Protein 3KL4 (pdb70)

InterPro domains:
  IPR000897 Signal recognition particle, SRP54 subunit, GTPase domain [PF00448] (96-293)
  IPR000897 Signal recognition particle, SRP54 subunit, GTPase domain [SM00962] (96-293)
  IPR003593 AAA+ ATPase domain [SM00382] (95-298)
  IPR004125 Signal recognition particle, SRP54 subunit, M-domain [PF02978] (314-436)
  IPR013822 Signal recognition particle SRP54, helical bundle [PF02881] (3-78)
  IPR013822 Signal recognition particle SRP54, helical bundle [SM00963] (1-82)
  IPR022941 Signal recognition particle, SRP54 subunit [MF_00306] (1-442)
  IPR022941 Signal recognition particle, SRP54 subunit [PTHR11564] (3-429)
  IPR027417 P-loop containing nucleoside triphosphate hydrolase [G3DSA:3.40.50.300] (86-282)
  IPR027417 P-loop containing nucleoside triphosphate hydrolase [SSF52540] (93-295)
  IPR036225 SRP/SRP receptor, N-terminal [SSF47364] (3-88)
  IPR036891 Signal recognition particle, SRP54 subunit, M-domain superfamily [G3DSA:1.10.260.30] (304-432)
  IPR036891 Signal recognition particle, SRP54 subunit, M-domain superfamily [SSF47446] (295-431)
  IPR042101 Signal recognition particle SRP54, N-terminal domain superfamily [G3DSA:1.20.120.140] (3-303)

Radius of gyration: 28.9 Å; Cα contacts (8 Å, |Δi|>4): 644; chains: 2; bounding box: 62×71×68 Å

Sequence (432 aa):
GLENIRDAVRKFLTGSTPYEKAVDEFIKDLQKSLISSDVNVKLVFSLTAKIKERLNKEKPPSVLERKEWFISIVYDELSKLFGGDKEPNVNPTKLPFIIMLVGVQGSGKTTTAGKLAYFYKKRGYKVGLVAADVYRPAAYDQLLQLGNQIGVQVYGEPNNQNPIEIAKKGVDIFVKNKMDIIIVDTAGRHGYGEETKLLEEMKEMYDVLKPDDVILVIDASIGQKAYDLASRFHQASPIGSVIITKMDGTAKGGGALSAVVATGATIKFIGTGEKIDELETFNAKRFVSRILGMGDIESILEKVKGLLTLRDVYAQIIALRKMGPLSKVLQHIPGLGIMLPTPSEDQLKIGEEKIRRWLAALNSMTYKELENPNIIDKSRMRRIAEGSGLEVEEVRELLEWYNNMNRLLKMVGIILVLLIWGTVLLLKSIPH

B-factor: mean 151.59, std 33.13, range [68.72, 200.0]

Organism: Saccharolobus solfataricus (strain ATCC 35092 / DSM 1617 / JCM 11322 / P2) (NCBI:txid273057)

Structure (mmCIF, N/CA/C/O backbone):
data_3KL4
#
_entry.id   3KL4
#
_cell.length_a   91.883
_cell.length_b   91.883
_cell.length_c   133.263
_cell.angle_alpha   90.00
_cell.angle_beta   90.00
_cell.angle_gamma   90.00
#
_symmetry.space_group_name_H-M   'P 41 21 2'
#
loop_
_entity.id
_entity.type
_entity.pdbx_description
1 polymer 'Signal recognition 54 kDa protein'
2 polymer 'Signal peptide of yeast dipeptidyl aminopeptidase B'
#
loop_
_atom_site.group_PDB
_atom_site.id
_atom_site.type_symbol
_atom_site.label_atom_id
_atom_site.label_alt_id
_atom_site.label_comp_id
_atom_site.label_asym_id
_atom_site.label_entity_id
_atom_site.label_seq_id
_atom_site.pdbx_PDB_ins_code
_atom_site.Cartn_x
_atom_site.Cartn_y
_atom_site.Cartn_z
_atom_site.occupancy
_atom_site.B_iso_or_equiv
_atom_site.auth_seq_id
_atom_site.auth_comp_id
_atom_site.auth_asym_id
_atom_site.auth_atom_id
_atom_site.pdbx_PDB_model_num
ATOM 1 N N . GLY A 1 2 ? 89.091 43.260 21.966 1.00 121.98 1 GLY A N 1
ATOM 2 C CA . GLY A 1 2 ? 88.039 42.210 22.176 1.00 123.66 1 GLY A CA 1
ATOM 3 C C . GLY A 1 2 ? 87.185 42.419 23.418 1.00 124.16 1 GLY A C 1
ATOM 4 O O . GLY A 1 2 ? 86.034 42.860 23.320 1.00 125.33 1 GLY A O 1
ATOM 5 N N . LEU A 1 3 ? 87.748 42.098 24.584 1.00 123.33 2 LEU A N 1
ATOM 6 C CA . LEU A 1 3 ? 87.058 42.245 25.862 1.00 120.59 2 LEU A CA 1
ATOM 7 C C . LEU A 1 3 ? 87.517 43.518 26.557 1.00 121.89 2 LEU A C 1
ATOM 8 O O . LEU A 1 3 ? 86.810 44.070 27.373 1.00 121.49 2 LEU A O 1
ATOM 13 N N . GLU A 1 4 ? 88.693 44.000 26.207 1.00 124.11 3 GLU A N 1
ATOM 14 C CA . GLU A 1 4 ? 89.214 45.194 26.823 1.00 130.03 3 GLU A CA 1
ATOM 15 C C . GLU A 1 4 ? 88.499 46.493 26.427 1.00 133.79 3 GLU A C 1
ATOM 16 O O . GLU A 1 4 ? 88.576 47.508 27.141 1.00 135.28 3 GLU A O 1
ATOM 22 N N . ASN A 1 5 ? 87.798 46.455 25.293 1.00 135.87 4 ASN A N 1
ATOM 23 C CA . ASN A 1 5 ? 87.043 47.597 24.762 1.00 136.63 4 ASN A CA 1
ATOM 24 C C . ASN A 1 5 ? 85.911 47.992 25.716 1.00 137.82 4 ASN A C 1
ATOM 25 O O . ASN A 1 5 ? 85.246 48.995 25.531 1.00 137.14 4 ASN A O 1
ATOM 30 N N . ILE A 1 6 ? 85.709 47.186 26.745 1.00 140.36 5 ILE A N 1
ATOM 31 C CA . ILE A 1 6 ? 84.663 47.428 27.712 1.00 142.63 5 ILE A CA 1
ATOM 32 C C . ILE A 1 6 ? 84.810 48.675 28.550 1.00 144.73 5 ILE A C 1
ATOM 33 O O . ILE A 1 6 ? 83.910 49.497 28.526 1.00 145.07 5 ILE A O 1
ATOM 38 N N . ARG A 1 7 ? 85.898 48.833 29.307 1.00 146.62 6 ARG A N 1
ATOM 39 C CA . ARG A 1 7 ? 85.985 50.037 30.136 1.00 149.80 6 ARG A CA 1
ATOM 40 C C . ARG A 1 7 ? 85.495 51.275 29.388 1.00 151.30 6 ARG A C 1
ATOM 41 O O . ARG A 1 7 ? 84.784 52.083 29.969 1.00 152.43 6 ARG A O 1
ATOM 49 N N . ASP A 1 8 ? 85.834 51.429 28.109 1.00 151.96 7 ASP A N 1
ATOM 50 C CA . ASP A 1 8 ? 85.368 52.601 27.369 1.00 152.31 7 ASP A CA 1
ATOM 51 C C . ASP A 1 8 ? 83.857 52.632 27.306 1.00 152.37 7 ASP A C 1
ATOM 52 O O . ASP A 1 8 ? 83.244 53.658 27.596 1.00 152.23 7 ASP A O 1
ATOM 57 N N . ALA A 1 9 ? 83.264 51.502 26.932 1.00 152.85 8 ALA A N 1
ATOM 58 C CA . ALA A 1 9 ? 81.814 51.371 26.851 1.00 153.08 8 ALA A CA 1
ATOM 59 C C . ALA A 1 9 ? 81.251 51.741 28.212 1.00 153.40 8 ALA A C 1
ATOM 60 O O . ALA A 1 9 ? 80.064 52.007 28.348 1.00 153.29 8 ALA A O 1
ATOM 62 N N . VAL A 1 10 ? 82.112 51.744 29.224 1.00 154.38 9 VAL A N 1
ATOM 63 C CA . VAL A 1 10 ? 81.688 52.094 30.568 1.00 155.62 9 VAL A CA 1
ATOM 64 C C . VAL A 1 10 ? 81.986 53.564 30.785 1.00 157.00 9 VAL A C 1
ATOM 65 O O . VAL A 1 10 ? 81.184 54.291 31.367 1.00 158.18 9 VAL A O 1
ATOM 69 N N . ARG A 1 11 ? 83.137 54.009 30.300 1.00 157.69 10 ARG A N 1
ATOM 70 C CA . ARG A 1 11 ? 83.514 55.396 30.462 1.00 159.00 10 ARG A CA 1
ATOM 71 C C . ARG A 1 11 ? 82.528 56.264 29.698 1.00 159.33 10 ARG A C 1
ATOM 72 O O . ARG A 1 11 ? 82.436 57.457 29.952 1.00 160.08 10 ARG A O 1
ATOM 80 N N . LYS A 1 12 ? 81.787 55.682 28.761 1.00 159.50 11 LYS A N 1
ATOM 81 C CA . LYS A 1 12 ? 80.790 56.465 28.028 1.00 159.66 11 LYS A CA 1
ATOM 82 C C . LYS A 1 12 ? 79.501 56.433 28.837 1.00 157.92 11 LYS A C 1
ATOM 83 O O . LYS A 1 12 ? 78.968 57.461 29.242 1.00 156.94 11 LYS A O 1
ATOM 89 N N . PHE A 1 13 ? 79.004 55.237 29.084 1.00 157.24 12 PHE A N 1
ATOM 90 C CA . PHE A 1 13 ? 77.790 55.102 29.846 1.00 156.84 12 PHE A CA 1
ATOM 91 C C . PHE A 1 13 ? 77.931 55.878 31.144 1.00 157.90 12 PHE A C 1
ATOM 92 O O . PHE A 1 13 ? 76.948 56.195 31.797 1.00 158.32 12 PHE A O 1
ATOM 100 N N . LEU A 1 14 ? 79.152 56.197 31.530 1.00 159.38 13 LEU A N 1
ATOM 101 C CA . LEU A 1 14 ? 79.315 56.910 32.776 1.00 162.13 13 LEU A CA 1
ATOM 102 C C . LEU A 1 14 ? 79.652 58.379 32.629 1.00 164.63 13 LEU A C 1
ATOM 103 O O . LEU A 1 14 ? 80.251 58.991 33.519 1.00 164.37 13 LEU A O 1
ATOM 108 N N . THR A 1 15 ? 79.263 58.960 31.505 1.00 167.56 14 THR A N 1
ATOM 109 C CA . THR A 1 15 ? 79.535 60.377 31.271 1.00 170.27 14 THR A CA 1
ATOM 110 C C . THR A 1 15 ? 78.277 61.092 30.756 1.00 171.79 14 THR A C 1
ATOM 111 O O . THR A 1 15 ? 78.341 61.947 29.863 1.00 171.58 14 THR A O 1
ATOM 115 N N . GLY A 1 16 ? 77.137 60.728 31.342 1.00 173.19 15 GLY A N 1
ATOM 116 C CA . GLY A 1 16 ? 75.871 61.333 30.970 1.00 174.81 15 GLY A CA 1
ATOM 117 C C . GLY A 1 16 ? 75.817 61.619 29.489 1.00 176.20 15 GLY A C 1
ATOM 118 O O . GLY A 1 16 ? 75.590 62.756 29.058 1.00 176.86 15 GLY A O 1
ATOM 119 N N . SER A 1 17 ? 76.041 60.570 28.709 1.00 176.95 16 SER A N 1
ATOM 120 C CA . SER A 1 17 ? 76.035 60.663 27.252 1.00 178.05 16 SER A CA 1
ATOM 121 C C . SER A 1 17 ? 74.664 60.987 26.681 1.00 177.49 16 SER A C 1
ATOM 122 O O . SER A 1 17 ? 74.513 61.900 25.872 1.00 177.89 16 SER A O 1
ATOM 125 N N . THR A 1 18 ? 73.665 60.228 27.109 1.00 176.77 17 THR A N 1
ATOM 126 C CA . THR A 1 18 ? 72.313 60.410 26.611 1.00 176.09 17 THR A CA 1
ATOM 127 C C . THR A 1 18 ? 71.290 59.950 27.663 1.00 174.67 17 THR A C 1
ATOM 128 O O . THR A 1 18 ? 71.637 59.722 28.819 1.00 174.89 17 THR A O 1
ATOM 132 N N . PRO A 1 19 ? 70.014 59.830 27.280 1.00 173.54 18 PRO A N 1
ATOM 133 C CA . PRO A 1 19 ? 68.975 59.392 28.217 1.00 172.56 18 PRO A CA 1
ATOM 134 C C . PRO A 1 19 ? 69.288 58.040 28.856 1.00 171.35 18 PRO A C 1
ATOM 135 O O . PRO A 1 19 ? 69.928 57.187 28.243 1.00 171.78 18 PRO A O 1
ATOM 139 N N . TYR A 1 20 ? 68.810 57.846 30.079 1.00 169.79 19 TYR A N 1
ATOM 140 C CA . TYR A 1 20 ? 69.040 56.614 30.829 1.00 167.45 19 TYR A CA 1
ATOM 141 C C . TYR A 1 20 ? 68.782 55.295 30.098 1.00 166.14 19 TYR A C 1
ATOM 142 O O . TYR A 1 20 ? 69.694 54.491 29.950 1.00 166.18 19 TYR A O 1
ATOM 151 N N . GLU A 1 21 ? 67.551 55.063 29.648 1.00 164.60 20 GLU A N 1
ATOM 152 C CA . GLU A 1 21 ? 67.233 53.806 28.965 1.00 162.01 20 GLU A CA 1
ATOM 153 C C . GLU A 1 21 ? 67.831 53.676 27.556 1.00 159.20 20 GLU A C 1
ATOM 154 O O . GLU A 1 21 ? 68.199 52.591 27.143 1.00 158.03 20 GLU A O 1
ATOM 160 N N . LYS A 1 22 ? 67.941 54.774 26.823 1.00 157.26 21 LYS A N 1
ATOM 161 C CA . LYS A 1 22 ? 68.495 54.721 25.477 1.00 155.37 21 LYS A CA 1
ATOM 162 C C . LYS A 1 22 ? 70.007 54.490 25.564 1.00 152.55 21 LYS A C 1
ATOM 163 O O . LYS A 1 22 ? 70.691 54.313 24.555 1.00 151.37 21 LYS A O 1
ATOM 169 N N . ALA A 1 23 ? 70.523 54.501 26.786 1.00 150.05 22 ALA A N 1
ATOM 170 C CA . ALA A 1 23 ? 71.946 54.296 27.021 1.00 147.65 22 ALA A CA 1
ATOM 171 C C . ALA A 1 23 ? 72.179 52.880 27.496 1.00 145.50 22 ALA A C 1
ATOM 172 O O . ALA A 1 23 ? 73.109 52.211 27.048 1.00 146.08 22 ALA A O 1
ATOM 174 N N . VAL A 1 24 ? 71.339 52.439 28.427 1.00 143.08 23 VAL A N 1
ATOM 175 C CA . VAL A 1 24 ? 71.434 51.087 28.951 1.00 139.99 23 VAL A CA 1
ATOM 176 C C . VAL A 1 24 ? 71.602 50.135 27.781 1.00 140.00 23 VAL A C 1
ATOM 177 O O . VAL A 1 24 ? 72.502 49.307 27.783 1.00 140.63 23 VAL A O 1
ATOM 181 N N . ASP A 1 25 ? 70.766 50.269 26.762 1.00 139.67 24 ASP A N 1
ATOM 182 C CA . ASP A 1 25 ? 70.879 49.380 25.627 1.00 139.71 24 ASP A CA 1
ATOM 183 C C . ASP A 1 25 ? 72.158 49.413 24.832 1.00 140.10 24 ASP A C 1
ATOM 184 O O . ASP A 1 25 ? 72.670 48.354 24.479 1.00 141.25 24 ASP A O 1
ATOM 189 N N . GLU A 1 26 ? 72.685 50.593 24.522 1.00 140.18 25 GLU A N 1
ATOM 190 C CA . GLU A 1 26 ? 73.927 50.620 23.750 1.00 141.26 25 GLU A CA 1
ATOM 191 C C . GLU A 1 26 ? 74.979 49.819 24.536 1.00 139.75 25 GLU A C 1
ATOM 192 O O . GLU A 1 26 ? 75.839 49.135 23.961 1.00 139.22 25 GLU A O 1
ATOM 198 N N . PHE A 1 27 ? 74.904 49.887 25.857 1.00 137.18 26 PHE A N 1
ATOM 199 C CA . PHE A 1 27 ? 75.843 49.134 26.662 1.00 133.61 26 PHE A CA 1
ATOM 200 C C . PHE A 1 27 ? 75.631 47.655 26.390 1.00 132.18 26 PHE A C 1
ATOM 201 O O . PHE A 1 27 ? 76.539 46.974 25.944 1.00 132.58 26 PHE A O 1
ATOM 209 N N . ILE A 1 28 ? 74.425 47.172 26.663 1.00 129.82 27 ILE A N 1
ATOM 210 C CA . ILE A 1 28 ? 74.098 45.776 26.450 1.00 129.03 27 ILE A CA 1
ATOM 211 C C . ILE A 1 28 ? 74.478 45.312 25.059 1.00 129.74 27 ILE A C 1
ATOM 212 O O . ILE A 1 28 ? 74.792 44.142 24.841 1.00 129.02 27 ILE A O 1
ATOM 217 N N . LYS A 1 29 ? 74.418 46.225 24.104 1.00 131.38 28 LYS A N 1
ATOM 218 C CA . LYS A 1 29 ? 74.774 45.892 22.739 1.00 133.92 28 LYS A CA 1
ATOM 219 C C . LYS A 1 29 ? 76.267 45.601 22.744 1.00 134.76 28 LYS A C 1
ATOM 220 O O . LYS A 1 29 ? 76.712 44.492 22.383 1.00 135.67 28 LYS A O 1
ATOM 226 N N . ASP A 1 30 ? 77.022 46.616 23.181 1.00 133.67 29 ASP A N 1
ATOM 227 C CA . ASP A 1 30 ? 78.494 46.603 23.276 1.00 131.24 29 ASP A CA 1
ATOM 228 C C . ASP A 1 30 ? 79.122 45.551 24.204 1.00 127.24 29 ASP A C 1
ATOM 229 O O . ASP A 1 30 ? 80.239 45.100 23.971 1.00 126.35 29 ASP A O 1
ATOM 234 N N . LEU A 1 31 ? 78.404 45.193 25.259 1.00 123.60 30 LEU A N 1
ATOM 235 C CA . LEU A 1 31 ? 78.876 44.198 26.196 1.00 119.37 30 LEU A CA 1
ATOM 236 C C . LEU A 1 31 ? 78.825 42.892 25.473 1.00 118.38 30 LEU A C 1
ATOM 237 O O . LEU A 1 31 ? 79.820 42.191 25.338 1.00 118.05 30 LEU A O 1
ATOM 242 N N . GLN A 1 32 ? 77.639 42.564 25.000 1.00 117.86 31 GLN A N 1
ATOM 243 C CA . GLN A 1 32 ? 77.472 41.332 24.276 1.00 117.26 31 GLN A CA 1
ATOM 244 C C . GLN A 1 32 ? 78.500 41.297 23.162 1.00 116.55 31 GLN A C 1
ATOM 245 O O . GLN A 1 32 ? 79.105 40.267 22.923 1.00 115.02 31 GLN A O 1
ATOM 251 N N . LYS A 1 33 ? 78.696 42.421 22.472 1.00 116.78 32 LYS A N 1
ATOM 252 C CA . LYS A 1 33 ? 79.667 42.465 21.367 1.00 117.70 32 LYS A CA 1
ATOM 253 C C . LYS A 1 33 ? 81.063 42.068 21.851 1.00 116.50 32 LYS A C 1
ATOM 254 O O . LYS A 1 33 ? 81.728 41.233 21.256 1.00 116.46 32 LYS A O 1
ATOM 260 N N . SER A 1 34 ? 81.479 42.699 22.940 1.00 114.95 33 SER A N 1
ATOM 261 C CA . SER A 1 34 ? 82.761 42.472 23.544 1.00 111.98 33 SER A CA 1
ATOM 262 C C . SER A 1 34 ? 82.864 41.068 24.080 1.00 109.58 33 SER A C 1
ATOM 263 O O . SER A 1 34 ? 83.826 40.379 23.806 1.00 110.19 33 SER A O 1
ATOM 266 N N . LEU A 1 35 ? 81.894 40.620 24.853 1.00 107.89 34 LEU A N 1
ATOM 267 C CA . LEU A 1 35 ? 81.991 39.263 25.392 1.00 107.10 34 LEU A CA 1
ATOM 268 C C . LEU A 1 35 ? 82.168 38.218 24.312 1.00 105.38 34 LEU A C 1
ATOM 269 O O . LEU A 1 35 ? 83.103 37.411 24.343 1.00 103.42 34 LEU A O 1
ATOM 274 N N . ILE A 1 36 ? 81.240 38.236 23.363 1.00 104.86 35 ILE A N 1
ATOM 275 C CA . ILE A 1 36 ? 81.250 37.290 22.268 1.00 101.34 35 ILE A CA 1
ATOM 276 C C . ILE A 1 36 ? 82.498 37.473 21.510 1.00 100.15 35 ILE A C 1
ATOM 277 O O . ILE A 1 36 ? 83.061 36.505 21.067 1.00 101.02 35 ILE A O 1
ATOM 282 N N . SER A 1 37 ? 82.911 38.725 21.337 1.00 99.49 36 SER A N 1
ATOM 283 C CA . SER A 1 37 ? 84.123 39.028 20.581 1.00 98.99 36 SER A CA 1
ATOM 284 C C . SER A 1 37 ? 85.318 38.559 21.369 1.00 98.68 36 SER A C 1
ATOM 285 O O . SER A 1 37 ? 86.421 38.560 20.861 1.00 100.08 36 SER A O 1
ATOM 288 N N . SER A 1 38 ? 85.076 38.110 22.599 1.00 98.99 37 SER A N 1
ATOM 289 C CA . SER A 1 38 ? 86.143 37.662 23.496 1.00 98.61 37 SER A CA 1
ATOM 290 C C . SER A 1 38 ? 86.158 36.148 23.571 1.00 98.00 37 SER A C 1
ATOM 291 O O . SER A 1 38 ? 86.946 35.554 24.294 1.00 98.95 37 SER A O 1
ATOM 294 N N . ASP A 1 39 ? 85.256 35.549 22.809 1.00 97.45 38 ASP A N 1
ATOM 295 C CA . ASP A 1 39 ? 85.081 34.107 22.724 1.00 96.29 38 ASP A CA 1
ATOM 296 C C . ASP A 1 39 ? 84.341 33.480 23.912 1.00 95.06 38 ASP A C 1
ATOM 297 O O . ASP A 1 39 ? 84.472 32.288 24.172 1.00 93.43 38 ASP A O 1
ATOM 302 N N . VAL A 1 40 ? 83.542 34.270 24.609 1.00 95.09 39 VAL A N 1
ATOM 303 C CA . VAL A 1 40 ? 82.764 33.736 25.703 1.00 96.54 39 VAL A CA 1
ATOM 304 C C . VAL A 1 40 ? 81.627 33.024 25.069 1.00 96.76 39 VAL A C 1
ATOM 305 O O . VAL A 1 40 ? 81.144 33.499 24.065 1.00 98.45 39 VAL A O 1
ATOM 309 N N . ASN A 1 41 ? 81.140 31.931 25.632 1.00 98.06 40 ASN A N 1
ATOM 310 C CA . ASN A 1 41 ? 80.037 31.252 24.933 1.00 101.35 40 ASN A CA 1
ATOM 311 C C . ASN A 1 41 ? 78.800 32.147 24.754 1.00 102.58 40 ASN A C 1
ATOM 312 O O . ASN A 1 41 ? 78.397 32.879 25.667 1.00 105.71 40 ASN A O 1
ATOM 317 N N . VAL A 1 42 ? 78.174 32.082 23.582 1.00 101.72 41 VAL A N 1
ATOM 318 C CA . VAL A 1 42 ? 77.018 32.932 23.323 1.00 99.24 41 VAL A CA 1
ATOM 319 C C . VAL A 1 42 ? 75.796 32.667 24.150 1.00 97.51 41 VAL A C 1
ATOM 320 O O . VAL A 1 42 ? 75.152 33.613 24.587 1.00 98.35 41 VAL A O 1
ATOM 324 N N . LYS A 1 43 ? 75.464 31.407 24.378 1.00 96.90 42 LYS A N 1
ATOM 325 C CA . LYS A 1 43 ? 74.284 31.107 25.181 1.00 99.70 42 LYS A CA 1
ATOM 326 C C . LYS A 1 43 ? 74.487 31.781 26.547 1.00 99.56 42 LYS A C 1
ATOM 327 O O . LYS A 1 43 ? 73.531 32.225 27.178 1.00 99.78 42 LYS A O 1
ATOM 333 N N . LEU A 1 44 ? 75.733 31.862 27.002 1.00 98.04 43 LEU A N 1
ATOM 334 C CA . LEU A 1 44 ? 76.016 32.492 28.288 1.00 96.94 43 LEU A CA 1
ATOM 335 C C . LEU A 1 44 ? 75.768 33.984 28.289 1.00 98.72 43 LEU A C 1
ATOM 336 O O . LEU A 1 44 ? 75.186 34.509 29.247 1.00 101.21 43 LEU A O 1
ATOM 341 N N . VAL A 1 45 ? 76.239 34.661 27.234 1.00 97.21 44 VAL A N 1
ATOM 342 C CA . VAL A 1 45 ? 76.061 36.107 27.105 1.00 96.60 44 VAL A CA 1
ATOM 343 C C . VAL A 1 45 ? 74.596 36.532 27.164 1.00 99.62 44 VAL A C 1
ATOM 344 O O . VAL A 1 45 ? 74.184 37.363 27.989 1.00 99.21 44 VAL A O 1
ATOM 348 N N . PHE A 1 46 ? 73.773 35.961 26.307 1.00 101.37 45 PHE A N 1
ATOM 349 C CA . PHE A 1 46 ? 72.405 36.392 26.370 1.00 103.46 45 PHE A CA 1
ATOM 350 C C . PHE A 1 46 ? 71.832 35.994 27.635 1.00 105.92 45 PHE A C 1
ATOM 351 O O . PHE A 1 46 ? 70.881 36.619 28.097 1.00 109.50 45 PHE A O 1
ATOM 359 N N . SER A 1 47 ? 72.387 34.939 28.214 1.00 105.10 46 SER A N 1
ATOM 360 C CA . SER A 1 47 ? 71.870 34.485 29.489 1.00 102.54 46 SER A CA 1
ATOM 361 C C . SER A 1 47 ? 72.094 35.615 30.454 1.00 99.77 46 SER A C 1
ATOM 362 O O . SER A 1 47 ? 71.159 36.114 31.037 1.00 98.93 46 SER A O 1
ATOM 365 N N . LEU A 1 48 ? 73.356 36.015 30.574 1.00 97.15 47 LEU A N 1
ATOM 366 C CA . LEU A 1 48 ? 73.784 37.042 31.495 1.00 95.28 47 LEU A CA 1
ATOM 367 C C . LEU A 1 48 ? 72.986 38.268 31.355 1.00 95.00 47 LEU A C 1
ATOM 368 O O . LEU A 1 48 ? 72.391 38.721 32.305 1.00 95.21 47 LEU A O 1
ATOM 373 N N . THR A 1 49 ? 72.974 38.835 30.165 1.00 96.45 48 THR A N 1
ATOM 374 C CA . THR A 1 49 ? 72.219 40.069 29.981 1.00 98.07 48 THR A CA 1
ATOM 375 C C . THR A 1 49 ? 70.797 39.844 30.466 1.00 99.01 48 THR A C 1
ATOM 376 O O . THR A 1 49 ? 70.155 40.758 30.916 1.00 96.02 48 THR A O 1
ATOM 380 N N . ALA A 1 50 ? 70.334 38.604 30.367 1.00 103.68 49 ALA A N 1
ATOM 381 C CA . ALA A 1 50 ? 68.994 38.219 30.790 1.00 108.80 49 ALA A CA 1
ATOM 382 C C . ALA A 1 50 ? 68.800 38.495 32.271 1.00 112.24 49 ALA A C 1
ATOM 383 O O . ALA A 1 50 ? 67.921 39.270 32.661 1.00 113.06 49 ALA A O 1
ATOM 385 N N . LYS A 1 51 ? 69.615 37.833 33.092 1.00 115.14 50 LYS A N 1
ATOM 386 C CA . LYS A 1 51 ? 69.574 37.982 34.548 1.00 117.15 50 LYS A CA 1
ATOM 387 C C . LYS A 1 51 ? 69.931 39.413 34.886 1.00 118.77 50 LYS A C 1
ATOM 388 O O . LYS A 1 51 ? 69.828 39.814 36.035 1.00 119.30 50 LYS A O 1
ATOM 394 N N . ILE A 1 52 ? 70.370 40.179 33.888 1.00 121.09 51 ILE A N 1
ATOM 395 C CA . ILE A 1 52 ? 70.718 41.575 34.130 1.00 123.27 51 ILE A CA 1
ATOM 396 C C . ILE A 1 52 ? 69.481 42.436 33.897 1.00 127.64 51 ILE A C 1
ATOM 397 O O . ILE A 1 52 ? 69.290 43.421 34.591 1.00 129.13 51 ILE A O 1
ATOM 402 N N . LYS A 1 53 ? 68.616 42.069 32.956 1.00 131.44 52 LYS A N 1
ATOM 403 C CA . LYS A 1 53 ? 67.426 42.882 32.732 1.00 135.70 52 LYS A CA 1
ATOM 404 C C . LYS A 1 53 ? 66.360 42.531 33.785 1.00 138.58 52 LYS A C 1
ATOM 405 O O . LYS A 1 53 ? 65.467 43.335 34.088 1.00 139.27 52 LYS A O 1
ATOM 411 N N . GLU A 1 54 ? 66.475 41.340 34.366 1.00 140.64 53 GLU A N 1
ATOM 412 C CA . GLU A 1 54 ? 65.553 40.912 35.408 1.00 143.82 53 GLU A CA 1
ATOM 413 C C . GLU A 1 54 ? 65.792 41.735 36.660 1.00 144.77 53 GLU A C 1
ATOM 414 O O . GLU A 1 54 ? 64.856 42.122 37.350 1.00 145.78 53 GLU A O 1
ATOM 420 N N . ARG A 1 55 ? 67.060 41.981 36.959 1.00 146.05 54 ARG A N 1
ATOM 421 C CA . ARG A 1 55 ? 67.418 42.761 38.125 1.00 147.29 54 ARG A CA 1
ATOM 422 C C . ARG A 1 55 ? 67.078 44.224 37.888 1.00 150.10 54 ARG A C 1
ATOM 423 O O . ARG A 1 55 ? 66.478 44.853 38.744 1.00 151.29 54 ARG A O 1
ATOM 431 N N . LEU A 1 56 ? 67.447 44.778 36.738 1.00 153.30 55 LEU A N 1
ATOM 432 C CA . LEU A 1 56 ? 67.120 46.175 36.482 1.00 157.25 55 LEU A CA 1
ATOM 433 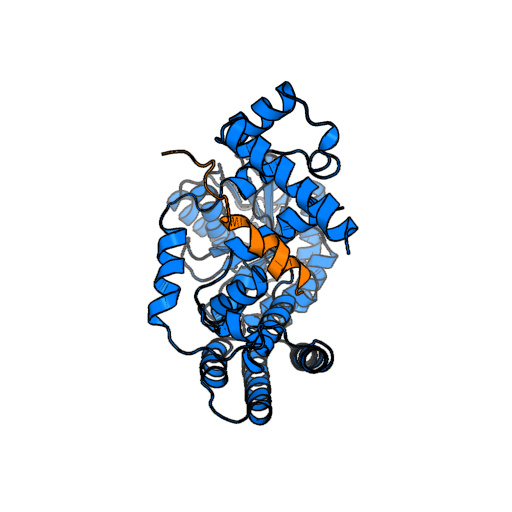C C . LEU A 1 56 ? 65.619 46.341 36.733 1.00 159.22 55 LEU A C 1
ATOM 434 O O . LEU A 1 56 ? 65.139 47.452 36.967 1.00 159.30 55 LEU A O 1
ATOM 439 N N . ASN A 1 57 ? 64.884 45.228 36.691 1.00 161.16 56 ASN A N 1
ATOM 440 C CA . ASN A 1 57 ? 63.442 45.259 36.919 1.00 163.25 56 ASN A CA 1
ATOM 441 C C . ASN A 1 57 ? 63.009 45.228 38.381 1.00 164.62 56 ASN A C 1
ATOM 442 O O . ASN A 1 57 ? 62.492 46.220 38.895 1.00 165.85 56 ASN A O 1
ATOM 447 N N . LYS A 1 58 ? 63.222 44.106 39.059 1.00 165.73 57 LYS A N 1
ATOM 448 C CA . LYS A 1 58 ? 62.794 43.992 40.452 1.00 167.55 57 LYS A CA 1
ATOM 449 C C . LYS A 1 58 ? 63.679 44.747 41.449 1.00 168.51 57 LYS A C 1
ATOM 450 O O . LYS A 1 58 ? 63.193 45.508 42.292 1.00 170.02 57 LYS A O 1
ATOM 456 N N . GLU A 1 59 ? 64.979 44.533 41.362 1.00 169.03 58 GLU A N 1
ATOM 457 C CA . GLU A 1 59 ? 65.896 45.188 42.269 1.00 169.55 58 GLU A CA 1
ATOM 458 C C . GLU A 1 59 ? 65.643 46.691 42.229 1.00 170.01 58 GLU A C 1
ATOM 459 O O . GLU A 1 59 ? 65.547 47.294 41.164 1.00 169.17 58 GLU A O 1
ATOM 465 N N . LYS A 1 60 ? 65.502 47.281 43.408 1.00 171.98 59 LYS A N 1
ATOM 466 C CA . LYS A 1 60 ? 65.249 48.709 43.531 1.00 174.18 59 LYS A CA 1
ATOM 467 C C . LYS A 1 60 ? 66.524 49.483 43.891 1.00 174.87 59 LYS A C 1
ATOM 468 O O . LYS A 1 60 ? 67.240 49.149 44.852 1.00 174.76 59 LYS A O 1
ATOM 474 N N . PRO A 1 61 ? 66.812 50.540 43.123 1.00 175.38 60 PRO A N 1
ATOM 475 C CA . PRO A 1 61 ? 67.988 51.383 43.322 1.00 176.79 60 PRO A CA 1
ATOM 476 C C . PRO A 1 61 ? 68.138 51.993 44.712 1.00 178.13 60 PRO A C 1
ATOM 477 O O . PRO A 1 61 ? 67.201 52.574 45.264 1.00 178.17 60 PRO A O 1
ATOM 481 N N . PRO A 1 62 ? 69.314 51.815 45.315 1.00 179.20 61 PRO A N 1
ATOM 482 C CA . PRO A 1 62 ? 69.624 52.357 46.640 1.00 180.36 61 PRO A CA 1
ATOM 483 C C . PRO A 1 62 ? 70.011 53.860 46.595 1.00 180.95 61 PRO A C 1
ATOM 484 O O . PRO A 1 62 ? 70.374 54.402 45.537 1.00 180.69 61 PRO A O 1
ATOM 488 N N . SER A 1 63 ? 69.925 54.521 47.751 1.00 181.06 62 SER A N 1
ATOM 489 C CA . SER A 1 63 ? 70.273 55.935 47.875 1.00 180.86 62 SER A CA 1
ATOM 490 C C . SER A 1 63 ? 71.700 56.112 47.378 1.00 181.29 62 SER A C 1
ATOM 491 O O . SER A 1 63 ? 72.452 55.144 47.295 1.00 181.69 62 SER A O 1
ATOM 494 N N . VAL A 1 64 ? 72.072 57.350 47.067 1.00 181.47 63 VAL A N 1
ATOM 495 C CA . VAL A 1 64 ? 73.407 57.685 46.546 1.00 181.40 63 VAL A CA 1
ATOM 496 C C . VAL A 1 64 ? 73.797 56.835 45.332 1.00 180.69 63 VAL A C 1
ATOM 497 O O . VAL A 1 64 ? 74.978 56.737 44.967 1.00 179.95 63 VAL A O 1
ATOM 501 N N . LEU A 1 65 ? 72.786 56.226 44.714 1.00 179.80 64 LEU A N 1
ATOM 502 C CA . LEU A 1 65 ? 72.992 55.400 43.534 1.00 178.31 64 LEU A CA 1
ATOM 503 C C . LEU A 1 65 ? 72.216 55.928 42.321 1.00 177.13 64 LEU A C 1
ATOM 504 O O . LEU A 1 65 ? 71.005 55.719 42.202 1.00 176.54 64 LEU A O 1
ATOM 509 N N . GLU A 1 66 ? 72.930 56.622 41.434 1.00 175.95 65 GLU A N 1
ATOM 510 C CA . GLU A 1 66 ? 72.341 57.180 40.226 1.00 175.20 65 GLU A CA 1
ATOM 511 C C . GLU A 1 66 ? 71.796 56.005 39.424 1.00 174.27 65 GLU A C 1
ATOM 512 O O . GLU A 1 66 ? 72.356 54.908 39.440 1.00 173.07 65 GLU A O 1
ATOM 518 N N . ARG A 1 67 ? 70.678 56.241 38.755 1.00 174.23 66 ARG A N 1
ATOM 519 C CA . ARG A 1 67 ? 70.031 55.229 37.949 1.00 173.86 66 ARG A CA 1
ATOM 520 C C . ARG A 1 67 ? 71.046 54.341 37.260 1.00 171.90 66 ARG A C 1
ATOM 521 O O . ARG A 1 67 ? 70.866 53.132 37.212 1.00 172.20 66 ARG A O 1
ATOM 529 N N . LYS A 1 68 ? 72.116 54.939 36.744 1.00 169.75 67 LYS A N 1
ATOM 530 C CA . LYS A 1 68 ? 73.130 54.182 36.017 1.00 167.36 67 LYS A CA 1
ATOM 531 C C . LYS A 1 68 ? 74.214 53.500 36.834 1.00 164.56 67 LYS A C 1
ATOM 532 O O . LYS A 1 68 ? 74.603 52.379 36.526 1.00 164.35 67 LYS A O 1
ATOM 538 N N . GLU A 1 69 ? 74.731 54.180 37.848 1.00 161.62 68 GLU A N 1
ATOM 539 C CA . GLU A 1 69 ? 75.777 53.578 38.660 1.00 158.18 68 GLU A CA 1
ATOM 540 C C . GLU A 1 69 ? 75.226 52.316 39.301 1.00 154.56 68 GLU A C 1
ATOM 541 O O . GLU A 1 69 ? 75.880 51.275 39.320 1.00 154.90 68 GLU A O 1
ATOM 547 N N . TRP A 1 70 ? 74.020 52.407 39.835 1.00 149.92 69 TRP A N 1
ATOM 548 C CA . TRP A 1 70 ? 73.418 51.240 40.431 1.00 145.20 69 TRP A CA 1
ATOM 549 C C . TRP A 1 70 ? 73.432 50.144 39.377 1.00 141.62 69 TRP A C 1
ATOM 550 O O . TRP A 1 70 ? 73.631 48.960 39.682 1.00 141.10 69 TRP A O 1
ATOM 561 N N . PHE A 1 71 ? 73.236 50.569 38.129 1.00 137.94 70 PHE A N 1
ATOM 562 C CA . PHE A 1 71 ? 73.198 49.678 36.976 1.00 132.79 70 PHE A CA 1
ATOM 563 C C . PHE A 1 71 ? 74.467 48.863 36.914 1.00 130.89 70 PHE A C 1
ATOM 564 O O . PHE A 1 71 ? 74.426 47.632 36.980 1.00 131.70 70 PHE A O 1
ATOM 572 N N . ILE A 1 72 ? 75.601 49.546 36.796 1.00 126.74 71 ILE A N 1
ATOM 573 C CA . ILE A 1 72 ? 76.891 48.869 36.714 1.00 122.48 71 ILE A CA 1
ATOM 574 C C . ILE A 1 72 ? 77.070 47.921 37.883 1.00 123.10 71 ILE A C 1
ATOM 575 O O . ILE A 1 72 ? 77.583 46.814 37.731 1.00 121.56 71 ILE A O 1
ATOM 580 N N . SER A 1 73 ? 76.643 48.359 39.060 1.00 124.05 72 SER A N 1
ATOM 581 C CA . SER A 1 73 ? 76.752 47.520 40.247 1.00 125.39 72 SER A CA 1
ATOM 582 C C . SER A 1 73 ? 76.214 46.100 39.931 1.00 124.15 72 SER A C 1
ATOM 583 O O . SER A 1 73 ? 76.697 45.090 40.464 1.00 123.74 72 SER A O 1
ATOM 586 N N . ILE A 1 74 ? 75.219 46.048 39.048 1.00 123.08 73 ILE A N 1
ATOM 587 C CA . ILE A 1 74 ? 74.612 44.793 38.638 1.00 121.50 73 ILE A CA 1
ATOM 588 C C . ILE A 1 74 ? 75.448 44.118 37.585 1.00 120.23 73 ILE A C 1
ATOM 589 O O . ILE A 1 74 ? 75.618 42.897 37.618 1.00 120.48 73 ILE A O 1
ATOM 594 N N . VAL A 1 75 ? 75.942 44.919 36.641 1.00 118.40 74 VAL A N 1
ATOM 595 C CA . VAL A 1 75 ? 76.808 44.420 35.564 1.00 117.08 74 VAL A CA 1
ATOM 596 C C . VAL A 1 75 ? 77.949 43.733 36.302 1.00 117.44 74 VAL A C 1
ATOM 597 O O . VAL A 1 75 ? 78.046 42.508 36.333 1.00 116.66 74 VAL A O 1
ATOM 601 N N . TYR A 1 76 ? 78.797 44.551 36.921 1.00 117.19 75 TYR A N 1
ATOM 602 C CA . TYR A 1 76 ? 79.935 44.046 37.656 1.00 115.77 75 TYR A CA 1
ATOM 603 C C . TYR A 1 76 ? 79.560 42.799 38.416 1.00 115.51 75 TYR A C 1
ATOM 604 O O . TYR A 1 76 ? 80.155 41.751 38.221 1.00 116.35 75 TYR A O 1
ATOM 613 N N . ASP A 1 77 ? 78.578 42.909 39.288 1.00 114.58 76 ASP A N 1
ATOM 614 C CA . ASP A 1 77 ? 78.172 41.763 40.052 1.00 114.43 76 ASP A CA 1
ATOM 615 C C . ASP A 1 77 ? 78.104 40.560 39.137 1.00 111.97 76 ASP A C 1
ATOM 616 O O . ASP A 1 77 ? 78.810 39.573 39.334 1.00 111.78 76 ASP A O 1
ATOM 621 N N . GLU A 1 78 ? 77.260 40.675 38.113 1.00 109.74 77 GLU A N 1
ATOM 622 C CA . GLU A 1 78 ? 77.002 39.613 37.115 1.00 105.88 77 GLU A CA 1
ATOM 623 C C . GLU A 1 78 ? 78.183 39.071 36.281 1.00 103.16 77 GLU A C 1
ATOM 624 O O . GLU A 1 78 ? 78.370 37.870 36.215 1.00 102.57 77 GLU A O 1
ATOM 630 N N . LEU A 1 79 ? 78.938 39.951 35.634 1.00 101.65 78 LEU A N 1
ATOM 631 C CA . LEU A 1 79 ? 80.131 39.562 34.901 1.00 100.91 78 LEU A CA 1
ATOM 632 C C . LEU A 1 79 ? 80.982 38.886 35.919 1.00 101.02 78 LEU A C 1
ATOM 633 O O . LEU A 1 79 ? 81.816 38.051 35.613 1.00 104.17 78 LEU A O 1
ATOM 638 N N . SER A 1 80 ? 80.781 39.290 37.155 1.00 99.77 79 SER A N 1
ATOM 639 C CA . SER A 1 80 ? 81.553 38.771 38.238 1.00 96.83 79 SER A CA 1
ATOM 640 C C . SER A 1 80 ? 81.201 37.380 38.600 1.00 95.65 79 SER A C 1
ATOM 641 O O . SER A 1 80 ? 82.085 36.621 38.959 1.00 95.84 79 SER A O 1
ATOM 644 N N . LYS A 1 81 ? 79.923 37.028 38.533 1.00 97.15 80 LYS A N 1
ATOM 645 C CA . LYS A 1 81 ? 79.505 35.655 38.893 1.00 100.51 80 LYS A CA 1
ATOM 646 C C . LYS A 1 81 ? 80.081 34.747 37.822 1.00 99.55 80 LYS A C 1
ATOM 647 O O . LYS A 1 81 ? 80.543 33.637 38.084 1.00 98.65 80 LYS A O 1
ATOM 653 N N . LEU A 1 82 ? 80.054 35.276 36.608 1.00 98.88 81 LEU A N 1
ATOM 654 C CA . LEU A 1 82 ? 80.514 34.572 35.435 1.00 98.49 81 LEU A CA 1
ATOM 655 C C . LEU A 1 82 ? 81.935 34.090 35.517 1.00 99.65 81 LEU A C 1
ATOM 656 O O . LEU A 1 82 ? 82.204 32.914 35.353 1.00 99.25 81 LEU A O 1
ATOM 661 N N . PHE A 1 83 ? 82.848 35.005 35.769 1.00 102.44 82 PHE A N 1
ATOM 662 C CA . PHE A 1 83 ? 84.237 34.639 35.835 1.00 106.43 82 PHE A CA 1
ATOM 663 C C . PHE A 1 83 ? 84.667 34.038 37.156 1.00 112.16 82 PHE A C 1
ATOM 664 O O . PHE A 1 83 ? 85.672 33.343 37.231 1.00 112.75 82 PHE A O 1
ATOM 672 N N . GLY A 1 84 ? 83.929 34.315 38.216 1.00 118.16 83 GLY A N 1
ATOM 673 C CA . GLY A 1 84 ? 84.293 33.769 39.508 1.00 125.47 83 GLY A CA 1
ATOM 674 C C . GLY A 1 84 ? 83.032 33.476 40.272 1.00 131.72 83 GLY A C 1
ATOM 675 O O . GLY A 1 84 ? 82.332 32.507 39.952 1.00 132.70 83 GLY A O 1
ATOM 676 N N . GLY A 1 85 ? 82.727 34.310 41.269 1.00 136.44 84 GLY A N 1
ATOM 677 C CA . GLY A 1 85 ? 81.502 34.113 42.035 1.00 143.03 84 GLY A CA 1
ATOM 678 C C . GLY A 1 85 ? 81.728 34.110 43.513 1.00 147.27 84 GLY A C 1
ATOM 679 O O . GLY A 1 85 ? 80.788 33.969 44.282 1.00 148.35 84 GLY A O 1
ATOM 680 N N . ASP A 1 86 ? 82.986 34.258 43.904 1.00 151.59 85 ASP A N 1
ATOM 681 C CA . ASP A 1 86 ? 83.349 34.264 45.315 1.00 157.39 85 ASP A CA 1
ATOM 682 C C . ASP A 1 86 ? 84.677 34.976 45.458 1.00 159.06 85 ASP A C 1
ATOM 683 O O . ASP A 1 86 ? 85.106 35.692 44.551 1.00 159.76 85 ASP A O 1
ATOM 688 N N . LYS A 1 87 ? 85.327 34.776 46.597 1.00 160.79 86 LYS A N 1
ATOM 689 C CA . LYS A 1 87 ? 86.620 35.399 46.857 1.00 161.79 86 LYS A CA 1
ATOM 690 C C . LYS A 1 87 ? 87.809 34.514 46.410 1.00 161.49 86 LYS A C 1
ATOM 691 O O . LYS A 1 87 ? 87.656 33.298 46.201 1.00 161.03 86 LYS A O 1
ATOM 697 N N . GLU A 1 88 ? 88.976 35.154 46.245 1.00 160.50 87 GLU A N 1
ATOM 698 C CA . GLU A 1 88 ? 90.211 34.497 45.806 1.00 158.05 87 GLU A CA 1
ATOM 699 C C . GLU A 1 88 ? 90.431 33.161 46.527 1.00 155.22 87 GLU A C 1
ATOM 700 O O . GLU A 1 88 ? 90.445 33.106 47.764 1.00 155.67 87 GLU A O 1
ATOM 706 N N . PRO A 1 89 ? 90.582 32.060 45.758 1.00 151.59 88 PRO A N 1
ATOM 707 C CA . PRO A 1 89 ? 90.800 30.728 46.337 1.00 147.10 88 PRO A CA 1
ATOM 708 C C . PRO A 1 89 ? 91.998 30.727 47.309 1.00 143.35 88 PRO A C 1
ATOM 709 O O . PRO A 1 89 ? 92.766 31.709 47.381 1.00 142.88 88 PRO A O 1
ATOM 713 N N . ASN A 1 90 ? 92.161 29.643 48.067 1.00 138.12 89 ASN A N 1
ATOM 714 C CA . ASN A 1 90 ? 93.235 29.616 49.039 1.00 132.24 89 ASN A CA 1
ATOM 715 C C . ASN A 1 90 ? 94.448 28.934 48.495 1.00 128.95 89 ASN A C 1
ATOM 716 O O . ASN A 1 90 ? 94.740 27.797 48.825 1.00 129.17 89 ASN A O 1
ATOM 721 N N . VAL A 1 91 ? 95.143 29.669 47.641 1.00 125.19 90 VAL A N 1
ATOM 722 C CA . VAL A 1 91 ? 96.372 29.221 47.020 1.00 120.00 90 VAL A CA 1
ATOM 723 C C . VAL A 1 91 ? 97.350 28.860 48.149 1.00 118.12 90 VAL A C 1
ATOM 724 O O . VAL A 1 91 ? 98.423 28.322 47.907 1.00 116.90 90 VAL A O 1
ATOM 728 N N . ASN A 1 92 ? 96.965 29.147 49.387 1.00 115.98 91 ASN A N 1
ATOM 729 C CA . ASN A 1 92 ? 97.812 28.838 50.514 1.00 114.50 91 ASN A CA 1
ATOM 730 C C . ASN A 1 92 ? 97.696 27.407 50.946 1.00 116.69 91 ASN A C 1
ATOM 731 O O . ASN A 1 92 ? 96.597 26.912 51.217 1.00 116.61 91 ASN A O 1
ATOM 736 N N . PRO A 1 93 ? 98.843 26.720 51.045 1.00 118.13 92 PRO A N 1
ATOM 737 C CA . PRO A 1 93 ? 98.888 25.319 51.450 1.00 120.66 92 PRO A CA 1
ATOM 738 C C . PRO A 1 93 ? 98.208 25.114 52.783 1.00 123.88 92 PRO A C 1
ATOM 739 O O . PRO A 1 93 ? 98.018 26.056 53.547 1.00 123.89 92 PRO A O 1
ATOM 743 N N . THR A 1 94 ? 97.847 23.875 53.070 1.00 127.66 93 THR A N 1
ATOM 744 C CA . THR A 1 94 ? 97.220 23.580 54.343 1.00 131.37 93 THR A CA 1
ATOM 745 C C . THR A 1 94 ? 98.195 22.766 55.206 1.00 134.06 93 THR A C 1
ATOM 746 O O . THR A 1 94 ? 98.923 23.296 56.050 1.00 134.88 93 THR A O 1
ATOM 750 N N . LYS A 1 95 ? 98.199 21.470 54.974 1.00 135.48 94 LYS A N 1
ATOM 751 C CA . LYS A 1 95 ? 99.063 20.596 55.700 1.00 137.77 94 LYS A CA 1
ATOM 752 C C . LYS A 1 95 ? 100.460 20.643 55.039 1.00 139.71 94 LYS A C 1
ATOM 753 O O . LYS A 1 95 ? 100.590 20.987 53.859 1.00 140.28 94 LYS A O 1
ATOM 759 N N . LEU A 1 96 ? 101.504 20.339 55.817 1.00 141.25 95 LEU A N 1
ATOM 760 C CA . LEU A 1 96 ? 102.888 20.276 55.328 1.00 139.96 95 LEU A CA 1
ATOM 761 C C . LEU A 1 96 ? 103.312 18.828 55.405 1.00 139.54 95 LEU A C 1
ATOM 762 O O . LEU A 1 96 ? 103.102 18.178 56.415 1.00 140.95 95 LEU A O 1
ATOM 767 N N . PRO A 1 97 ? 103.929 18.308 54.349 1.00 139.13 96 PRO A N 1
ATOM 768 C CA . PRO A 1 97 ? 104.142 19.171 53.203 1.00 138.29 96 PRO A CA 1
ATOM 769 C C . PRO A 1 97 ? 102.889 19.125 52.321 1.00 136.64 96 PRO A C 1
ATOM 770 O O . PRO A 1 97 ? 102.087 18.181 52.393 1.00 136.73 96 PRO A O 1
ATOM 774 N N . PHE A 1 98 ? 102.732 20.177 51.523 1.00 133.69 97 PHE A N 1
ATOM 775 C CA . PHE A 1 98 ? 101.637 20.338 50.588 1.00 129.76 97 PHE A CA 1
ATOM 776 C C . PHE A 1 98 ? 102.228 19.813 49.289 1.00 127.98 97 PHE A C 1
ATOM 777 O O . PHE A 1 98 ? 103.374 20.153 48.949 1.00 125.10 97 PHE A O 1
ATOM 785 N N . ILE A 1 99 ? 101.466 18.968 48.585 1.00 127.05 98 ILE A N 1
ATOM 786 C CA . ILE A 1 99 ? 101.922 18.387 47.307 1.00 125.78 98 ILE A CA 1
ATOM 787 C C . ILE A 1 99 ? 100.970 18.747 46.160 1.00 124.14 98 ILE A C 1
ATOM 788 O O . ILE A 1 99 ? 99.758 18.594 46.287 1.00 124.12 98 ILE A O 1
ATOM 793 N N . ILE A 1 100 ? 101.548 19.215 45.052 1.00 122.44 99 ILE A N 1
ATOM 794 C CA . ILE A 1 100 ? 100.827 19.680 43.853 1.00 121.03 99 ILE A CA 1
ATOM 795 C C . ILE A 1 100 ? 101.205 18.957 42.538 1.00 121.69 99 ILE A C 1
ATOM 796 O O . ILE A 1 100 ? 102.378 18.874 42.170 1.00 121.45 99 ILE A O 1
ATOM 801 N N . MET A 1 101 ? 100.203 18.467 41.816 1.00 120.76 100 MET A N 1
ATOM 802 C CA . MET A 1 101 ? 100.453 17.784 40.554 1.00 119.35 100 MET A CA 1
ATOM 803 C C . MET A 1 101 ? 100.094 18.628 39.337 1.00 117.64 100 MET A C 1
ATOM 804 O O . MET A 1 101 ? 99.043 19.254 39.293 1.00 118.02 100 MET A O 1
ATOM 809 N N . LEU A 1 102 ? 100.930 18.586 38.318 1.00 115.28 101 LEU A N 1
ATOM 810 C CA . LEU A 1 102 ? 100.661 19.358 37.131 1.00 113.82 101 LEU A CA 1
ATOM 811 C C . LEU A 1 102 ? 100.278 18.563 35.897 1.00 115.18 101 LEU A C 1
ATOM 812 O O . LEU A 1 102 ? 101.139 18.039 35.189 1.00 116.85 101 LEU A O 1
ATOM 817 N N . VAL A 1 103 ? 98.987 18.492 35.611 1.00 116.50 102 VAL A N 1
ATOM 818 C CA . VAL A 1 103 ? 98.566 17.755 34.441 1.00 118.69 102 VAL A CA 1
ATOM 819 C C . VAL A 1 103 ? 98.276 18.686 33.256 1.00 122.58 102 VAL A C 1
ATOM 820 O O . VAL A 1 103 ? 97.138 19.068 33.002 1.00 121.98 102 VAL A O 1
ATOM 824 N N . GLY A 1 104 ? 99.323 19.053 32.530 1.00 126.67 103 GLY A N 1
ATOM 825 C CA . GLY A 1 104 ? 99.144 19.925 31.389 1.00 131.85 103 GLY A CA 1
ATOM 826 C C . GLY A 1 104 ? 99.158 19.198 30.055 1.00 135.93 103 GLY A C 1
ATOM 827 O O . GLY A 1 104 ? 100.063 18.419 29.752 1.00 136.63 103 GLY A O 1
ATOM 828 N N . VAL A 1 105 ? 98.136 19.441 29.248 1.00 138.99 104 VAL A N 1
ATOM 829 C CA . VAL A 1 105 ? 98.049 18.830 27.929 1.00 142.10 104 VAL A CA 1
ATOM 830 C C . VAL A 1 105 ? 99.166 19.440 27.088 1.00 143.44 104 VAL A C 1
ATOM 831 O O . VAL A 1 105 ? 99.412 20.638 27.187 1.00 142.83 104 VAL A O 1
ATOM 835 N N . GLN A 1 106 ? 99.830 18.629 26.268 1.00 145.09 105 GLN A N 1
ATOM 836 C CA . GLN A 1 106 ? 100.914 19.118 25.422 1.00 148.37 105 GLN A CA 1
ATOM 837 C C . GLN A 1 106 ? 100.578 20.497 24.823 1.00 150.58 105 GLN A C 1
ATOM 838 O O . GLN A 1 106 ? 99.419 20.766 24.471 1.00 151.27 105 GLN A O 1
ATOM 844 N N . GLY A 1 107 ? 101.597 21.362 24.725 1.00 151.73 106 GLY A N 1
ATOM 845 C CA . GLY A 1 107 ? 101.436 22.709 24.183 1.00 152.26 106 GLY A CA 1
ATOM 846 C C . GLY A 1 107 ? 100.830 23.694 25.173 1.00 153.53 106 GLY A C 1
ATOM 847 O O . GLY A 1 107 ? 100.829 24.909 24.950 1.00 153.68 106 GLY A O 1
ATOM 848 N N . SER A 1 108 ? 100.338 23.160 26.287 1.00 154.00 107 SER A N 1
ATOM 849 C CA . SER A 1 108 ? 99.693 23.943 27.328 1.00 154.88 107 SER A CA 1
ATOM 850 C C . SER A 1 108 ? 100.665 24.637 28.290 1.00 154.17 107 SER A C 1
ATOM 851 O O . SER A 1 108 ? 100.250 25.266 29.264 1.00 156.15 107 SER A O 1
ATOM 854 N N . GLY A 1 109 ? 101.958 24.530 28.023 1.00 152.38 108 GLY A N 1
ATOM 855 C CA . GLY A 1 109 ? 102.924 25.150 28.905 1.00 149.00 108 GLY A CA 1
ATOM 856 C C . GLY A 1 109 ? 102.912 24.436 30.227 1.00 146.98 108 GLY A C 1
ATOM 857 O O . GLY A 1 109 ? 103.251 25.026 31.234 1.00 147.09 108 GLY A O 1
ATOM 858 N N . LYS A 1 110 ? 102.500 23.172 30.224 1.00 145.86 109 LYS A N 1
ATOM 859 C CA . LYS A 1 110 ? 102.458 22.364 31.438 1.00 145.31 109 LYS A CA 1
ATOM 860 C C . LYS A 1 110 ? 103.730 22.580 32.280 1.00 145.24 109 LYS A C 1
ATOM 861 O O . LYS A 1 110 ? 103.661 22.713 33.511 1.00 144.44 109 LYS A O 1
ATOM 867 N N . THR A 1 111 ? 104.880 22.641 31.592 1.00 145.70 110 THR A N 1
ATOM 868 C CA . THR A 1 111 ? 106.232 22.807 32.196 1.00 143.78 110 THR A CA 1
ATOM 869 C C . THR A 1 111 ? 106.631 24.261 32.544 1.00 139.90 110 THR A C 1
ATOM 870 O O . THR A 1 111 ? 107.055 24.545 33.669 1.00 139.10 110 THR A O 1
ATOM 874 N N . THR A 1 112 ? 106.513 25.178 31.593 1.00 135.80 111 THR A N 1
ATOM 875 C CA . THR A 1 112 ? 106.881 26.544 31.897 1.00 132.86 111 THR A CA 1
ATOM 876 C C . THR A 1 112 ? 106.130 27.003 33.141 1.00 130.63 111 THR A C 1
ATOM 877 O O . THR A 1 112 ? 106.673 27.707 33.988 1.00 131.31 111 THR A O 1
ATOM 881 N N . THR A 1 113 ? 104.882 26.570 33.250 1.00 127.77 112 THR A N 1
ATOM 882 C CA . THR A 1 113 ? 104.037 26.900 34.379 1.00 123.66 112 THR A CA 1
ATOM 883 C C . THR A 1 113 ? 104.630 26.307 35.646 1.00 121.76 112 THR A C 1
ATOM 884 O O . THR A 1 113 ? 104.792 27.007 36.630 1.00 120.99 112 THR A O 1
ATOM 888 N N . ALA A 1 114 ? 104.969 25.023 35.635 1.00 120.99 113 ALA A N 1
ATOM 889 C CA . ALA A 1 114 ? 105.535 24.396 36.841 1.00 119.45 113 ALA A CA 1
ATOM 890 C C . ALA A 1 114 ? 106.693 25.209 37.350 1.00 117.53 113 ALA A C 1
ATOM 891 O O . ALA A 1 114 ? 106.892 25.316 38.545 1.00 116.99 113 ALA A O 1
ATOM 893 N N . GLY A 1 115 ? 107.496 25.737 36.437 1.00 116.44 114 GLY A N 1
ATOM 894 C CA . GLY A 1 115 ? 108.587 26.564 36.892 1.00 114.82 114 GLY A CA 1
ATOM 895 C C . GLY A 1 115 ? 107.948 27.808 37.499 1.00 112.79 114 GLY A C 1
ATOM 896 O O . GLY A 1 115 ? 108.035 28.032 38.706 1.00 111.34 114 GLY A O 1
ATOM 897 N N . LYS A 1 116 ? 107.296 28.596 36.640 1.00 110.96 115 LYS A N 1
ATOM 898 C CA . LYS A 1 116 ? 106.616 29.825 37.028 1.00 108.36 115 LYS A CA 1
ATOM 899 C C . LYS A 1 116 ? 105.851 29.737 38.334 1.00 107.19 115 LYS A C 1
ATOM 900 O O 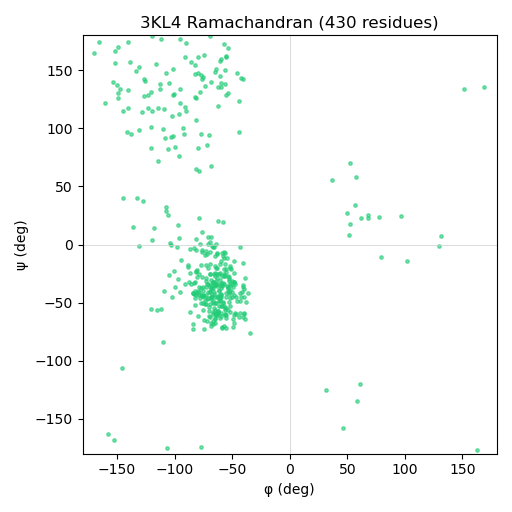. LYS A 1 116 ? 105.795 30.710 39.103 1.00 110.17 115 LYS A O 1
ATOM 906 N N . LEU A 1 117 ? 105.288 28.563 38.593 1.00 102.26 116 LEU A N 1
ATOM 907 C CA . LEU A 1 117 ? 104.518 28.320 39.788 1.00 96.82 116 LEU A CA 1
ATOM 908 C C . LEU A 1 117 ? 105.388 28.095 41.002 1.00 98.37 116 LEU A C 1
ATOM 909 O O . LEU A 1 117 ? 105.156 28.675 42.048 1.00 98.24 116 LEU A O 1
ATOM 914 N N . ALA A 1 118 ? 106.413 27.263 40.863 1.00 100.86 117 ALA A N 1
ATOM 915 C CA . ALA A 1 118 ? 107.307 26.930 41.989 1.00 101.80 117 ALA A CA 1
ATOM 916 C C . ALA A 1 118 ? 108.181 28.118 42.402 1.00 101.66 117 ALA A C 1
ATOM 917 O O . ALA A 1 118 ? 108.778 28.141 43.497 1.00 99.13 117 ALA A O 1
ATOM 919 N N . TYR A 1 119 ? 108.248 29.092 41.496 1.00 102.54 118 TYR A N 1
ATOM 920 C CA . TYR A 1 119 ? 108.972 30.324 41.754 1.00 103.72 118 TYR A CA 1
ATOM 921 C C . TYR A 1 119 ? 107.941 31.128 42.552 1.00 103.44 118 TYR A C 1
ATOM 922 O O . TYR A 1 119 ? 108.244 31.711 43.593 1.00 103.55 118 TYR A O 1
ATOM 931 N N . PHE A 1 120 ? 106.707 31.140 42.076 1.00 101.71 119 PHE A N 1
ATOM 932 C CA . PHE A 1 120 ? 105.679 31.841 42.801 1.00 101.83 119 PHE A CA 1
ATOM 933 C C . PHE A 1 120 ? 105.865 31.592 44.272 1.00 102.64 119 PHE A C 1
ATOM 934 O O . PHE A 1 120 ? 106.094 32.519 45.030 1.00 102.79 119 PHE A O 1
ATOM 942 N N . TYR A 1 121 ? 105.759 30.326 44.663 1.00 104.77 120 TYR A N 1
ATOM 943 C CA . TYR A 1 121 ? 105.897 29.893 46.064 1.00 106.84 120 TYR A CA 1
ATOM 944 C C . TYR A 1 121 ? 107.224 30.065 46.760 1.00 109.30 120 TYR A C 1
ATOM 945 O O . TYR A 1 121 ? 107.257 30.226 47.979 1.00 109.06 120 TYR A O 1
ATOM 954 N N . LYS A 1 122 ? 108.311 29.948 46.002 1.00 111.76 121 LYS A N 1
ATOM 955 C CA . LYS A 1 122 ? 109.629 30.140 46.562 1.00 114.13 121 LYS A CA 1
ATOM 956 C C . LYS A 1 122 ? 109.689 31.587 46.956 1.00 112.37 121 LYS A C 1
ATOM 957 O O . LYS A 1 122 ? 109.964 31.922 48.104 1.00 109.75 121 LYS A O 1
ATOM 963 N N . LYS A 1 123 ? 109.405 32.442 45.980 1.00 112.57 122 LYS A N 1
ATOM 964 C CA . LYS A 1 123 ? 109.423 33.890 46.177 1.00 113.49 122 LYS A CA 1
ATOM 965 C C . LYS A 1 123 ? 108.534 34.354 47.313 1.00 111.38 122 LYS A C 1
ATOM 966 O O . LYS A 1 123 ? 108.741 35.433 47.835 1.00 109.54 122 LYS A O 1
ATOM 972 N N . ARG A 1 124 ? 107.555 33.532 47.681 1.00 112.20 123 ARG A N 1
ATOM 973 C CA . ARG A 1 124 ? 106.615 33.861 48.749 1.00 114.27 123 ARG A CA 1
ATOM 974 C C . ARG A 1 124 ? 107.061 33.238 50.044 1.00 115.07 123 ARG A C 1
ATOM 975 O O . ARG A 1 124 ? 106.353 33.280 51.041 1.00 114.13 123 ARG A O 1
ATOM 983 N N . GLY A 1 125 ? 108.239 32.633 50.020 1.00 117.31 124 GLY A N 1
ATOM 984 C CA . GLY A 1 125 ? 108.761 32.052 51.244 1.00 120.17 124 GLY A CA 1
ATOM 985 C C . GLY A 1 125 ? 108.603 30.577 51.590 1.00 120.69 124 GLY A C 1
ATOM 986 O O . GLY A 1 125 ? 108.633 30.237 52.762 1.00 122.39 124 GLY A O 1
ATOM 987 N N . TYR A 1 126 ? 108.436 29.687 50.628 1.00 119.82 125 TYR A N 1
ATOM 988 C CA . TYR A 1 126 ? 108.324 28.306 51.022 1.00 119.36 125 TYR A CA 1
ATOM 989 C C . TYR A 1 126 ? 109.553 27.561 50.538 1.00 122.20 125 TYR A C 1
ATOM 990 O O . TYR A 1 126 ? 110.430 28.161 49.918 1.00 122.96 125 TYR A O 1
ATOM 999 N N . LYS A 1 127 ? 109.643 26.272 50.867 1.00 124.59 126 LYS A N 1
ATOM 1000 C CA . LYS A 1 127 ? 110.756 25.443 50.429 1.00 127.46 126 LYS A CA 1
ATOM 1001 C C . LYS A 1 127 ? 110.119 24.547 49.411 1.00 129.50 126 LYS A C 1
ATOM 1002 O O . LYS A 1 127 ? 109.574 23.499 49.759 1.00 129.93 126 LYS A O 1
ATOM 1008 N N . VAL A 1 128 ? 110.168 25.007 48.156 1.00 132.35 127 VAL A N 1
ATOM 1009 C CA . VAL A 1 128 ? 109.598 24.335 46.975 1.00 133.89 127 VAL A CA 1
ATOM 1010 C C . VAL A 1 128 ? 110.523 23.261 46.422 1.00 134.31 127 VAL A C 1
ATOM 1011 O O . VAL A 1 128 ? 111.744 23.394 46.459 1.00 133.82 127 VAL A O 1
ATOM 1015 N N . GLY A 1 129 ? 109.904 22.219 45.885 1.00 135.90 128 GLY A N 1
ATOM 1016 C CA . GLY A 1 129 ? 110.626 21.124 45.281 1.00 137.84 128 GLY A CA 1
ATOM 1017 C C . GLY A 1 129 ? 109.943 20.618 44.014 1.00 139.41 128 GLY A C 1
ATOM 1018 O O . GLY A 1 129 ? 108.803 20.137 44.064 1.00 138.75 128 GLY A O 1
ATOM 1019 N N . LEU A 1 130 ? 110.646 20.735 42.882 1.00 140.77 129 LEU A N 1
ATOM 1020 C CA . LEU A 1 130 ? 110.148 20.297 41.580 1.00 142.33 129 LEU A CA 1
ATOM 1021 C C . LEU A 1 130 ? 110.509 18.855 41.234 1.00 145.35 129 LEU A C 1
ATOM 1022 O O . LEU A 1 130 ? 111.695 18.516 41.130 1.00 146.35 129 LEU A O 1
ATOM 1027 N N . VAL A 1 131 ? 109.486 18.013 41.051 1.00 147.44 130 VAL A N 1
ATOM 1028 C CA . VAL A 1 131 ? 109.678 16.600 40.698 1.00 148.93 130 VAL A CA 1
ATOM 1029 C C . VAL A 1 131 ? 109.406 16.403 39.221 1.00 150.28 130 VAL A C 1
ATOM 1030 O O . VAL A 1 131 ? 108.262 16.484 38.784 1.00 149.66 130 VAL A O 1
ATOM 1034 N N . ALA A 1 132 ? 110.459 16.129 38.466 1.00 152.58 131 ALA A N 1
ATOM 1035 C CA . ALA A 1 132 ? 110.323 15.931 37.038 1.00 156.48 131 ALA A CA 1
ATOM 1036 C C . ALA A 1 132 ? 109.809 14.544 36.653 1.00 159.29 131 ALA A C 1
ATOM 1037 O O . ALA A 1 132 ? 110.586 13.635 36.327 1.00 160.29 131 ALA A O 1
ATOM 1039 N N . ALA A 1 133 ? 108.490 14.387 36.700 1.00 161.14 132 ALA A N 1
ATOM 1040 C CA . ALA A 1 133 ? 107.879 13.138 36.318 1.00 163.21 132 ALA A CA 1
ATOM 1041 C C . ALA A 1 133 ? 107.465 13.361 34.878 1.00 166.12 132 ALA A C 1
ATOM 1042 O O . ALA A 1 133 ? 106.621 12.633 34.351 1.00 167.23 132 ALA A O 1
ATOM 1044 N N . ASP A 1 134 ? 108.028 14.398 34.248 1.00 169.12 133 ASP A N 1
ATOM 1045 C CA . ASP A 1 134 ? 107.710 14.675 32.840 1.00 172.78 133 ASP A CA 1
ATOM 1046 C C . ASP A 1 134 ? 108.376 13.595 31.999 1.00 174.41 133 ASP A C 1
ATOM 1047 O O . ASP A 1 134 ? 109.488 13.748 31.489 1.00 174.68 133 ASP A O 1
ATOM 1052 N N . VAL A 1 135 ? 107.656 12.494 31.861 1.00 175.50 134 VAL A N 1
ATOM 1053 C CA . VAL A 1 135 ? 108.150 11.355 31.144 1.00 176.79 134 VAL A CA 1
ATOM 1054 C C . VAL A 1 135 ? 107.981 11.399 29.655 1.00 178.26 134 VAL A C 1
ATOM 1055 O O . VAL A 1 135 ? 108.890 11.032 28.926 1.00 178.16 134 VAL A O 1
ATOM 1059 N N . TYR A 1 136 ? 106.817 11.843 29.198 1.00 180.29 135 TYR A N 1
ATOM 1060 C CA . TYR A 1 136 ? 106.543 11.879 27.769 1.00 182.76 135 TYR A CA 1
ATOM 1061 C C . TYR A 1 136 ? 107.364 12.882 26.978 1.00 183.86 135 TYR A C 1
ATOM 1062 O O . TYR A 1 136 ? 107.233 12.959 25.760 1.00 183.66 135 TYR A O 1
ATOM 1071 N N . ARG A 1 137 ? 108.221 13.634 27.665 1.00 185.80 136 ARG A N 1
ATOM 1072 C CA . ARG A 1 137 ? 109.074 14.629 27.006 1.00 187.95 136 ARG A CA 1
ATOM 1073 C C . ARG A 1 137 ? 110.462 14.761 27.659 1.00 188.76 136 ARG A C 1
ATOM 1074 O O . ARG A 1 137 ? 110.582 15.149 28.825 1.00 188.77 136 ARG A O 1
ATOM 1082 N N . PRO A 1 138 ? 111.527 14.403 26.917 1.00 189.27 137 PRO A N 1
ATOM 1083 C CA . PRO A 1 138 ? 112.891 14.504 27.441 1.00 189.88 137 PRO A CA 1
ATOM 1084 C C . PRO A 1 138 ? 113.389 15.958 27.368 1.00 191.17 137 PRO A C 1
ATOM 1085 O O . PRO A 1 138 ? 114.104 16.429 28.262 1.00 191.45 137 PRO A O 1
ATOM 1089 N N . ALA A 1 139 ? 113.001 16.666 26.305 1.00 192.10 138 ALA A N 1
ATOM 1090 C CA . ALA A 1 139 ? 113.394 18.065 26.106 1.00 192.60 138 ALA A CA 1
ATOM 1091 C C . ALA A 1 139 ? 112.859 18.894 27.251 1.00 193.42 138 ALA A C 1
ATOM 1092 O O . ALA A 1 139 ? 113.395 19.954 27.577 1.00 193.38 138 ALA A O 1
ATOM 1094 N N . ALA A 1 140 ? 111.782 18.406 27.851 1.00 194.97 139 ALA A N 1
ATOM 1095 C CA . ALA A 1 140 ? 111.183 19.082 28.986 1.00 196.94 139 ALA A CA 1
ATOM 1096 C C . ALA A 1 140 ? 112.198 18.986 30.118 1.00 198.44 139 ALA A C 1
ATOM 1097 O O . ALA A 1 140 ? 112.361 19.936 30.885 1.00 199.60 139 ALA A O 1
ATOM 1099 N N . TYR A 1 141 ? 112.889 17.841 30.206 1.00 199.13 140 TYR A N 1
ATOM 1100 C CA . TYR A 1 141 ? 113.915 17.611 31.244 1.00 199.36 140 TYR A CA 1
ATOM 1101 C C . TYR A 1 141 ? 114.975 18.700 31.174 1.00 198.60 140 TYR A C 1
ATOM 1102 O O . TYR A 1 141 ? 115.205 19.430 32.145 1.00 198.71 140 TYR A O 1
ATOM 1111 N N . ASP A 1 142 ? 115.628 18.797 30.021 1.00 197.74 141 ASP A N 1
ATOM 1112 C CA . ASP A 1 142 ? 116.649 19.815 29.841 1.00 196.83 141 ASP A CA 1
ATOM 1113 C C . ASP A 1 142 ? 116.127 21.173 30.283 1.00 195.44 141 ASP A C 1
ATOM 1114 O O . ASP A 1 142 ? 116.536 21.698 31.328 1.00 195.66 141 ASP A O 1
ATOM 1119 N N . GLN A 1 143 ? 115.208 21.717 29.481 1.00 193.63 142 GLN A N 1
ATOM 1120 C CA . GLN A 1 143 ? 114.627 23.039 29.721 1.00 191.37 142 GLN A CA 1
ATOM 1121 C C . GLN A 1 143 ? 114.169 23.237 31.165 1.00 189.98 142 GLN A C 1
ATOM 1122 O O . GLN A 1 143 ? 114.263 24.346 31.718 1.00 191.05 142 GLN A O 1
ATOM 1128 N N . LEU A 1 144 ? 113.698 22.160 31.780 1.00 187.05 143 LEU A N 1
ATOM 1129 C CA . LEU A 1 144 ? 113.231 22.213 33.156 1.00 184.20 143 LEU A CA 1
ATOM 1130 C C . LEU A 1 144 ? 114.364 22.540 34.131 1.00 183.47 143 LEU A C 1
ATOM 1131 O O . LEU A 1 144 ? 114.394 23.621 34.718 1.00 183.45 143 LEU A O 1
ATOM 1136 N N . LEU A 1 145 ? 115.314 21.622 34.281 1.00 182.92 144 LEU A N 1
ATOM 1137 C CA . LEU A 1 145 ? 116.418 21.833 35.213 1.00 181.39 144 LEU A CA 1
ATOM 1138 C C . LEU A 1 145 ? 117.186 23.101 34.895 1.00 180.16 144 LEU A C 1
ATOM 1139 O O . LEU A 1 145 ? 117.876 23.633 35.762 1.00 180.12 144 LEU A O 1
ATOM 1144 N N . GLN A 1 146 ? 117.076 23.582 33.655 1.00 179.28 145 GLN A N 1
ATOM 1145 C CA . GLN A 1 146 ? 117.749 24.827 33.272 1.00 178.47 145 GLN A CA 1
ATOM 1146 C C . GLN A 1 146 ? 117.125 25.966 34.080 1.00 178.05 145 GLN A C 1
ATOM 1147 O O . GLN A 1 146 ? 117.790 26.611 34.909 1.00 178.65 145 GLN A O 1
ATOM 1153 N N . LEU A 1 147 ? 115.838 26.207 33.845 1.00 176.63 146 LEU A N 1
ATOM 1154 C CA . LEU A 1 147 ? 115.150 27.271 34.559 1.00 174.63 146 LEU A CA 1
ATOM 1155 C C . LEU A 1 147 ? 115.154 26.935 36.044 1.00 173.15 146 LEU A C 1
ATOM 1156 O O . LEU A 1 147 ? 115.097 27.817 36.894 1.00 172.78 146 LEU A O 1
ATOM 1161 N N . GLY A 1 148 ? 115.249 25.649 36.345 1.00 171.95 147 GLY A N 1
ATOM 1162 C CA . GLY A 1 148 ? 115.268 25.231 37.725 1.00 171.67 147 GLY A CA 1
ATOM 1163 C C . GLY A 1 148 ? 116.445 25.805 38.473 1.00 171.80 147 GLY A C 1
ATOM 1164 O O . GLY A 1 148 ? 116.279 26.418 39.527 1.00 171.82 147 GLY A O 1
ATOM 1165 N N . ASN A 1 149 ? 117.643 25.615 37.932 1.00 172.49 148 ASN A N 1
ATOM 1166 C CA . ASN A 1 149 ? 118.849 26.125 38.587 1.00 172.75 148 ASN A CA 1
ATOM 1167 C C . ASN A 1 149 ? 118.862 27.640 38.600 1.00 171.66 148 ASN A C 1
ATOM 1168 O O . ASN A 1 149 ? 119.401 28.268 39.524 1.00 171.95 148 ASN A O 1
ATOM 1173 N N . GLN A 1 150 ? 118.273 28.225 37.563 1.00 169.77 149 GLN A N 1
ATOM 1174 C CA . GLN A 1 150 ? 118.228 29.668 37.473 1.00 167.48 149 GLN A CA 1
ATOM 1175 C C . GLN A 1 150 ? 117.367 30.237 38.587 1.00 164.61 149 GLN A C 1
ATOM 1176 O O . GLN A 1 150 ? 117.253 31.450 38.695 1.00 165.45 149 GLN A O 1
ATOM 1182 N N . ILE A 1 151 ? 116.770 29.388 39.426 1.00 160.13 150 ILE A N 1
ATOM 1183 C CA . ILE A 1 151 ? 115.933 29.923 40.488 1.00 155.12 150 ILE A CA 1
ATOM 1184 C C . ILE A 1 151 ? 116.128 29.289 41.828 1.00 152.46 150 ILE A C 1
ATOM 1185 O O . ILE A 1 151 ? 115.309 29.456 42.724 1.00 151.85 150 ILE A O 1
ATOM 1190 N N . GLY A 1 152 ? 117.218 28.559 41.974 1.00 150.40 151 GLY A N 1
ATOM 1191 C CA . GLY A 1 152 ? 117.493 27.934 43.253 1.00 148.17 151 GLY A CA 1
ATOM 1192 C C . GLY A 1 152 ? 116.411 26.998 43.753 1.00 145.42 151 GLY A C 1
ATOM 1193 O O . GLY A 1 152 ? 115.862 27.211 44.838 1.00 144.93 151 GLY A O 1
ATOM 1194 N N . VAL A 1 153 ? 116.113 25.975 42.944 1.00 142.72 152 VAL A N 1
ATOM 1195 C CA . VAL A 1 153 ? 115.126 24.934 43.257 1.00 138.44 152 VAL A CA 1
ATOM 1196 C C . VAL A 1 153 ? 115.679 23.603 42.778 1.00 137.77 152 VAL A C 1
ATOM 1197 O O . VAL A 1 153 ? 116.207 23.481 41.659 1.00 136.61 152 VAL A O 1
ATOM 1201 N N . GLN A 1 154 ? 115.574 22.617 43.655 1.00 137.36 153 GLN A N 1
ATOM 1202 C CA . GLN A 1 154 ? 116.031 21.268 43.360 1.00 138.80 153 GLN A CA 1
ATOM 1203 C C . GLN A 1 154 ? 114.973 20.602 42.510 1.00 138.40 153 GLN A C 1
ATOM 1204 O O . GLN A 1 154 ? 113.785 20.859 42.676 1.00 139.35 153 GLN A O 1
ATOM 1210 N N . VAL A 1 155 ? 115.395 19.716 41.626 1.00 137.50 154 VAL A N 1
ATOM 1211 C CA . VAL A 1 155 ? 114.456 19.068 40.741 1.00 137.79 154 VAL A CA 1
ATOM 1212 C C . VAL A 1 155 ? 114.748 17.587 40.583 1.00 139.41 154 VAL A C 1
ATOM 1213 O O . VAL A 1 155 ? 115.563 17.230 39.752 1.00 139.86 154 VAL A O 1
ATOM 1217 N N . TYR A 1 156 ? 114.107 16.711 41.351 1.00 141.98 155 TYR A N 1
ATOM 1218 C CA . TYR A 1 156 ? 114.402 15.273 41.2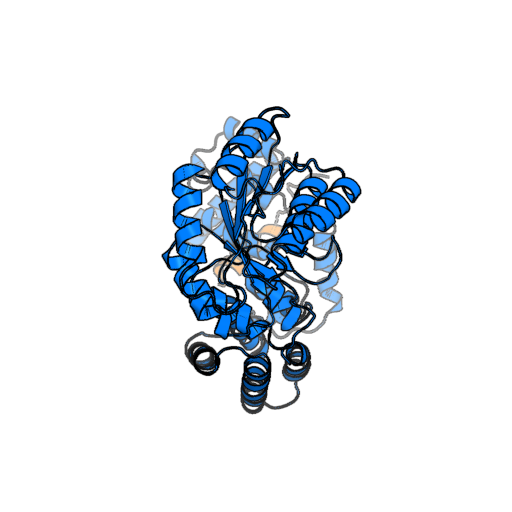00 1.00 145.64 155 TYR A CA 1
ATOM 1219 C C . TYR A 1 156 ? 113.990 14.737 39.833 1.00 147.63 155 TYR A C 1
ATOM 1220 O O . TYR A 1 156 ? 113.017 15.204 39.245 1.00 147.98 155 TYR A O 1
ATOM 1229 N N . GLY A 1 157 ? 114.737 13.747 39.339 1.00 150.11 156 GLY A N 1
ATOM 1230 C CA . GLY A 1 157 ? 114.437 13.146 38.048 1.00 153.07 156 GLY A CA 1
ATOM 1231 C C . GLY A 1 157 ? 115.502 12.223 37.467 1.00 155.26 156 GLY A C 1
ATOM 1232 O O . GLY A 1 157 ? 116.694 12.531 37.508 1.00 155.61 156 GLY A O 1
ATOM 1233 N N . GLU A 1 158 ? 115.080 11.074 36.944 1.00 156.97 157 GLU A N 1
ATOM 1234 C CA . GLU A 1 158 ? 116.007 10.139 36.312 1.00 158.17 157 GLU A CA 1
ATOM 1235 C C . GLU A 1 158 ? 115.383 9.780 34.959 1.00 159.24 157 GLU A C 1
ATOM 1236 O O . GLU A 1 158 ? 114.488 8.947 34.890 1.00 159.49 157 GLU A O 1
ATOM 1242 N N . PRO A 1 159 ? 115.845 10.430 33.869 1.00 160.21 158 PRO A N 1
ATOM 1243 C CA . PRO A 1 159 ? 115.384 10.245 32.488 1.00 161.53 158 PRO A CA 1
ATOM 1244 C C . PRO A 1 159 ? 115.223 8.810 32.003 1.00 163.68 158 PRO A C 1
ATOM 1245 O O . PRO A 1 159 ? 115.961 7.900 32.394 1.00 163.89 158 PRO A O 1
ATOM 1249 N N . ASN A 1 160 ? 114.248 8.632 31.121 1.00 165.93 159 ASN A N 1
ATOM 1250 C CA . ASN A 1 160 ? 113.947 7.336 30.527 1.00 167.98 159 ASN A CA 1
ATOM 1251 C C . ASN A 1 160 ? 113.504 6.235 31.507 1.00 167.85 159 ASN A C 1
ATOM 1252 O O . ASN A 1 160 ? 113.634 5.047 31.199 1.00 168.56 159 ASN A O 1
ATOM 1257 N N . ASN A 1 161 ? 112.994 6.614 32.680 1.00 166.86 160 ASN A N 1
ATOM 1258 C CA . ASN A 1 161 ? 112.498 5.614 33.626 1.00 165.42 160 ASN A CA 1
ATOM 1259 C C . ASN A 1 161 ? 111.170 5.082 33.053 1.00 164.23 160 ASN A C 1
ATOM 1260 O O . ASN A 1 161 ? 110.713 4.012 33.448 1.00 165.32 160 ASN A O 1
ATOM 1265 N N . GLN A 1 162 ? 110.579 5.829 32.110 1.00 162.05 161 GLN A N 1
ATOM 1266 C CA . GLN A 1 162 ? 109.308 5.483 31.443 1.00 159.62 161 GLN A CA 1
ATOM 1267 C C . GLN A 1 162 ? 108.188 5.155 32.407 1.00 159.39 161 GLN A C 1
ATOM 1268 O O . GLN A 1 162 ? 107.116 4.697 32.010 1.00 158.41 161 GLN A O 1
ATOM 1274 N N . ASN A 1 163 ? 108.456 5.384 33.684 1.00 160.03 162 ASN A N 1
ATOM 1275 C CA . ASN A 1 163 ? 107.470 5.160 34.719 1.00 161.04 162 ASN A CA 1
ATOM 1276 C C . ASN A 1 163 ? 107.598 6.281 35.741 1.00 162.17 162 ASN A C 1
ATOM 1277 O O . ASN A 1 163 ? 108.463 6.229 36.633 1.00 163.15 162 ASN A O 1
ATOM 1282 N N . PRO A 1 164 ? 106.755 7.324 35.604 1.00 161.85 163 PRO A N 1
ATOM 1283 C CA . PRO A 1 164 ? 106.712 8.494 36.473 1.00 161.77 163 PRO A CA 1
ATOM 1284 C C . PRO A 1 164 ? 106.150 8.207 37.868 1.00 162.26 163 PRO A C 1
ATOM 1285 O O . PRO A 1 164 ? 106.681 8.720 38.853 1.00 162.82 163 PRO A O 1
ATOM 1289 N N . ILE A 1 165 ? 105.088 7.401 37.962 1.00 161.85 164 ILE A N 1
ATOM 1290 C CA . ILE A 1 165 ? 104.497 7.079 39.270 1.00 162.08 164 ILE A CA 1
ATOM 1291 C C . ILE A 1 165 ? 105.591 6.664 40.272 1.00 161.37 164 ILE A C 1
ATOM 1292 O O . ILE A 1 165 ? 105.480 6.929 41.469 1.00 160.71 164 ILE A O 1
ATOM 1297 N N . GLU A 1 166 ? 106.650 6.026 39.774 1.00 161.74 165 GLU A N 1
ATOM 1298 C CA . GLU A 1 166 ? 107.771 5.596 40.615 1.00 161.96 165 GLU A CA 1
ATOM 1299 C C . GLU A 1 166 ? 108.614 6.831 40.905 1.00 161.62 165 GLU A C 1
ATOM 1300 O O . GLU A 1 166 ? 109.038 7.052 42.043 1.00 161.58 165 GLU A O 1
ATOM 1306 N N . ILE A 1 167 ? 108.841 7.635 39.866 1.00 160.90 166 ILE A N 1
ATOM 1307 C CA . ILE A 1 167 ? 109.606 8.871 39.999 1.00 160.28 166 ILE A CA 1
ATOM 1308 C C . ILE A 1 167 ? 108.955 9.722 41.079 1.00 159.78 166 ILE A C 1
ATOM 1309 O O . ILE A 1 167 ? 109.631 10.324 41.908 1.00 159.52 166 ILE A O 1
ATOM 1314 N N . ALA A 1 168 ? 107.628 9.752 41.059 1.00 159.63 167 ALA A N 1
ATOM 1315 C CA . ALA A 1 168 ? 106.855 10.512 42.024 1.00 159.38 167 ALA A CA 1
ATOM 1316 C C . ALA A 1 168 ? 107.157 10.036 43.436 1.00 159.82 167 ALA A C 1
ATOM 1317 O O . ALA A 1 168 ? 107.805 10.747 44.200 1.00 159.89 167 ALA A O 1
ATOM 1319 N N . LYS A 1 169 ? 106.703 8.835 43.786 1.00 160.37 168 LYS A N 1
ATOM 1320 C CA . LYS A 1 169 ? 106.945 8.337 45.130 1.00 160.71 168 LYS A CA 1
ATOM 1321 C C . LYS A 1 169 ? 108.393 8.474 45.552 1.00 161.22 168 LYS A C 1
ATOM 1322 O O . LYS A 1 169 ? 108.679 8.770 46.711 1.00 160.83 168 LYS A O 1
ATOM 1328 N N . LYS A 1 170 ? 109.313 8.273 44.618 1.00 162.16 169 LYS A N 1
ATOM 1329 C CA . LYS A 1 170 ? 110.724 8.384 44.952 1.00 163.79 169 LYS A CA 1
ATOM 1330 C C . LYS A 1 170 ? 111.069 9.835 45.244 1.00 164.12 169 LYS A C 1
ATOM 1331 O O . LYS A 1 170 ? 111.646 10.152 46.289 1.00 164.44 169 LYS A O 1
ATOM 1337 N N . GLY A 1 171 ? 110.684 10.703 44.312 1.00 164.17 170 GLY A N 1
ATOM 1338 C CA . GLY A 1 171 ? 110.961 12.124 44.421 1.00 163.92 170 GLY A CA 1
ATOM 1339 C C . GLY A 1 171 ? 110.223 12.893 45.495 1.00 163.83 170 GLY A C 1
ATOM 1340 O O . GLY A 1 171 ? 110.774 13.806 46.093 1.00 164.06 170 GLY A O 1
ATOM 1341 N N . VAL A 1 172 ? 108.975 12.551 45.755 1.00 163.92 171 VAL A N 1
ATOM 1342 C CA . VAL A 1 172 ? 108.259 13.283 46.780 1.00 165.06 171 VAL A CA 1
ATOM 1343 C C . VAL A 1 172 ? 108.733 12.839 48.164 1.00 164.79 171 VAL A C 1
ATOM 1344 O O . VAL A 1 172 ? 108.994 13.667 49.051 1.00 165.57 171 VAL A O 1
ATOM 1348 N N . ASP A 1 173 ? 108.869 11.525 48.339 1.00 164.60 172 ASP A N 1
ATOM 1349 C CA . ASP A 1 173 ? 109.315 10.980 49.616 1.00 162.82 172 ASP A CA 1
ATOM 1350 C C . ASP A 1 173 ? 110.722 11.498 49.959 1.00 160.11 172 ASP A C 1
ATOM 1351 O O . ASP A 1 173 ? 111.079 11.558 51.129 1.00 159.37 172 ASP A O 1
ATOM 1356 N N . ILE A 1 174 ? 111.501 11.889 48.944 1.00 158.14 173 ILE A N 1
ATOM 1357 C CA . ILE A 1 174 ? 112.840 12.449 49.180 1.00 155.65 173 ILE A CA 1
ATOM 1358 C C . ILE A 1 174 ? 112.713 13.931 49.512 1.00 154.63 173 ILE A C 1
ATOM 1359 O O . ILE A 1 174 ? 113.502 14.451 50.291 1.00 155.62 173 ILE A O 1
ATOM 1364 N N . PHE A 1 175 ? 111.734 14.623 48.931 1.00 153.02 174 PHE A N 1
ATOM 1365 C CA . PHE A 1 175 ? 111.593 16.043 49.235 1.00 151.32 174 PHE A CA 1
ATOM 1366 C C . PHE A 1 175 ? 110.984 16.266 50.588 1.00 152.03 174 PHE A C 1
ATOM 1367 O O . PHE A 1 175 ? 110.584 17.380 50.938 1.00 152.85 174 PHE A O 1
ATOM 1375 N N . VAL A 1 176 ? 110.882 15.189 51.351 1.00 151.85 175 VAL A N 1
ATOM 1376 C CA . VAL A 1 176 ? 110.389 15.316 52.706 1.00 151.23 175 VAL A CA 1
ATOM 1377 C C . VAL A 1 176 ? 111.651 15.350 53.574 1.00 151.44 175 VAL A C 1
ATOM 1378 O O . VAL A 1 176 ? 111.572 15.494 54.790 1.00 150.98 175 VAL A O 1
ATOM 1382 N N . LYS A 1 177 ? 112.813 15.208 52.921 1.00 151.78 176 LYS A N 1
ATOM 1383 C CA . LYS A 1 177 ? 114.118 15.252 53.587 1.00 152.05 176 LYS A CA 1
ATOM 1384 C C . LYS A 1 177 ? 114.421 16.684 54.059 1.00 153.70 176 LYS A C 1
ATOM 1385 O O . LYS A 1 177 ? 114.570 16.904 55.264 1.00 154.62 176 LYS A O 1
ATOM 1391 N N . ASN A 1 178 ? 114.513 17.654 53.134 1.00 153.65 177 ASN A N 1
ATOM 1392 C CA . ASN A 1 178 ? 114.787 19.041 53.536 1.00 153.59 177 ASN A CA 1
ATOM 1393 C C . ASN A 1 178 ? 113.554 19.597 54.220 1.00 154.43 177 ASN A C 1
ATOM 1394 O O . ASN A 1 178 ? 113.490 20.786 54.567 1.00 154.65 177 ASN A O 1
ATOM 1399 N N . LYS A 1 179 ? 112.591 18.699 54.425 1.00 154.84 178 LYS A N 1
ATOM 1400 C CA . LYS A 1 179 ? 111.290 18.991 55.023 1.00 155.26 178 LYS A CA 1
ATOM 1401 C C . LYS A 1 179 ? 110.661 20.085 54.171 1.00 154.04 178 LYS A C 1
ATOM 1402 O O . LYS A 1 179 ? 109.945 20.963 54.677 1.00 155.16 178 LYS A O 1
ATOM 1408 N N . MET A 1 180 ? 110.953 20.011 52.867 1.00 151.46 179 MET A N 1
ATOM 1409 C CA . MET A 1 180 ? 110.456 20.970 51.895 1.00 147.19 179 MET A CA 1
ATOM 1410 C C . MET A 1 180 ? 108.989 21.198 52.274 1.00 146.43 179 MET A C 1
ATOM 1411 O O . MET A 1 180 ? 108.291 20.278 52.733 1.00 146.29 179 MET A O 1
ATOM 1416 N N . ASP A 1 181 ? 108.531 22.430 52.125 1.00 144.77 180 ASP A N 1
ATOM 1417 C CA . ASP A 1 181 ? 107.174 22.754 52.493 1.00 143.43 180 ASP A CA 1
ATOM 1418 C C . ASP A 1 181 ? 106.187 22.430 51.404 1.00 142.43 180 ASP A C 1
ATOM 1419 O O . ASP A 1 181 ? 105.124 21.888 51.684 1.00 142.92 180 ASP A O 1
ATOM 1424 N N . ILE A 1 182 ? 106.557 22.733 50.160 1.00 141.36 181 ILE A N 1
ATOM 1425 C CA . ILE A 1 182 ? 105.709 22.472 48.986 1.00 138.63 181 ILE A CA 1
ATOM 1426 C C . ILE A 1 182 ? 106.436 21.642 47.931 1.00 137.91 181 ILE A C 1
ATOM 1427 O O . ILE A 1 182 ? 107.616 21.854 47.669 1.00 136.35 181 ILE A O 1
ATOM 1432 N N . ILE A 1 183 ? 105.719 20.714 47.312 1.00 138.57 182 ILE A N 1
ATOM 1433 C CA . ILE A 1 183 ? 106.308 19.864 46.274 1.00 139.86 182 ILE A CA 1
ATOM 1434 C C . ILE A 1 183 ? 105.481 19.851 44.983 1.00 139.89 182 ILE A C 1
ATOM 1435 O O . ILE A 1 183 ? 104.364 19.341 44.953 1.00 138.64 182 ILE A O 1
ATOM 1440 N N . ILE A 1 184 ? 106.061 20.390 43.916 1.00 141.10 183 ILE A N 1
ATOM 1441 C CA . ILE A 1 184 ? 105.404 20.479 42.607 1.00 143.64 183 ILE A CA 1
ATOM 1442 C C . ILE A 1 184 ? 105.695 19.308 41.665 1.00 145.02 183 ILE A C 1
ATOM 1443 O O . ILE A 1 184 ? 106.731 19.295 41.000 1.00 144.97 183 ILE A O 1
ATOM 1448 N N . VAL A 1 185 ? 104.769 18.355 41.570 1.00 146.26 184 VAL A N 1
ATOM 1449 C CA . VAL A 1 185 ? 104.947 17.183 40.706 1.00 147.13 184 VAL A CA 1
ATOM 1450 C C . VAL A 1 185 ? 104.382 17.380 39.286 1.00 147.97 184 VAL A C 1
ATOM 1451 O O . VAL A 1 185 ? 103.188 17.177 39.056 1.00 147.87 184 VAL A O 1
ATOM 1455 N N . ASP A 1 186 ? 105.246 17.775 38.346 1.00 148.49 185 ASP A N 1
ATOM 1456 C CA . ASP A 1 186 ? 104.836 17.986 36.952 1.00 150.35 185 ASP A CA 1
ATOM 1457 C C . ASP A 1 186 ? 104.712 16.609 36.309 1.00 152.40 185 ASP A C 1
ATOM 1458 O O . ASP A 1 186 ? 105.717 16.048 35.844 1.00 154.64 185 ASP A O 1
ATOM 1463 N N . THR A 1 187 ? 103.493 16.054 36.298 1.00 153.78 186 THR A N 1
ATOM 1464 C CA . THR A 1 187 ? 103.268 14.719 35.728 1.00 154.75 186 THR A CA 1
ATOM 1465 C C . THR A 1 187 ? 103.268 14.823 34.214 1.00 157.07 186 THR A C 1
ATOM 1466 O O . THR A 1 187 ? 102.777 15.804 33.650 1.00 155.79 186 THR A O 1
ATOM 1470 N N . ALA A 1 188 ? 103.836 13.815 33.557 1.00 160.11 187 ALA A N 1
ATOM 1471 C CA . ALA A 1 188 ? 103.910 13.807 32.103 1.00 163.20 187 ALA A CA 1
ATOM 1472 C C . ALA A 1 188 ? 102.525 13.951 31.469 1.00 166.70 187 ALA A C 1
ATOM 1473 O O . ALA A 1 188 ? 101.541 13.363 31.925 1.00 166.48 187 ALA A O 1
ATOM 1475 N N . GLY A 1 189 ? 102.456 14.768 30.425 1.00 170.16 188 GLY A N 1
ATOM 1476 C CA . GLY A 1 189 ? 101.201 14.980 29.728 1.00 174.47 188 GLY A CA 1
ATOM 1477 C C . GLY A 1 189 ? 101.317 14.436 28.316 1.00 177.65 188 GLY A C 1
ATOM 1478 O O . GLY A 1 189 ? 102.131 14.919 27.522 1.00 178.04 188 GLY A O 1
ATOM 1479 N N . ARG A 1 190 ? 100.500 13.430 28.011 1.00 180.63 189 ARG A N 1
ATOM 1480 C CA . ARG A 1 190 ? 100.507 12.775 26.707 1.00 183.84 189 ARG A CA 1
ATOM 1481 C C . ARG A 1 190 ? 99.293 13.164 25.879 1.00 185.53 189 ARG A C 1
ATOM 1482 O O . ARG A 1 190 ? 98.491 14.009 26.279 1.00 185.12 189 ARG A O 1
ATOM 1490 N N . HIS A 1 191 ? 99.189 12.519 24.720 1.00 187.85 190 HIS A N 1
ATOM 1491 C CA . HIS A 1 191 ? 98.104 12.711 23.772 1.00 190.18 190 HIS A CA 1
ATOM 1492 C C . HIS A 1 191 ? 98.031 14.069 23.071 1.00 190.24 190 HIS A C 1
ATOM 1493 O O . HIS A 1 191 ? 96.970 14.469 22.584 1.00 190.54 190 HIS A O 1
ATOM 1500 N N . GLY A 1 192 ? 99.159 14.770 23.008 1.00 189.98 191 GLY A N 1
ATOM 1501 C CA . GLY A 1 192 ? 99.187 16.062 22.344 1.00 189.72 191 GLY A CA 1
ATOM 1502 C C . GLY A 1 192 ? 97.870 16.800 22.463 1.00 189.52 191 GLY A C 1
ATOM 1503 O O . GLY A 1 192 ? 97.374 16.989 23.558 1.00 190.02 191 GLY A O 1
ATOM 1504 N N . TYR A 1 193 ? 97.285 17.205 21.346 1.00 189.41 192 TYR A N 1
ATOM 1505 C CA . TYR A 1 193 ? 96.030 17.924 21.400 1.00 189.35 192 TYR A CA 1
ATOM 1506 C C . TYR A 1 193 ? 94.834 16.965 21.397 1.00 188.32 192 TYR A C 1
ATOM 1507 O O . TYR A 1 193 ? 93.804 17.239 22.012 1.00 187.66 192 TYR A O 1
ATOM 1516 N N . GLY A 1 194 ? 94.982 15.833 20.718 1.00 187.98 193 GLY A N 1
ATOM 1517 C CA . GLY A 1 194 ? 93.909 14.855 20.661 1.00 188.03 193 GLY A CA 1
ATOM 1518 C C . GLY A 1 194 ? 93.904 13.998 21.910 1.00 188.16 193 GLY A C 1
ATOM 1519 O O . GLY A 1 194 ? 94.123 12.783 21.859 1.00 187.82 193 GLY A O 1
ATOM 1520 N N . GLU A 1 195 ? 93.631 14.644 23.039 1.00 188.23 194 GLU A N 1
ATOM 1521 C CA . GLU A 1 195 ? 93.626 13.991 24.351 1.00 188.02 194 GLU A CA 1
ATOM 1522 C C . GLU A 1 195 ? 92.555 12.962 24.696 1.00 188.49 194 GLU A C 1
ATOM 1523 O O . GLU A 1 195 ? 92.865 11.909 25.263 1.00 188.15 194 GLU A O 1
ATOM 1529 N N . GLU A 1 196 ? 91.303 13.273 24.372 1.00 189.09 195 GLU A N 1
ATOM 1530 C CA . GLU A 1 196 ? 90.187 12.389 24.692 1.00 189.15 195 GLU A CA 1
ATOM 1531 C C . GLU A 1 196 ? 90.127 12.235 26.217 1.00 187.74 195 GLU A C 1
ATOM 1532 O O . GLU A 1 196 ? 89.993 13.220 26.944 1.00 187.35 195 GLU A O 1
ATOM 1538 N N . THR A 1 197 ? 90.257 11.006 26.701 1.00 185.99 196 THR A N 1
ATOM 1539 C CA . THR A 1 197 ? 90.194 10.750 28.132 1.00 183.90 196 THR A CA 1
ATOM 1540 C C . THR A 1 197 ? 91.509 10.159 28.653 1.00 182.31 196 THR A C 1
ATOM 1541 O O . THR A 1 197 ? 91.564 9.653 29.773 1.00 181.82 196 THR A O 1
ATOM 1545 N N . LYS A 1 198 ? 92.567 10.246 27.848 1.00 180.85 197 LYS A N 1
ATOM 1546 C CA . LYS A 1 198 ? 93.876 9.681 28.203 1.00 179.35 197 LYS A CA 1
ATOM 1547 C C . LYS A 1 198 ? 94.502 10.151 29.510 1.00 178.04 197 LYS A C 1
ATOM 1548 O O . LYS A 1 198 ? 94.798 9.357 30.409 1.00 177.48 197 LYS A O 1
ATOM 1554 N N . LEU A 1 199 ? 94.741 11.448 29.593 1.00 176.85 198 LEU A N 1
ATOM 1555 C CA . LEU A 1 199 ? 95.346 12.018 30.774 1.00 174.70 198 LEU A CA 1
ATOM 1556 C C . LEU A 1 199 ? 94.511 11.859 32.024 1.00 173.37 198 LEU A C 1
ATOM 1557 O O . LEU A 1 199 ? 95.060 11.798 33.119 1.00 173.40 198 LEU A O 1
ATOM 1562 N N . LEU A 1 200 ? 93.191 11.803 31.881 1.00 171.69 199 LEU A N 1
ATOM 1563 C CA . LEU A 1 200 ? 92.346 11.653 33.057 1.00 170.62 199 LEU A CA 1
ATOM 1564 C C . LEU A 1 200 ? 92.603 10.308 33.729 1.00 170.87 199 LEU A C 1
ATOM 1565 O O . LEU A 1 200 ? 92.551 10.191 34.962 1.00 170.60 199 LEU A O 1
ATOM 1570 N N . GLU A 1 201 ? 92.891 9.292 32.916 1.00 170.26 200 GLU A N 1
ATOM 1571 C CA . GLU A 1 201 ? 93.172 7.962 33.443 1.00 169.00 200 GLU A CA 1
ATOM 1572 C C . GLU A 1 201 ? 94.543 7.967 34.096 1.00 166.90 200 GLU A C 1
ATOM 1573 O O . GLU A 1 201 ? 94.690 7.547 35.251 1.00 167.87 200 GLU A O 1
ATOM 1579 N N . GLU A 1 202 ? 95.543 8.456 33.361 1.00 163.53 201 GLU A N 1
ATOM 1580 C CA . GLU A 1 202 ? 96.897 8.524 33.888 1.00 159.45 201 GLU A CA 1
ATOM 1581 C C . GLU A 1 202 ? 96.874 9.309 35.200 1.00 158.15 201 GLU A C 1
ATOM 1582 O O . GLU A 1 202 ? 97.732 9.123 36.071 1.00 157.83 201 GLU A O 1
ATOM 1588 N N . MET A 1 203 ? 95.853 10.156 35.339 1.00 157.33 202 MET A N 1
ATOM 1589 C CA . MET A 1 203 ? 95.658 10.996 36.519 1.00 155.16 202 MET A CA 1
ATOM 1590 C C . MET A 1 203 ? 95.036 10.272 37.706 1.00 154.36 202 MET A C 1
ATOM 1591 O O . MET A 1 203 ? 95.656 10.201 38.760 1.00 155.63 202 MET A O 1
ATOM 1596 N N . LYS A 1 204 ? 93.821 9.748 37.557 1.00 152.80 203 LYS A N 1
ATOM 1597 C CA . LYS A 1 204 ? 93.179 9.061 38.676 1.00 152.21 203 LYS A CA 1
ATOM 1598 C C . LYS A 1 204 ? 94.152 8.068 39.285 1.00 152.40 203 LYS A C 1
ATOM 1599 O O . LYS A 1 204 ? 94.049 7.701 40.469 1.00 151.33 203 LYS A O 1
ATOM 1605 N N . GLU A 1 205 ? 95.099 7.647 38.446 1.00 152.49 204 GLU A N 1
ATOM 1606 C CA . GLU A 1 205 ? 96.148 6.718 38.835 1.00 152.57 204 GLU A CA 1
ATOM 1607 C C . GLU A 1 205 ? 97.071 7.399 39.809 1.00 151.21 204 GLU A C 1
ATOM 1608 O O . GLU A 1 205 ? 97.108 7.061 40.987 1.00 150.93 204 GLU A O 1
ATOM 1614 N N . MET A 1 206 ? 97.828 8.357 39.291 1.00 150.32 205 MET A N 1
ATOM 1615 C CA . MET A 1 206 ? 98.761 9.108 40.103 1.00 150.07 205 MET A CA 1
ATOM 1616 C C . MET A 1 206 ? 98.164 9.486 41.451 1.00 151.82 205 MET A C 1
ATOM 1617 O O . MET A 1 206 ? 98.800 9.352 42.508 1.00 151.40 205 MET A O 1
ATOM 1622 N N . TYR A 1 207 ? 96.926 9.956 41.412 1.00 154.83 206 TYR A N 1
ATOM 1623 C CA . TYR A 1 207 ? 96.225 10.370 42.623 1.00 157.70 206 TYR A CA 1
ATOM 1624 C C . TYR A 1 207 ? 96.093 9.216 43.596 1.00 159.07 206 TYR A C 1
ATOM 1625 O O . TYR A 1 207 ? 96.325 9.374 44.796 1.00 160.46 206 TYR A O 1
ATOM 1634 N N . ASP A 1 208 ? 95.715 8.051 43.076 1.00 159.52 207 ASP A N 1
ATOM 1635 C CA . ASP A 1 208 ? 95.552 6.872 43.917 1.00 158.23 207 ASP A CA 1
ATOM 1636 C C . ASP A 1 208 ? 96.902 6.411 44.489 1.00 156.36 207 ASP A C 1
ATOM 1637 O O . ASP A 1 208 ? 97.030 6.180 45.692 1.00 156.05 207 ASP A O 1
ATOM 1642 N N . VAL A 1 209 ? 97.902 6.301 43.620 1.00 154.54 208 VAL A N 1
ATOM 1643 C CA . VAL A 1 209 ? 99.238 5.862 44.012 1.00 153.30 208 VAL A CA 1
ATOM 1644 C C . VAL A 1 209 ? 99.947 6.832 44.963 1.00 152.53 208 VAL A C 1
ATOM 1645 O O . VAL A 1 209 ? 100.242 6.475 46.118 1.00 153.81 208 VAL A O 1
ATOM 1649 N N . LEU A 1 210 ? 100.212 8.048 44.469 1.00 150.20 209 LEU A N 1
ATOM 1650 C CA . LEU A 1 210 ? 100.893 9.105 45.232 1.00 146.40 209 LEU A CA 1
ATOM 1651 C C . LEU A 1 210 ? 99.986 9.789 46.247 1.00 144.53 209 LEU A C 1
ATOM 1652 O O . LEU A 1 210 ? 100.426 10.145 47.341 1.00 144.13 209 LEU A O 1
ATOM 1657 N N . LYS A 1 211 ? 98.727 9.989 45.881 1.00 142.68 210 LYS A N 1
ATOM 1658 C CA . LYS A 1 211 ? 97.775 10.615 46.790 1.00 140.84 210 LYS A CA 1
ATOM 1659 C C . LYS A 1 211 ? 98.271 11.950 47.358 1.00 141.02 210 LYS A C 1
ATOM 1660 O O . LYS A 1 211 ? 98.564 12.057 48.559 1.00 141.01 210 LYS A O 1
ATOM 1666 N N . PRO A 1 212 ? 98.338 13.000 46.502 1.00 140.16 211 PRO A N 1
ATOM 1667 C CA . PRO A 1 212 ? 98.796 14.327 46.910 1.00 137.99 211 PRO A CA 1
ATOM 1668 C C . PRO A 1 212 ? 97.679 15.252 47.415 1.00 136.28 211 PRO A C 1
ATOM 1669 O O . PRO A 1 212 ? 96.491 14.929 47.319 1.00 134.04 211 PRO A O 1
ATOM 1673 N N . ASP A 1 213 ? 98.091 16.415 47.929 1.00 135.06 212 ASP A N 1
ATOM 1674 C CA . ASP A 1 213 ? 97.191 17.426 48.482 1.00 132.37 212 ASP A CA 1
ATOM 1675 C C . ASP A 1 213 ? 96.457 18.320 47.484 1.00 128.64 212 ASP A C 1
ATOM 1676 O O . ASP A 1 213 ? 95.391 18.846 47.807 1.00 127.78 212 ASP A O 1
ATOM 1681 N N . ASP A 1 214 ? 97.030 18.501 46.291 1.00 126.00 213 ASP A N 1
ATOM 1682 C CA . ASP A 1 214 ? 96.405 19.305 45.229 1.00 122.52 213 ASP A CA 1
ATOM 1683 C C . ASP A 1 214 ? 96.793 18.940 43.786 1.00 119.70 213 ASP A C 1
ATOM 1684 O O . ASP A 1 214 ? 97.958 18.639 43.471 1.00 116.89 213 ASP A O 1
ATOM 1689 N N . VAL A 1 215 ? 95.776 18.976 42.922 1.00 118.07 214 VAL A N 1
ATOM 1690 C CA . VAL A 1 215 ? 95.899 18.659 41.487 1.00 116.33 214 VAL A CA 1
ATOM 1691 C C . VAL A 1 215 ? 95.427 19.827 40.582 1.00 113.52 214 VAL A C 1
ATOM 1692 O O . VAL A 1 215 ? 94.251 20.188 40.591 1.00 113.23 214 VAL A O 1
ATOM 1696 N N . ILE A 1 216 ? 96.346 20.372 39.788 1.00 109.75 215 ILE A N 1
ATOM 1697 C CA . ILE A 1 216 ? 96.059 21.490 38.900 1.00 107.75 215 ILE A CA 1
ATOM 1698 C C . ILE A 1 216 ? 96.260 21.263 37.390 1.00 105.97 215 ILE A C 1
ATOM 1699 O O . ILE A 1 216 ? 97.385 21.071 36.922 1.00 105.85 215 ILE A O 1
ATOM 1704 N N . LEU A 1 217 ? 95.174 21.319 36.626 1.00 103.34 216 LEU A N 1
ATOM 1705 C CA . LEU A 1 217 ? 95.233 21.167 35.177 1.00 100.79 216 LEU A CA 1
ATOM 1706 C C . LEU A 1 217 ? 95.416 22.513 34.458 1.00 99.11 216 LEU A C 1
ATOM 1707 O O . LEU A 1 217 ? 94.535 23.390 34.485 1.00 98.41 216 LEU A O 1
ATOM 1712 N N . VAL A 1 218 ? 96.563 22.655 33.801 1.00 96.83 217 VAL A N 1
ATOM 1713 C CA . VAL A 1 218 ? 96.928 23.870 33.062 1.00 93.44 217 VAL A CA 1
ATOM 1714 C C . VAL A 1 218 ? 96.122 23.966 31.756 1.00 93.00 217 VAL A C 1
ATOM 1715 O O . VAL A 1 218 ? 95.942 22.986 31.090 1.00 94.87 217 VAL A O 1
ATOM 1719 N N . ILE A 1 219 ? 95.594 25.118 31.399 1.00 93.29 218 ILE A N 1
ATOM 1720 C CA . ILE A 1 219 ? 94.909 25.218 30.133 1.00 94.36 218 ILE A CA 1
ATOM 1721 C C . ILE A 1 219 ? 95.501 26.376 29.350 1.00 99.11 218 ILE A C 1
ATOM 1722 O O . ILE A 1 219 ? 95.876 27.407 29.916 1.00 98.72 218 ILE A O 1
ATOM 1727 N N . ASP A 1 220 ? 95.619 26.210 28.043 1.00 103.65 219 ASP A N 1
ATOM 1728 C CA . ASP A 1 220 ? 96.158 27.297 27.237 1.00 109.24 219 ASP A CA 1
ATOM 1729 C C . ASP A 1 220 ? 94.958 28.257 27.012 1.00 110.57 219 ASP A C 1
ATOM 1730 O O . ASP A 1 220 ? 93.899 27.832 26.562 1.00 110.38 219 ASP A O 1
ATOM 1735 N N . ALA A 1 221 ? 95.114 29.536 27.338 1.00 112.05 220 ALA A N 1
ATOM 1736 C CA . ALA A 1 221 ? 94.023 30.484 27.181 1.00 114.90 220 ALA A CA 1
ATOM 1737 C C . ALA A 1 221 ? 93.592 30.689 25.737 1.00 117.26 220 ALA A C 1
ATOM 1738 O O . ALA A 1 221 ? 92.668 31.467 25.471 1.00 117.63 220 ALA A O 1
ATOM 1740 N N . SER A 1 222 ? 94.256 29.977 24.813 1.00 119.15 221 SER A N 1
ATOM 1741 C CA . SER A 1 222 ? 93.996 30.022 23.339 1.00 118.49 221 SER A CA 1
ATOM 1742 C C . SER A 1 222 ? 92.799 29.121 22.935 1.00 117.82 221 SER A C 1
ATOM 1743 O O . SER A 1 222 ? 92.164 29.344 21.902 1.00 116.68 221 SER A O 1
ATOM 1746 N N . ILE A 1 223 ? 92.522 28.124 23.776 1.00 116.86 222 ILE A N 1
ATOM 1747 C CA . ILE A 1 223 ? 91.462 27.144 23.578 1.00 117.01 222 ILE A CA 1
ATOM 1748 C C . ILE A 1 223 ? 90.034 27.689 23.645 1.00 117.11 222 ILE A C 1
ATOM 1749 O O . ILE A 1 223 ? 89.066 26.946 23.453 1.00 115.51 222 ILE A O 1
ATOM 1754 N N . GLY A 1 224 ? 89.901 28.981 23.922 1.00 116.86 223 GLY A N 1
ATOM 1755 C CA . GLY A 1 224 ? 88.579 29.581 23.993 1.00 116.17 223 GLY A CA 1
ATOM 1756 C C . GLY A 1 224 ? 87.587 28.748 24.799 1.00 114.91 223 GLY A C 1
ATOM 1757 O O . GLY A 1 224 ? 87.997 27.943 25.616 1.00 115.52 223 GLY A O 1
ATOM 1758 N N . GLN A 1 225 ? 86.291 28.945 24.568 1.00 113.18 224 GLN A N 1
ATOM 1759 C CA . GLN A 1 225 ? 85.240 28.228 25.266 1.00 112.06 224 GLN A CA 1
ATOM 1760 C C . GLN A 1 225 ? 85.348 26.718 25.134 1.00 112.49 224 GLN A C 1
ATOM 1761 O O . GLN A 1 225 ? 84.663 25.954 25.830 1.00 110.36 224 GLN A O 1
ATOM 1767 N N . LYS A 1 226 ? 86.215 26.283 24.234 1.00 114.81 225 LYS A N 1
ATOM 1768 C CA . LYS A 1 226 ? 86.403 24.859 24.011 1.00 118.72 225 LYS A CA 1
ATOM 1769 C C . LYS A 1 226 ? 86.857 24.246 25.334 1.00 119.15 225 LYS A C 1
ATOM 1770 O O . LYS A 1 226 ? 86.380 23.185 25.736 1.00 120.16 225 LYS A O 1
ATOM 1776 N N . ALA A 1 227 ? 87.769 24.936 26.014 1.00 118.27 226 ALA A N 1
ATOM 1777 C CA . ALA A 1 227 ? 88.303 24.467 27.274 1.00 115.55 226 ALA A CA 1
ATOM 1778 C C . ALA A 1 227 ? 87.224 23.850 28.136 1.00 115.53 226 ALA A C 1
ATOM 1779 O O . ALA A 1 227 ? 87.530 23.120 29.059 1.00 116.45 226 ALA A O 1
ATOM 1781 N N . TYR A 1 228 ? 85.963 24.106 27.814 1.00 114.92 227 TYR A N 1
ATOM 1782 C CA . TYR A 1 228 ? 84.862 23.545 28.588 1.00 116.05 227 TYR A CA 1
ATOM 1783 C C . TYR A 1 228 ? 84.787 22.011 28.650 1.00 116.31 227 TYR A C 1
ATOM 1784 O O . TYR A 1 228 ? 84.345 21.441 29.641 1.00 112.15 227 TYR A O 1
ATOM 1793 N N . ASP A 1 229 ? 85.198 21.343 27.586 1.00 120.96 228 ASP A N 1
ATOM 1794 C CA . ASP A 1 229 ? 85.136 19.891 27.559 1.00 125.58 228 ASP A CA 1
ATOM 1795 C C . ASP A 1 229 ? 86.187 19.232 28.408 1.00 125.38 228 ASP A C 1
ATOM 1796 O O . ASP A 1 229 ? 85.843 18.541 29.366 1.00 127.29 228 ASP A O 1
ATOM 1801 N N . LEU A 1 230 ? 87.460 19.405 28.054 1.00 123.80 229 LEU A N 1
ATOM 1802 C CA . LEU A 1 230 ? 88.529 18.807 28.856 1.00 121.10 229 LEU A CA 1
ATOM 1803 C C . LEU A 1 230 ? 88.362 19.204 30.306 1.00 120.31 229 LEU A C 1
ATOM 1804 O O . LEU A 1 230 ? 88.569 18.387 31.178 1.00 119.59 229 LEU A O 1
ATOM 1809 N N . ALA A 1 231 ? 87.998 20.462 30.550 1.00 119.58 230 ALA A N 1
ATOM 1810 C CA . ALA A 1 231 ? 87.834 20.972 31.902 1.00 118.98 230 ALA A CA 1
ATOM 1811 C C . ALA A 1 231 ? 86.757 20.219 32.599 1.00 118.32 230 ALA A C 1
ATOM 1812 O O . ALA A 1 231 ? 86.917 19.814 33.730 1.00 117.81 230 ALA A O 1
ATOM 1814 N N . SER A 1 232 ? 85.650 20.030 31.909 1.00 119.07 231 SER A N 1
ATOM 1815 C CA . SER A 1 232 ? 84.548 19.339 32.514 1.00 121.04 231 SER A CA 1
ATOM 1816 C C . SER A 1 232 ? 84.926 17.913 32.840 1.00 121.56 231 SER A C 1
ATOM 1817 O O . SER A 1 232 ? 84.633 17.441 33.936 1.00 120.38 231 SER A O 1
ATOM 1820 N N . ARG A 1 233 ? 85.572 17.220 31.906 1.00 123.85 232 ARG A N 1
ATOM 1821 C CA . ARG A 1 233 ? 86.003 15.836 32.165 1.00 127.21 232 ARG A CA 1
ATOM 1822 C C . ARG A 1 233 ? 86.967 15.842 33.385 1.00 128.83 232 ARG A C 1
ATOM 1823 O O . ARG A 1 233 ? 86.956 14.932 34.222 1.00 129.21 232 ARG A O 1
ATOM 1831 N N . PHE A 1 234 ? 87.791 16.882 33.472 1.00 129.67 233 PHE A N 1
ATOM 1832 C CA . PHE A 1 234 ? 88.759 17.052 34.546 1.00 129.15 233 PHE A CA 1
ATOM 1833 C C . PHE A 1 234 ? 88.050 17.160 35.885 1.00 130.66 233 PHE A C 1
ATOM 1834 O O . PHE A 1 234 ? 88.283 16.370 36.781 1.00 131.02 233 PHE A O 1
ATOM 1842 N N . HIS A 1 235 ? 87.174 18.144 36.012 1.00 132.83 234 HIS A N 1
ATOM 1843 C CA . HIS A 1 235 ? 86.433 18.354 37.244 1.00 135.16 234 HIS A CA 1
ATOM 1844 C C . HIS A 1 235 ? 85.776 17.047 37.604 1.00 137.86 234 HIS A C 1
ATOM 1845 O O . HIS A 1 235 ? 85.883 16.588 38.735 1.00 140.02 234 HIS A O 1
ATOM 1852 N N . GLN A 1 236 ? 85.091 16.435 36.646 1.00 139.85 235 GLN A N 1
ATOM 1853 C CA . GLN A 1 236 ? 84.433 15.150 36.898 1.00 141.45 235 GLN A CA 1
ATOM 1854 C C . GLN A 1 236 ? 85.437 14.199 37.559 1.00 140.78 235 GLN A C 1
ATOM 1855 O O . GLN A 1 236 ? 85.255 13.798 38.703 1.00 140.47 235 GLN A O 1
ATOM 1861 N N . ALA A 1 237 ? 86.497 13.860 36.824 1.00 139.82 236 ALA A N 1
ATOM 1862 C CA . ALA A 1 237 ? 87.542 12.970 37.313 1.00 139.73 236 ALA A CA 1
ATOM 1863 C C . ALA A 1 237 ? 88.030 13.317 38.713 1.00 140.01 236 ALA A C 1
ATOM 1864 O O . ALA A 1 237 ? 87.940 12.492 39.624 1.00 141.94 236 ALA A O 1
ATOM 1866 N N . SER A 1 238 ? 88.554 14.531 38.876 1.00 138.87 237 SER A N 1
ATOM 1867 C CA . SER A 1 238 ? 89.072 14.993 40.163 1.00 137.14 237 SER A CA 1
ATOM 1868 C C . SER A 1 238 ? 88.358 16.230 40.674 1.00 134.56 237 SER A C 1
ATOM 1869 O O . SER A 1 238 ? 88.848 17.334 40.529 1.00 134.37 237 SER A O 1
ATOM 1872 N N . PRO A 1 239 ? 87.209 16.060 41.322 1.00 132.93 238 PRO A N 1
ATOM 1873 C CA . PRO A 1 239 ? 86.445 17.205 41.842 1.00 132.02 238 PRO A CA 1
ATOM 1874 C C . PRO A 1 239 ? 87.185 18.088 42.839 1.00 130.59 238 PRO A C 1
ATOM 1875 O O . PRO A 1 239 ? 86.715 19.165 43.214 1.00 129.14 238 PRO A O 1
ATOM 1879 N N . ILE A 1 240 ? 88.368 17.619 43.225 1.00 130.14 239 ILE A N 1
ATOM 1880 C CA . ILE A 1 240 ? 89.248 18.290 44.193 1.00 130.01 239 ILE A CA 1
ATOM 1881 C C . ILE A 1 240 ? 90.542 18.754 43.496 1.00 128.58 239 ILE A C 1
ATOM 1882 O O . ILE A 1 240 ? 91.619 18.182 43.734 1.00 131.27 239 ILE A O 1
ATOM 1887 N N . GLY A 1 241 ? 90.438 19.786 42.653 1.00 123.76 240 GLY A N 1
ATOM 1888 C CA . GLY A 1 241 ? 91.595 20.273 41.926 1.00 116.44 240 GLY A CA 1
ATOM 1889 C C . GLY A 1 241 ? 91.244 21.609 41.353 1.00 112.42 240 GLY A C 1
ATOM 1890 O O . GLY A 1 241 ? 90.105 22.021 41.454 1.00 112.35 240 GLY A O 1
ATOM 1891 N N . SER A 1 242 ? 92.221 22.279 40.751 1.00 109.64 241 SER A N 1
ATOM 1892 C CA . SER A 1 242 ? 92.040 23.615 40.180 1.00 105.04 241 SER A CA 1
ATOM 1893 C C . SER A 1 242 ? 92.742 23.742 38.845 1.00 100.94 241 SER A C 1
ATOM 1894 O O . SER A 1 242 ? 93.711 23.046 38.556 1.00 101.31 241 SER A O 1
ATOM 1897 N N . VAL A 1 243 ? 92.266 24.685 38.050 1.00 96.05 242 VAL A N 1
ATOM 1898 C CA . VAL A 1 243 ? 92.799 24.934 36.722 1.00 89.61 242 VAL A CA 1
ATOM 1899 C C . VAL A 1 243 ? 93.727 26.137 36.729 1.00 88.93 242 VAL A C 1
ATOM 1900 O O . VAL A 1 243 ? 93.594 27.043 37.532 1.00 88.58 242 VAL A O 1
ATOM 1904 N N . ILE A 1 244 ? 94.692 26.128 35.838 1.00 88.27 243 ILE A N 1
ATOM 1905 C CA . ILE A 1 244 ? 95.559 27.268 35.710 1.00 87.43 243 ILE A CA 1
ATOM 1906 C C . ILE A 1 244 ? 95.474 27.597 34.257 1.00 88.47 243 ILE A C 1
ATOM 1907 O O . ILE A 1 244 ? 95.659 26.717 33.458 1.00 90.46 243 ILE A O 1
ATOM 1912 N N . ILE A 1 245 ? 95.184 28.838 33.898 1.00 88.98 244 ILE A N 1
ATOM 1913 C CA . ILE A 1 245 ? 95.077 29.145 32.490 1.00 90.84 244 ILE A CA 1
ATOM 1914 C C . ILE A 1 245 ? 96.240 29.996 32.017 1.00 95.02 244 ILE A C 1
ATOM 1915 O O . ILE A 1 245 ? 96.390 31.127 32.446 1.00 97.45 244 ILE A O 1
ATOM 1920 N N . THR A 1 246 ? 97.052 29.458 31.110 1.00 97.67 245 THR A N 1
ATOM 1921 C CA . THR A 1 246 ? 98.245 30.141 30.623 1.00 102.03 245 THR A CA 1
ATOM 1922 C C . THR A 1 246 ? 98.119 30.929 29.328 1.00 106.18 245 THR A C 1
ATOM 1923 O O . THR A 1 246 ? 97.073 30.912 28.694 1.00 108.68 245 THR A O 1
ATOM 1927 N N . LYS A 1 247 ? 99.201 31.605 28.935 1.00 109.20 246 LYS A N 1
ATOM 1928 C CA . LYS A 1 247 ? 99.247 32.401 27.694 1.00 111.69 246 LYS A CA 1
ATOM 1929 C C . LYS A 1 247 ? 98.067 33.343 27.548 1.00 111.50 246 LYS A C 1
ATOM 1930 O O . LYS A 1 247 ? 97.678 33.676 26.433 1.00 111.52 246 LYS A O 1
ATOM 1936 N N . MET A 1 248 ? 97.499 33.766 28.666 1.00 111.30 247 MET A N 1
ATOM 1937 C CA . MET A 1 248 ? 96.346 34.628 28.616 1.00 112.06 247 MET A CA 1
ATOM 1938 C C . MET A 1 248 ? 96.584 35.819 27.711 1.00 114.91 247 MET A C 1
ATOM 1939 O O . MET A 1 248 ? 95.665 36.274 26.998 1.00 114.56 247 MET A O 1
ATOM 1944 N N . ASP A 1 249 ? 97.826 36.301 27.695 1.00 117.27 248 ASP A N 1
ATOM 1945 C CA . ASP A 1 249 ? 98.164 37.472 26.879 1.00 120.71 248 ASP A CA 1
ATOM 1946 C C . ASP A 1 249 ? 98.438 37.317 25.401 1.00 120.50 248 ASP A C 1
ATOM 1947 O O . ASP A 1 249 ? 98.622 38.316 24.693 1.00 121.60 248 ASP A O 1
ATOM 1952 N N . GLY A 1 250 ? 98.456 36.082 24.920 1.00 120.49 249 GLY A N 1
ATOM 1953 C CA . GLY A 1 250 ? 98.706 35.869 23.503 1.00 119.29 249 GLY A CA 1
ATOM 1954 C C . GLY A 1 250 ? 97.459 35.439 22.763 1.00 118.38 249 GLY A C 1
ATOM 1955 O O . GLY A 1 250 ? 97.535 34.724 21.763 1.00 118.24 249 GLY A O 1
ATOM 1956 N N . THR A 1 251 ? 96.304 35.870 23.263 1.00 118.04 250 THR A N 1
ATOM 1957 C CA . THR A 1 251 ? 95.024 35.534 22.638 1.00 116.82 250 THR A CA 1
ATOM 1958 C C . THR A 1 251 ? 93.996 36.610 22.902 1.00 115.49 250 THR A C 1
ATOM 1959 O O . THR A 1 251 ? 94.186 37.481 23.767 1.00 115.34 250 THR A O 1
ATOM 1963 N N . ALA A 1 252 ? 92.902 36.532 22.151 1.00 114.04 251 ALA A N 1
ATOM 1964 C CA . ALA A 1 252 ? 91.793 37.475 22.284 1.00 113.50 251 ALA A CA 1
ATOM 1965 C C . ALA A 1 252 ? 90.583 36.671 22.652 1.00 112.25 251 ALA A C 1
ATOM 1966 O O . ALA A 1 252 ? 89.480 37.199 22.767 1.00 112.17 251 ALA A O 1
ATOM 1968 N N . LYS A 1 253 ? 90.811 35.383 22.846 1.00 109.64 252 LYS A N 1
ATOM 1969 C CA . LYS A 1 253 ? 89.740 34.514 23.221 1.00 108.16 252 LYS A CA 1
ATOM 1970 C C . LYS A 1 253 ? 89.926 34.131 24.678 1.00 106.08 252 LYS A C 1
ATOM 1971 O O . LYS A 1 253 ? 89.570 33.032 25.066 1.00 108.40 252 LYS A O 1
ATOM 1977 N N . GLY A 1 254 ? 90.479 35.015 25.493 1.00 101.93 253 GLY A N 1
ATOM 1978 C CA . GLY A 1 254 ? 90.658 34.647 26.882 1.00 98.26 253 GLY A CA 1
ATOM 1979 C C . GLY A 1 254 ? 89.357 34.379 27.638 1.00 95.15 253 GLY A C 1
ATOM 1980 O O . GLY A 1 254 ? 89.086 33.292 28.175 1.00 92.53 253 GLY A O 1
ATOM 1981 N N . GLY A 1 255 ? 88.543 35.417 27.693 1.00 92.93 254 GLY A N 1
ATOM 1982 C CA . GLY A 1 255 ? 87.273 35.319 28.369 1.00 90.39 254 GLY A CA 1
ATOM 1983 C C . GLY A 1 255 ? 86.560 34.014 28.123 1.00 87.06 254 GLY A C 1
ATOM 1984 O O . GLY A 1 255 ? 85.911 33.464 29.014 1.00 84.30 254 GLY A O 1
ATOM 1985 N N . GLY A 1 256 ? 86.685 33.513 26.908 1.00 85.76 25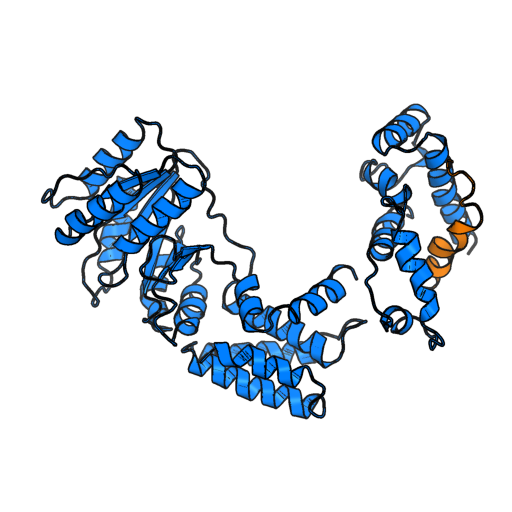5 GLY A N 1
ATOM 1986 C CA . GLY A 1 256 ? 86.022 32.269 26.574 1.00 87.25 255 GLY A CA 1
ATOM 1987 C C . GLY A 1 256 ? 86.422 31.087 27.428 1.00 86.83 255 GLY A C 1
ATOM 1988 O O . GLY A 1 256 ? 85.609 30.200 27.740 1.00 84.98 255 GLY A O 1
ATOM 1989 N N . ALA A 1 257 ? 87.699 31.091 27.786 1.00 87.13 256 ALA A N 1
ATOM 1990 C CA . ALA A 1 257 ? 88.300 30.044 28.603 1.00 87.64 256 ALA A CA 1
ATOM 1991 C C . ALA A 1 257 ? 87.943 30.182 30.066 1.00 87.07 256 ALA A C 1
ATOM 1992 O O . ALA A 1 257 ? 87.514 29.214 30.702 1.00 87.73 256 ALA A O 1
ATOM 1994 N N . LEU A 1 258 ? 88.138 31.378 30.604 1.00 84.72 257 LEU A N 1
ATOM 1995 C CA . LEU A 1 258 ? 87.774 31.611 31.993 1.00 83.89 257 LEU A CA 1
ATOM 1996 C C . LEU A 1 258 ? 86.277 31.272 32.146 1.00 82.15 257 LEU A C 1
ATOM 1997 O O . LEU A 1 258 ? 85.920 30.275 32.760 1.00 81.82 257 LEU A O 1
ATOM 2002 N N . SER A 1 259 ? 85.406 32.085 31.573 1.00 80.20 258 SER A N 1
ATOM 2003 C CA . SER A 1 259 ? 83.954 31.865 31.623 1.00 79.05 258 SER A CA 1
ATOM 2004 C C . SER A 1 259 ? 83.544 30.438 31.485 1.00 77.44 258 SER A C 1
ATOM 2005 O O . SER A 1 259 ? 82.548 29.981 32.066 1.00 74.53 258 SER A O 1
ATOM 2008 N N . ALA A 1 260 ? 84.304 29.791 30.611 1.00 78.86 259 ALA A N 1
ATOM 2009 C CA . ALA A 1 260 ? 84.174 28.394 30.190 1.00 80.88 259 ALA A CA 1
ATOM 2010 C C . ALA A 1 260 ? 84.522 27.466 31.271 1.00 80.28 259 ALA A C 1
ATOM 2011 O O . ALA A 1 260 ? 83.703 26.675 31.693 1.00 81.60 259 ALA A O 1
ATOM 2013 N N . VAL A 1 261 ? 85.777 27.545 31.687 1.00 78.35 260 VAL A N 1
ATOM 2014 C CA . VAL A 1 261 ? 86.252 26.687 32.743 1.00 78.35 260 VAL A CA 1
ATOM 2015 C C . VAL A 1 261 ? 85.375 26.795 33.978 1.00 79.65 260 VAL A C 1
ATOM 2016 O O . VAL A 1 261 ? 85.157 25.805 34.681 1.00 79.31 260 VAL A O 1
ATOM 2020 N N . VAL A 1 262 ? 84.885 28.013 34.241 1.00 80.51 261 VAL A N 1
ATOM 2021 C CA . VAL A 1 262 ? 83.974 28.297 35.383 1.00 81.02 261 VAL A CA 1
ATOM 2022 C C . VAL A 1 262 ? 82.612 27.603 35.147 1.00 83.87 261 VAL A C 1
ATOM 2023 O O . VAL A 1 262 ? 82.051 26.973 36.033 1.00 84.06 261 VAL A O 1
ATOM 2027 N N . ALA A 1 263 ? 82.124 27.727 33.923 1.00 86.50 262 ALA A N 1
ATOM 2028 C CA . ALA A 1 263 ? 80.899 27.123 33.526 1.00 91.07 262 ALA A CA 1
ATOM 2029 C C . ALA A 1 263 ? 80.727 25.719 34.121 1.00 95.95 262 ALA A C 1
ATOM 2030 O O . ALA A 1 263 ? 79.647 25.376 34.641 1.00 98.68 262 ALA A O 1
ATOM 2032 N N . THR A 1 264 ? 81.787 24.910 34.058 1.00 99.02 263 THR A N 1
ATOM 2033 C CA . THR A 1 264 ? 81.790 23.528 34.586 1.00 103.24 263 THR A CA 1
ATOM 2034 C C . THR A 1 264 ? 81.717 23.447 36.106 1.00 103.84 263 THR A C 1
ATOM 2035 O O . THR A 1 264 ? 80.938 22.644 36.649 1.00 104.72 263 THR A O 1
ATOM 2039 N N . GLY A 1 265 ? 82.548 24.268 36.764 1.00 102.62 264 GLY A N 1
ATOM 2040 C CA . GLY A 1 265 ? 82.581 24.325 38.210 1.00 101.29 264 GLY A CA 1
ATOM 2041 C C . GLY A 1 265 ? 83.979 24.233 38.742 1.00 100.13 264 GLY A C 1
ATOM 2042 O O . GLY A 1 265 ? 84.173 24.110 39.940 1.00 100.91 264 GLY A O 1
ATOM 2043 N N . ALA A 1 266 ? 84.952 24.270 37.850 1.00 99.51 265 ALA A N 1
ATOM 2044 C CA . ALA A 1 266 ? 86.342 24.199 38.235 1.00 98.36 265 ALA A CA 1
ATOM 2045 C C . ALA A 1 266 ? 86.740 25.522 38.820 1.00 99.24 265 ALA A C 1
ATOM 2046 O O . ALA A 1 266 ? 86.071 26.556 38.636 1.00 101.50 265 ALA A O 1
ATOM 2048 N N . THR A 1 267 ? 87.850 25.508 39.533 1.00 98.88 266 THR A N 1
ATOM 2049 C CA . THR A 1 267 ? 88.336 26.746 40.121 1.00 97.65 266 THR A CA 1
ATOM 2050 C C . THR A 1 267 ? 89.630 27.148 39.463 1.00 94.04 266 THR A C 1
ATOM 2051 O O . THR A 1 267 ? 90.488 26.311 39.234 1.00 94.80 266 THR A O 1
ATOM 2055 N N . ILE A 1 268 ? 89.773 28.433 39.183 1.00 89.58 267 ILE A N 1
ATOM 2056 C CA . ILE A 1 268 ? 90.965 28.925 38.524 1.00 85.94 267 ILE A CA 1
ATOM 2057 C C . ILE A 1 268 ? 91.926 29.569 39.511 1.00 83.93 267 ILE A C 1
ATOM 2058 O O . ILE A 1 268 ? 91.810 30.726 39.775 1.00 86.16 267 ILE A O 1
ATOM 2063 N N . LYS A 1 269 ? 92.894 28.855 40.044 1.00 81.20 268 LYS A N 1
ATOM 2064 C CA . LYS A 1 269 ? 93.748 29.499 40.994 1.00 80.19 268 LYS A CA 1
ATOM 2065 C C . LYS A 1 269 ? 94.724 30.557 40.464 1.00 80.25 268 LYS A C 1
ATOM 2066 O O . LYS A 1 269 ? 94.979 31.537 41.138 1.00 80.09 268 LYS A O 1
ATOM 2072 N N . PHE A 1 270 ? 95.257 30.400 39.258 1.00 81.57 269 PHE A N 1
ATOM 2073 C CA . PHE A 1 270 ? 96.208 31.372 38.686 1.00 82.73 269 PHE A CA 1
ATOM 2074 C C . PHE A 1 270 ? 95.965 31.592 37.213 1.00 85.24 269 PHE A C 1
ATOM 2075 O O . PHE A 1 270 ? 95.165 30.922 36.588 1.00 86.54 269 PHE A O 1
ATOM 2083 N N . ILE A 1 271 ? 96.696 32.529 36.647 1.00 88.88 270 ILE A N 1
ATOM 2084 C CA . ILE A 1 271 ? 96.563 32.773 35.245 1.00 92.65 270 ILE A CA 1
ATOM 2085 C C . ILE A 1 271 ? 97.904 33.251 34.753 1.00 96.40 270 ILE A C 1
ATOM 2086 O O . ILE A 1 271 ? 98.516 34.165 35.329 1.00 97.92 270 ILE A O 1
ATOM 2091 N N . GLY A 1 272 ? 98.371 32.544 33.729 1.00 100.64 271 GLY A N 1
ATOM 2092 C CA . GLY A 1 272 ? 99.637 32.826 33.112 1.00 106.13 271 GLY A CA 1
ATOM 2093 C C . GLY A 1 272 ? 99.478 34.053 32.262 1.00 110.26 271 GLY A C 1
ATOM 2094 O O . GLY A 1 272 ? 98.431 34.268 31.650 1.00 112.09 271 GLY A O 1
ATOM 2095 N N . THR A 1 273 ? 100.522 34.866 32.221 1.00 113.48 272 THR A N 1
ATOM 2096 C CA . THR A 1 273 ? 100.468 36.076 31.443 1.00 116.69 272 THR A CA 1
ATOM 2097 C C . THR A 1 273 ? 101.823 36.411 30.799 1.00 120.95 272 THR A C 1
ATOM 2098 O O . THR A 1 273 ? 102.227 37.569 30.725 1.00 121.91 272 THR A O 1
ATOM 2102 N N . GLY A 1 274 ? 102.517 35.387 30.316 1.00 124.53 273 GLY A N 1
ATOM 2103 C CA . GLY A 1 274 ? 103.794 35.632 29.685 1.00 129.79 273 GLY A CA 1
ATOM 2104 C C . GLY A 1 274 ? 104.672 34.403 29.548 1.00 133.68 273 GLY A C 1
ATOM 2105 O O . GLY A 1 274 ? 104.280 33.275 29.895 1.00 133.14 273 GLY A O 1
ATOM 2106 N N . GLU A 1 275 ? 105.874 34.631 29.029 1.00 136.38 274 GLU A N 1
ATOM 2107 C CA . GLU A 1 275 ? 106.828 33.556 28.839 1.00 139.45 274 GLU A CA 1
ATOM 2108 C C . GLU A 1 275 ? 107.734 33.607 30.029 1.00 140.26 274 GLU A C 1
ATOM 2109 O O . GLU A 1 275 ? 108.254 32.583 30.461 1.00 140.63 274 GLU A O 1
ATOM 2115 N N . LYS A 1 276 ? 107.905 34.810 30.570 1.00 141.27 275 LYS A N 1
ATOM 2116 C CA . LYS A 1 276 ? 108.794 35.019 31.718 1.00 142.67 275 LYS A CA 1
ATOM 2117 C C . LYS A 1 276 ? 108.414 34.152 32.916 1.00 141.92 275 LYS A C 1
ATOM 2118 O O . LYS A 1 276 ? 107.382 33.477 32.904 1.00 142.50 275 LYS A O 1
ATOM 2124 N N . ILE A 1 277 ? 109.260 34.176 33.942 1.00 140.59 276 ILE A N 1
ATOM 2125 C CA . ILE A 1 277 ? 109.045 33.393 35.159 1.00 138.81 276 ILE A CA 1
ATOM 2126 C C . ILE A 1 277 ? 108.086 34.066 36.143 1.00 137.09 276 ILE A C 1
ATOM 2127 O O . ILE A 1 277 ? 107.359 33.394 36.874 1.00 136.81 276 ILE A O 1
ATOM 2132 N N . ASP A 1 278 ? 108.097 35.392 36.161 1.00 135.48 277 ASP A N 1
ATOM 2133 C CA . ASP A 1 278 ? 107.227 36.157 37.041 1.00 134.62 277 ASP A CA 1
ATOM 2134 C C . ASP A 1 278 ? 105.839 36.317 36.430 1.00 133.35 277 ASP A C 1
ATOM 2135 O O . ASP A 1 278 ? 104.940 36.888 37.058 1.00 133.94 277 ASP A O 1
ATOM 2140 N N . GLU A 1 279 ? 105.651 35.823 35.211 1.00 130.75 278 GLU A N 1
ATOM 2141 C CA . GLU A 1 279 ? 104.365 35.985 34.540 1.00 127.74 278 GLU A CA 1
ATOM 2142 C C . GLU A 1 279 ? 103.295 35.019 34.997 1.00 123.62 278 GLU A C 1
ATOM 2143 O O . GLU A 1 279 ? 102.811 34.229 34.204 1.00 124.32 278 GLU A O 1
ATOM 2149 N N . LEU A 1 280 ? 102.910 35.087 36.261 1.00 119.33 279 LEU A N 1
ATOM 2150 C CA . LEU A 1 280 ? 101.866 34.212 36.771 1.00 115.08 279 LEU A CA 1
ATOM 2151 C C . LEU A 1 280 ? 101.318 34.843 38.053 1.00 115.49 279 LEU A C 1
ATOM 2152 O O . LEU A 1 280 ? 102.072 35.093 39.007 1.00 115.87 279 LEU A O 1
ATOM 2157 N N . GLU A 1 281 ? 100.013 35.121 38.077 1.00 113.61 280 GLU A N 1
ATOM 2158 C CA . GLU A 1 281 ? 99.436 35.786 39.242 1.00 113.97 280 GLU A CA 1
ATOM 2159 C C . GLU A 1 281 ? 98.188 35.164 39.714 1.00 111.77 280 GLU A C 1
ATOM 2160 O O . GLU A 1 281 ? 97.427 34.674 38.903 1.00 113.82 280 GLU A O 1
ATOM 2166 N N . THR A 1 282 ? 97.921 35.236 41.015 1.00 109.36 281 THR A N 1
ATOM 2167 C CA . THR A 1 282 ? 96.702 34.618 41.543 1.00 105.92 281 THR A CA 1
ATOM 2168 C C . THR A 1 282 ? 95.459 35.164 40.943 1.00 104.58 281 THR A C 1
ATOM 2169 O O . THR A 1 282 ? 95.315 36.352 40.844 1.00 106.41 281 THR A O 1
ATOM 2173 N N . PHE A 1 283 ? 94.532 34.295 40.587 1.00 104.99 282 PHE A N 1
ATOM 2174 C CA . PHE A 1 283 ? 93.278 34.735 39.973 1.00 104.77 282 PHE A CA 1
ATOM 2175 C C . PHE A 1 283 ? 92.199 35.229 40.927 1.00 104.71 282 PHE A C 1
ATOM 2176 O O . PHE A 1 283 ? 91.547 34.434 41.644 1.00 102.92 282 PHE A O 1
ATOM 2184 N N . ASN A 1 284 ? 92.026 36.555 40.895 1.00 105.56 283 ASN A N 1
ATOM 2185 C CA . ASN A 1 284 ? 91.029 37.251 41.700 1.00 108.62 283 ASN A CA 1
ATOM 2186 C C . ASN A 1 284 ? 89.851 37.625 40.816 1.00 107.80 283 ASN A C 1
ATOM 2187 O O . ASN A 1 284 ? 89.847 38.682 40.203 1.00 107.05 283 ASN A O 1
ATOM 2192 N N . ALA A 1 285 ? 88.857 36.743 40.782 1.00 107.04 284 ALA A N 1
ATOM 2193 C CA . ALA A 1 285 ? 87.683 36.889 39.953 1.00 105.86 284 ALA A CA 1
ATOM 2194 C C . ALA A 1 285 ? 87.180 38.301 39.878 1.00 106.33 284 ALA A C 1
ATOM 2195 O O . ALA A 1 285 ? 87.208 38.932 38.820 1.00 104.30 284 ALA A O 1
ATOM 2197 N N . LYS A 1 286 ? 86.754 38.805 41.034 1.00 107.36 285 LYS A N 1
ATOM 2198 C CA . LYS A 1 286 ? 86.211 40.154 41.148 1.00 107.13 285 LYS A CA 1
ATOM 2199 C C . LYS A 1 286 ? 87.160 41.258 40.677 1.00 107.88 285 LYS A C 1
ATOM 2200 O O . LYS A 1 286 ? 86.787 42.074 39.850 1.00 106.16 285 LYS A O 1
ATOM 2206 N N . ARG A 1 287 ? 88.383 41.280 41.189 1.00 109.44 286 ARG A N 1
ATOM 2207 C CA . ARG A 1 287 ? 89.319 42.302 40.782 1.00 111.55 286 ARG A CA 1
ATOM 2208 C C . ARG A 1 287 ? 89.507 42.277 39.294 1.00 110.13 286 ARG A C 1
ATOM 2209 O O . ARG A 1 287 ? 89.862 43.286 38.694 1.00 110.72 286 ARG A O 1
ATOM 2217 N N . PHE A 1 288 ? 89.269 41.122 38.684 1.00 108.79 287 PHE A N 1
ATOM 2218 C CA . PHE A 1 288 ? 89.433 40.986 37.242 1.00 105.82 287 PHE A CA 1
ATOM 2219 C C . PHE A 1 288 ? 88.299 41.669 36.517 1.00 105.84 287 PHE A C 1
ATOM 2220 O O . PHE A 1 288 ? 88.511 42.363 35.522 1.00 106.16 287 PHE A O 1
ATOM 2228 N N . VAL A 1 289 ? 87.089 41.437 37.012 1.00 104.71 288 VAL A N 1
ATOM 2229 C CA . VAL A 1 289 ? 85.905 42.033 36.425 1.00 103.94 288 VAL A CA 1
ATOM 2230 C C . VAL A 1 289 ? 86.091 43.567 36.500 1.00 103.34 288 VAL A C 1
ATOM 2231 O O . VAL A 1 289 ? 85.844 44.278 35.548 1.00 103.35 288 VAL A O 1
ATOM 2235 N N . SER A 1 290 ? 86.577 44.051 37.636 1.00 102.57 289 SER A N 1
ATOM 2236 C CA . SER A 1 290 ? 86.826 45.452 37.828 1.00 101.18 289 SER A CA 1
ATOM 2237 C C . SER A 1 290 ? 87.946 45.883 36.927 1.00 102.96 289 SER A C 1
ATOM 2238 O O . SER A 1 290 ? 87.789 46.761 36.099 1.00 103.08 289 SER A O 1
ATOM 2241 N N . ARG A 1 291 ? 89.097 45.279 37.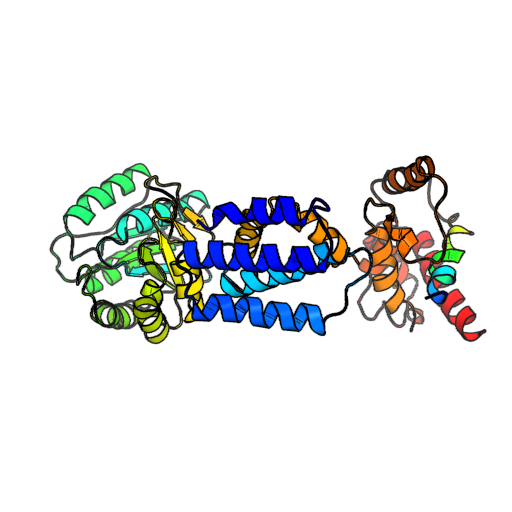093 1.00 105.86 290 ARG A N 1
ATOM 2242 C CA . ARG A 1 291 ? 90.194 45.613 36.238 1.00 112.13 290 ARG A CA 1
ATOM 2243 C C . ARG A 1 291 ? 89.675 45.832 34.800 1.00 113.97 290 ARG A C 1
ATOM 2244 O O . ARG A 1 291 ? 90.248 46.640 34.059 1.00 115.36 290 ARG A O 1
ATOM 2252 N N . ILE A 1 292 ? 88.580 45.166 34.401 1.00 115.20 291 ILE A N 1
ATOM 2253 C CA . ILE A 1 292 ? 88.064 45.330 33.023 1.00 116.43 291 ILE A CA 1
ATOM 2254 C C . ILE A 1 292 ? 86.892 46.265 32.812 1.00 117.67 291 ILE A C 1
ATOM 2255 O O . ILE A 1 292 ? 86.787 46.936 31.789 1.00 117.32 291 ILE A O 1
ATOM 2260 N N . LEU A 1 293 ? 85.997 46.275 33.773 1.00 121.18 292 LEU A N 1
ATOM 2261 C CA . LEU A 1 293 ? 84.844 47.116 33.692 1.00 126.70 292 LEU A CA 1
ATOM 2262 C C . LEU A 1 293 ? 85.308 48.538 33.821 1.00 132.06 292 LEU A C 1
ATOM 2263 O O . LEU A 1 293 ? 85.240 49.339 32.896 1.00 133.13 292 LEU A O 1
ATOM 2268 N N . GLY A 1 294 ? 85.788 48.861 34.996 1.00 137.39 293 GLY A N 1
ATOM 2269 C CA . GLY A 1 294 ? 86.248 50.203 35.202 1.00 144.44 293 GLY A CA 1
ATOM 2270 C C . GLY A 1 294 ? 87.369 50.199 36.204 1.00 149.36 293 GLY A C 1
ATOM 2271 O O . GLY A 1 294 ? 87.279 49.604 37.291 1.00 149.82 293 GLY A O 1
ATOM 2272 N N . MET A 1 295 ? 88.446 50.868 35.815 1.00 153.35 294 MET A N 1
ATOM 2273 C CA . MET A 1 295 ? 89.622 50.991 36.663 1.00 156.97 294 MET A CA 1
ATOM 2274 C C . MET A 1 295 ? 89.224 51.071 38.161 1.00 157.37 294 MET A C 1
ATOM 2275 O O . MET A 1 295 ? 89.343 50.095 38.912 1.00 157.17 294 MET A O 1
ATOM 2280 N N . GLY A 1 296 ? 88.739 52.219 38.597 1.00 157.41 295 GLY A N 1
ATOM 2281 C CA . GLY A 1 296 ? 88.356 52.322 39.982 1.00 157.83 295 GLY A CA 1
ATOM 2282 C C . GLY A 1 296 ? 86.987 52.929 39.980 1.00 159.02 295 GLY A C 1
ATOM 2283 O O . GLY A 1 296 ? 86.400 53.136 41.035 1.00 159.61 295 GLY A O 1
ATOM 2284 N N . ASP A 1 297 ? 86.476 53.234 38.788 1.00 158.57 296 ASP A N 1
ATOM 2285 C CA . ASP A 1 297 ? 85.155 53.824 38.714 1.00 157.97 296 ASP A CA 1
ATOM 2286 C C . ASP A 1 297 ? 84.261 52.929 39.565 1.00 158.03 296 ASP A C 1
ATOM 2287 O O . ASP A 1 297 ? 83.488 53.400 40.414 1.00 158.90 296 ASP A O 1
ATOM 2292 N N . ILE A 1 298 ? 84.404 51.624 39.390 1.00 157.51 297 ILE A N 1
ATOM 2293 C CA . ILE A 1 298 ? 83.602 50.695 40.183 1.00 157.09 297 ILE A CA 1
ATOM 2294 C C . ILE A 1 298 ? 83.965 50.823 41.650 1.00 157.55 297 ILE A C 1
ATOM 2295 O O . ILE A 1 298 ? 83.213 50.421 42.551 1.00 157.01 297 ILE A O 1
ATOM 2300 N N . GLU A 1 299 ? 85.147 51.370 41.878 1.00 158.38 298 GLU A N 1
ATOM 2301 C CA . GLU A 1 299 ? 85.624 51.565 43.223 1.00 159.63 298 GLU A CA 1
ATOM 2302 C C . GLU A 1 299 ? 84.663 52.536 43.942 1.00 158.96 298 GLU A C 1
ATOM 2303 O O . GLU A 1 299 ? 84.081 52.198 44.989 1.00 158.72 298 GLU A O 1
ATOM 2309 N N . SER A 1 300 ? 84.472 53.736 43.390 1.00 157.32 299 SER A N 1
ATOM 2310 C CA . SER A 1 300 ? 83.555 54.663 44.053 1.00 155.04 299 SER A CA 1
ATOM 2311 C C . SER A 1 300 ? 82.231 53.957 44.312 1.00 153.85 299 SER A C 1
ATOM 2312 O O . SER A 1 300 ? 81.690 54.018 45.409 1.00 153.59 299 SER A O 1
ATOM 2315 N N . ILE A 1 301 ? 81.724 53.255 43.312 1.00 153.08 300 ILE A N 1
ATOM 2316 C CA . ILE A 1 301 ? 80.469 52.568 43.502 1.00 152.55 300 ILE A CA 1
ATOM 2317 C C . ILE A 1 301 ? 80.551 51.630 44.675 1.00 154.37 300 ILE A C 1
ATOM 2318 O O . ILE A 1 301 ? 79.533 51.316 45.293 1.00 153.45 300 ILE A O 1
ATOM 2323 N N . LEU A 1 302 ? 81.760 51.157 44.962 1.00 157.36 301 LEU A N 1
ATOM 2324 C CA . LEU A 1 302 ? 81.968 50.231 46.071 1.00 162.52 301 LEU A CA 1
ATOM 2325 C C . LEU A 1 302 ? 81.790 50.908 47.437 1.00 164.89 301 LEU A C 1
ATOM 2326 O O . LEU A 1 302 ? 81.006 50.442 48.291 1.00 164.66 301 LEU A O 1
ATOM 2331 N N . GLU A 1 303 ? 82.524 52.004 47.635 1.00 166.59 302 GLU A N 1
ATOM 2332 C CA . GLU A 1 303 ? 82.459 52.780 48.878 1.00 167.67 302 GLU A CA 1
ATOM 2333 C C . GLU A 1 303 ? 80.980 53.005 49.189 1.00 167.91 302 GLU A C 1
ATOM 2334 O O . GLU A 1 303 ? 80.422 52.449 50.153 1.00 167.03 302 GLU A O 1
ATOM 2340 N N . LYS A 1 304 ? 80.368 53.810 48.323 1.00 168.48 303 LYS A N 1
ATOM 2341 C CA . LYS A 1 304 ? 78.973 54.171 48.432 1.00 169.94 303 LYS A CA 1
ATOM 2342 C C . LYS A 1 304 ? 78.058 53.045 48.862 1.00 171.12 303 LYS A C 1
ATOM 2343 O O . LYS A 1 304 ? 77.397 53.128 49.893 1.00 172.73 303 LYS A O 1
ATOM 2349 N N . VAL A 1 305 ? 78.010 51.970 48.102 1.00 171.71 304 VAL A N 1
ATOM 2350 C CA . VAL A 1 305 ? 77.084 50.926 48.483 1.00 171.91 304 VAL A CA 1
ATOM 2351 C C . VAL A 1 305 ? 77.386 50.209 49.782 1.00 171.98 304 VAL A C 1
ATOM 2352 O O . VAL A 1 305 ? 76.469 49.828 50.515 1.00 169.83 304 VAL A O 1
ATOM 2356 N N . LYS A 1 306 ? 78.673 50.048 50.068 1.00 174.23 305 LYS A N 1
ATOM 2357 C CA . LYS A 1 306 ? 79.140 49.335 51.268 1.00 177.57 305 LYS A CA 1
ATOM 2358 C C . LYS A 1 306 ? 78.861 49.946 52.648 1.00 178.32 305 LYS A C 1
ATOM 2359 O O . LYS A 1 306 ? 78.088 49.382 53.431 1.00 178.62 305 LYS A O 1
ATOM 2365 N N . GLY A 1 307 ? 79.509 51.074 52.950 1.00 178.52 306 GLY A N 1
ATOM 2366 C CA . GLY A 1 307 ? 79.323 51.703 54.252 1.00 178.10 306 GLY A CA 1
ATOM 2367 C C . GLY A 1 307 ? 77.864 51.880 54.627 1.00 178.00 306 GLY A C 1
ATOM 2368 O O . GLY A 1 307 ? 77.454 51.664 55.777 1.00 177.81 306 GLY A O 1
ATOM 2369 N N . LEU A 1 308 ? 77.094 52.279 53.615 1.00 176.80 307 LEU A N 1
ATOM 2370 C CA . LEU A 1 308 ? 75.658 52.525 53.703 1.00 175.27 307 LEU A CA 1
ATOM 2371 C C . LEU A 1 308 ? 74.918 51.439 54.486 1.00 174.92 307 LEU A C 1
ATOM 2372 O O . LEU A 1 308 ? 74.590 50.380 53.953 1.00 174.79 307 LEU A O 1
ATOM 2377 N N . LEU A 1 328 ? 67.152 46.818 74.399 1.00 182.45 327 LEU A N 1
ATOM 2378 C CA . LEU A 1 328 ? 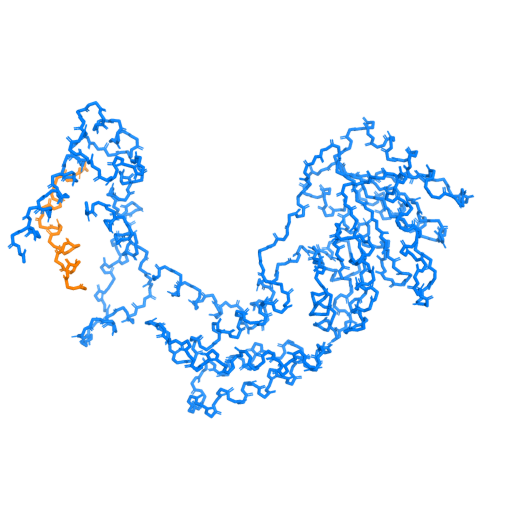66.486 47.068 73.129 1.00 183.14 327 LEU A CA 1
ATOM 2379 C C . LEU A 1 328 ? 67.113 48.248 72.407 1.00 183.42 327 LEU A C 1
ATOM 2380 O O . LEU A 1 328 ? 66.716 48.567 71.289 1.00 183.40 327 LEU A O 1
ATOM 2385 N N . THR A 1 329 ? 68.100 48.885 73.037 1.00 183.93 328 THR A N 1
ATOM 2386 C CA . THR A 1 329 ? 68.751 50.041 72.429 1.00 184.58 328 THR A CA 1
ATOM 2387 C C . THR A 1 329 ? 70.217 49.897 72.062 1.00 185.03 328 THR A C 1
ATOM 2388 O O . THR A 1 329 ? 70.583 50.101 70.903 1.00 186.40 328 THR A O 1
ATOM 2392 N N . LEU A 1 330 ? 71.069 49.549 73.017 1.00 184.38 329 LEU A N 1
ATOM 2393 C CA . LEU A 1 330 ? 72.487 49.463 72.695 1.00 184.10 329 LEU A CA 1
ATOM 2394 C C . LEU A 1 330 ? 72.805 48.667 71.430 1.00 184.81 329 LEU A C 1
ATOM 2395 O O . LEU A 1 330 ? 73.917 48.756 70.903 1.00 184.68 329 LEU A O 1
ATOM 2400 N N . ARG A 1 331 ? 71.834 47.909 70.921 1.00 185.79 330 ARG A N 1
ATOM 2401 C CA . ARG A 1 331 ? 72.064 47.133 69.698 1.00 186.59 330 ARG A CA 1
ATOM 2402 C C . ARG A 1 331 ? 72.141 48.071 68.508 1.00 186.10 330 ARG A C 1
ATOM 2403 O O . ARG A 1 331 ? 73.188 48.207 67.864 1.00 185.46 330 ARG A O 1
ATOM 2411 N N . ASP A 1 332 ? 71.009 48.704 68.221 1.00 186.31 331 ASP A N 1
ATOM 2412 C CA . ASP A 1 332 ? 70.924 49.646 67.115 1.00 187.30 331 ASP A CA 1
ATOM 2413 C C . ASP A 1 332 ? 72.036 50.659 67.301 1.00 187.37 331 ASP A C 1
ATOM 2414 O O . ASP A 1 332 ? 72.584 51.193 66.336 1.00 187.45 331 ASP A O 1
ATOM 2419 N N . VAL A 1 333 ? 72.362 50.908 68.562 1.00 187.00 332 VAL A N 1
ATOM 2420 C CA . VAL A 1 333 ? 73.415 51.841 68.899 1.00 187.02 332 VAL A CA 1
ATOM 2421 C C . VAL A 1 333 ? 74.626 51.628 67.999 1.00 187.18 332 VAL A C 1
ATOM 2422 O O . VAL A 1 333 ? 74.995 52.516 67.232 1.00 186.97 332 VAL A O 1
ATOM 2426 N N . TYR A 1 334 ? 75.231 50.446 68.074 1.00 187.22 333 TYR A N 1
ATOM 2427 C CA . TYR A 1 334 ? 76.414 50.179 67.274 1.00 187.38 333 TYR A CA 1
ATOM 2428 C C . TYR A 1 334 ? 76.156 50.277 65.767 1.00 188.47 333 TYR A C 1
ATOM 2429 O O . TYR A 1 334 ? 76.739 51.128 65.088 1.00 188.59 333 TYR A O 1
ATOM 2438 N N . ALA A 1 335 ? 75.290 49.411 65.247 1.00 189.50 334 ALA A N 1
ATOM 2439 C CA . ALA A 1 335 ? 74.955 49.407 63.820 1.00 190.67 334 ALA A CA 1
ATOM 2440 C C . ALA A 1 335 ? 74.755 50.834 63.333 1.00 191.15 334 ALA A C 1
ATOM 2441 O O . ALA A 1 335 ? 75.299 51.257 62.302 1.00 191.01 334 ALA A O 1
ATOM 2443 N N . GLN A 1 336 ? 73.959 51.562 64.106 1.00 191.31 335 GLN A N 1
ATOM 2444 C CA . GLN A 1 336 ? 73.633 52.946 63.829 1.00 191.57 335 GLN A CA 1
ATOM 2445 C C . GLN A 1 336 ? 74.863 53.841 63.773 1.00 191.68 335 GLN A C 1
ATOM 2446 O O . GLN A 1 336 ? 75.258 54.304 62.703 1.00 191.82 335 GLN A O 1
ATOM 2452 N N . ILE A 1 337 ? 75.454 54.086 64.938 1.00 191.81 336 ILE A N 1
ATOM 2453 C CA . ILE A 1 337 ? 76.635 54.940 65.063 1.00 192.05 336 ILE A CA 1
ATOM 2454 C C . ILE A 1 337 ? 77.728 54.517 64.097 1.00 191.11 336 ILE A C 1
ATOM 2455 O O . ILE A 1 337 ? 78.485 55.345 63.581 1.00 190.79 336 ILE A O 1
ATOM 2460 N N . ILE A 1 338 ? 77.813 53.219 63.855 1.00 190.43 337 ILE A N 1
ATOM 2461 C CA . ILE A 1 338 ? 78.836 52.719 62.971 1.00 190.25 337 ILE A CA 1
ATOM 2462 C C . ILE A 1 338 ? 78.678 53.354 61.583 1.00 189.43 337 ILE A C 1
ATOM 2463 O O . ILE A 1 338 ? 79.594 54.052 61.113 1.00 189.35 337 ILE A O 1
ATOM 2468 N N . ALA A 1 339 ? 77.515 53.165 60.948 1.00 188.70 338 ALA A N 1
ATOM 2469 C CA . ALA A 1 339 ? 77.289 53.728 59.608 1.00 187.37 338 ALA A CA 1
ATOM 2470 C C . ALA A 1 339 ? 77.564 55.238 59.536 1.00 186.42 338 ALA A C 1
ATOM 2471 O O . ALA A 1 339 ? 77.934 55.741 58.474 1.00 187.25 338 ALA A O 1
ATOM 2473 N N . LEU A 1 340 ? 77.408 55.946 60.660 1.00 184.28 339 LEU A N 1
ATOM 2474 C CA . LEU A 1 340 ? 77.656 57.390 60.712 1.00 181.34 339 LEU A CA 1
ATOM 2475 C C . LEU A 1 340 ? 79.137 57.761 60.678 1.00 179.53 339 LEU A C 1
ATOM 2476 O O . LEU A 1 340 ? 79.541 58.639 59.916 1.00 178.69 339 LEU A O 1
ATOM 2481 N N . ARG A 1 341 ? 79.958 57.114 61.497 1.00 178.04 340 ARG A N 1
ATOM 2482 C CA . ARG A 1 341 ? 81.367 57.458 61.464 1.00 176.76 340 ARG A CA 1
ATOM 2483 C C . ARG A 1 341 ? 81.919 57.197 60.071 1.00 178.13 340 ARG A C 1
ATOM 2484 O O . ARG A 1 341 ? 82.777 57.946 59.590 1.00 177.72 340 ARG A O 1
ATOM 2492 N N . LYS A 1 342 ? 81.415 56.144 59.418 1.00 179.76 341 LYS A N 1
ATOM 2493 C CA . LYS A 1 342 ? 81.855 55.801 58.054 1.00 180.64 341 LYS A CA 1
ATOM 2494 C C . LYS A 1 342 ? 81.661 57.002 57.124 1.00 181.64 341 LYS A C 1
ATOM 2495 O O . LYS A 1 342 ? 82.631 57.551 56.591 1.00 181.74 341 LYS A O 1
ATOM 2501 N N . MET A 1 343 ? 80.414 57.413 56.940 1.00 182.69 342 MET A N 1
ATOM 2502 C CA . MET A 1 343 ? 80.132 58.546 56.082 1.00 184.79 342 MET A CA 1
ATOM 2503 C C . MET A 1 343 ? 80.635 58.340 54.653 1.00 186.60 342 MET A C 1
ATOM 2504 O O . MET A 1 343 ? 80.439 57.284 54.052 1.00 187.46 342 MET A O 1
ATOM 2509 N N . GLY A 1 344 ? 81.285 59.359 54.108 1.00 187.98 343 GLY A N 1
ATOM 2510 C CA . GLY A 1 344 ? 81.795 59.273 52.756 1.00 189.22 343 GLY A CA 1
ATOM 2511 C C . GLY A 1 344 ? 81.806 60.677 52.198 1.00 190.43 343 GLY A C 1
ATOM 2512 O O . GLY A 1 344 ? 80.832 61.420 52.371 1.00 190.52 343 GLY A O 1
ATOM 2513 N N . PRO A 1 345 ? 82.904 61.085 51.553 1.00 191.29 344 PRO A N 1
ATOM 2514 C CA . PRO A 1 345 ? 83.058 62.420 50.958 1.00 192.47 344 PRO A CA 1
ATOM 2515 C C . PRO A 1 345 ? 82.203 62.691 49.706 1.00 192.89 344 PRO A C 1
ATOM 2516 O O . PRO A 1 345 ? 82.603 62.379 48.581 1.00 192.17 344 PRO A O 1
ATOM 2520 N N . LEU A 1 346 ? 81.029 63.287 49.937 1.00 193.37 345 LEU A N 1
ATOM 2521 C CA . LEU A 1 346 ? 80.048 63.635 48.901 1.00 193.10 345 LEU A CA 1
ATOM 2522 C C . LEU A 1 346 ? 78.918 64.538 49.484 1.00 192.80 345 LEU A C 1
ATOM 2523 O O . LEU A 1 346 ? 78.771 64.658 50.711 1.00 192.76 345 LEU A O 1
ATOM 2528 N N . SER A 1 347 ? 78.134 65.180 48.611 1.00 191.77 346 SER A N 1
ATOM 2529 C CA . SER A 1 347 ? 77.017 66.047 49.043 1.00 189.76 346 SER A CA 1
ATOM 2530 C C . SER A 1 347 ? 75.635 65.380 48.869 1.00 189.50 346 SER A C 1
ATOM 2531 O O . SER A 1 347 ? 74.610 65.982 49.197 1.00 188.41 346 SER A O 1
ATOM 2534 N N . LYS A 1 348 ? 75.639 64.139 48.358 1.00 189.68 347 LYS A N 1
ATOM 2535 C CA . LYS A 1 348 ? 74.439 63.314 48.111 1.00 188.73 347 LYS A CA 1
ATOM 2536 C C . LYS A 1 348 ? 73.802 62.805 49.410 1.00 188.45 347 LYS A C 1
ATOM 2537 O O . LYS A 1 348 ? 72.728 62.203 49.398 1.00 187.48 347 LYS A O 1
ATOM 2543 N N . VAL A 1 349 ? 74.502 63.027 50.518 1.00 189.05 348 VAL A N 1
ATOM 2544 C CA . VAL A 1 349 ? 74.069 62.627 51.857 1.00 188.92 348 VAL A CA 1
ATOM 2545 C C . VAL A 1 349 ? 72.739 63.290 52.240 1.00 189.34 348 VAL A C 1
ATOM 2546 O O . VAL A 1 349 ? 71.841 62.652 52.807 1.00 189.30 348 VAL A O 1
ATOM 2550 N N . LEU A 1 350 ? 72.638 64.579 51.927 1.00 188.93 349 LEU A N 1
ATOM 2551 C CA . LEU A 1 350 ? 71.450 65.356 52.199 1.00 188.29 349 LEU A CA 1
ATOM 2552 C C . LEU A 1 350 ? 70.367 65.014 51.185 1.00 188.55 349 LEU A C 1
ATOM 2553 O O . LEU A 1 350 ? 69.244 65.497 51.287 1.00 188.69 349 LEU A O 1
ATOM 2558 N N . GLN A 1 351 ? 70.699 64.183 50.202 1.00 189.05 350 GLN A N 1
ATOM 2559 C CA . GLN A 1 351 ? 69.726 63.792 49.183 1.00 189.57 350 GLN A CA 1
ATOM 2560 C C . GLN A 1 351 ? 68.686 62.902 49.846 1.00 190.00 350 GLN A C 1
ATOM 2561 O O . GLN A 1 351 ? 67.546 62.812 49.384 1.00 190.00 350 GLN A O 1
ATOM 2567 N N . HIS A 1 352 ? 69.102 62.254 50.938 1.00 190.31 351 HIS A N 1
ATOM 2568 C CA . HIS A 1 352 ? 68.242 61.378 51.741 1.00 189.80 351 HIS A CA 1
ATOM 2569 C C . HIS A 1 352 ? 67.268 62.214 52.599 1.00 189.15 351 HIS A C 1
ATOM 2570 O O . HIS A 1 352 ? 66.075 61.899 52.714 1.00 188.99 351 HIS A O 1
ATOM 2577 N N . ILE A 1 353 ? 67.808 63.273 53.206 1.00 188.57 352 ILE A N 1
ATOM 2578 C CA . ILE A 1 353 ? 67.063 64.207 54.065 1.00 186.74 352 ILE A CA 1
ATOM 2579 C C . ILE A 1 353 ? 66.238 65.196 53.215 1.00 186.88 352 ILE A C 1
ATOM 2580 O O . ILE A 1 353 ? 66.758 65.789 52.269 1.00 187.23 352 ILE A O 1
ATOM 2585 N N . PRO A 1 354 ? 64.945 65.379 53.530 1.00 186.11 353 PRO A N 1
ATOM 2586 C CA . PRO A 1 354 ? 64.133 66.317 52.748 1.00 185.71 353 PRO A CA 1
ATOM 2587 C C . PRO A 1 354 ? 64.568 67.774 52.953 1.00 185.64 353 PRO A C 1
ATOM 2588 O O . PRO A 1 354 ? 63.843 68.574 53.534 1.00 186.12 353 PRO A O 1
ATOM 2592 N N . GLY A 1 355 ? 65.761 68.103 52.481 1.00 185.61 354 GLY A N 1
ATOM 2593 C CA . GLY A 1 355 ? 66.259 69.455 52.608 1.00 185.91 354 GLY A CA 1
ATOM 2594 C C . GLY A 1 355 ? 67.169 69.733 51.432 1.00 186.44 354 GLY A C 1
ATOM 2595 O O . GLY A 1 355 ? 67.962 68.869 51.049 1.00 185.80 354 GLY A O 1
ATOM 2596 N N . LEU A 1 356 ? 67.045 70.918 50.837 1.00 188.58 355 LEU A N 1
ATOM 2597 C CA . LEU A 1 356 ? 67.892 71.291 49.697 1.00 190.02 355 LEU A CA 1
ATOM 2598 C C . LEU A 1 356 ? 69.092 72.105 50.199 1.00 190.60 355 LEU A C 1
ATOM 2599 O O . LEU A 1 356 ? 68.916 73.151 50.822 1.00 190.71 355 LEU A O 1
ATOM 2604 N N . GLY A 1 357 ? 70.301 71.610 49.926 1.00 189.79 356 GLY A N 1
ATOM 2605 C CA . GLY A 1 357 ? 71.524 72.270 50.360 1.00 189.50 356 GLY A CA 1
ATOM 2606 C C . GLY A 1 357 ? 71.711 73.670 49.811 1.00 189.26 356 GLY A C 1
ATOM 2607 O O . GLY A 1 357 ? 71.140 74.013 48.776 1.00 188.39 356 GLY A O 1
ATOM 2608 N N . ILE A 1 358 ? 72.525 74.469 50.503 1.00 190.35 357 ILE A N 1
ATOM 2609 C CA . ILE A 1 358 ? 72.787 75.856 50.115 1.00 191.52 357 ILE A CA 1
ATOM 2610 C C . ILE A 1 358 ? 74.265 76.152 49.843 1.00 192.66 357 ILE A C 1
ATOM 2611 O O . ILE A 1 358 ? 74.624 76.635 48.768 1.00 193.07 357 ILE A O 1
ATOM 2616 N N . MET A 1 359 ? 75.124 75.874 50.815 1.00 192.84 358 MET A N 1
ATOM 2617 C CA . MET A 1 359 ? 76.543 76.125 50.629 1.00 192.80 358 MET A CA 1
ATOM 2618 C C . MET A 1 359 ? 77.421 74.946 51.017 1.00 194.53 358 MET A C 1
ATOM 2619 O O . MET A 1 359 ? 77.049 74.140 51.873 1.00 193.72 358 MET A O 1
ATOM 2624 N N . LEU A 1 360 ? 78.593 74.865 50.380 1.00 197.80 359 LEU A N 1
ATOM 2625 C CA . LEU A 1 360 ? 79.559 73.776 50.596 1.00 198.10 359 LEU A CA 1
ATOM 2626 C C . LEU A 1 360 ? 80.818 74.085 51.423 1.00 198.53 359 LEU A C 1
ATOM 2627 O O . LEU A 1 360 ? 81.389 73.176 52.017 1.00 199.93 359 LEU A O 1
ATOM 2632 N N . PRO A 1 361 ? 81.284 75.352 51.466 1.00 198.71 360 PRO A N 1
ATOM 2633 C CA . PRO A 1 361 ? 82.492 75.549 52.282 1.00 197.45 360 PRO A CA 1
ATOM 2634 C C . PRO A 1 361 ? 82.284 75.032 53.708 1.00 198.67 360 PRO A C 1
ATOM 2635 O O . PRO A 1 361 ? 83.246 74.894 54.467 1.00 197.85 360 PRO A O 1
ATOM 2639 N N . THR A 1 362 ? 81.028 74.723 54.043 1.00 195.54 361 THR A N 1
ATOM 2640 C CA . THR A 1 362 ? 80.660 74.257 55.379 1.00 194.97 361 THR A CA 1
ATOM 2641 C C . THR A 1 362 ? 81.105 72.858 55.796 1.00 195.61 361 THR A C 1
ATOM 2642 O O . THR A 1 362 ? 81.592 72.681 56.908 1.00 194.56 361 THR A O 1
ATOM 2646 N N . PRO A 1 363 ? 80.928 71.840 54.937 1.00 198.10 362 PRO A N 1
ATOM 2647 C CA . PRO A 1 363 ? 81.360 70.486 55.329 1.00 198.67 362 PRO A CA 1
ATOM 2648 C C . PRO A 1 363 ? 82.845 70.313 55.704 1.00 199.95 362 PRO A C 1
ATOM 2649 O O . PRO A 1 363 ? 83.249 69.261 56.226 1.00 199.97 362 PRO A O 1
ATOM 2653 N N . SER A 1 364 ? 83.655 71.340 55.453 1.00 200.00 363 SER A N 1
ATOM 2654 C CA . SER A 1 364 ? 85.069 71.277 55.803 1.00 199.75 363 SER A CA 1
ATOM 2655 C C . SER A 1 364 ? 85.147 71.082 57.323 1.00 199.91 363 SER A C 1
ATOM 2656 O O . SER A 1 364 ? 86.187 70.680 57.862 1.00 199.20 363 SER A O 1
ATOM 2659 N N . GLU A 1 365 ? 84.030 71.368 57.998 1.00 198.66 364 GLU A N 1
ATOM 2660 C CA . GLU A 1 365 ? 83.910 71.204 59.449 1.00 198.10 364 GLU A CA 1
ATOM 2661 C C . GLU A 1 365 ? 83.923 69.697 59.747 1.00 198.11 364 GLU A C 1
ATOM 2662 O O . GLU A 1 365 ? 84.310 69.277 60.844 1.00 199.04 364 GLU A O 1
ATOM 2668 N N . ASP A 1 366 ? 83.505 68.894 58.760 1.00 198.02 365 ASP A N 1
ATOM 2669 C CA . ASP A 1 366 ? 83.461 67.421 58.875 1.00 197.30 365 ASP A CA 1
ATOM 2670 C C . ASP A 1 366 ? 84.838 66.809 58.688 1.00 197.01 365 ASP A C 1
ATOM 2671 O O . ASP A 1 366 ? 85.202 65.853 59.394 1.00 197.66 365 ASP A O 1
ATOM 2676 N N . GLN A 1 367 ? 85.591 67.348 57.724 1.00 196.69 366 GLN A N 1
ATOM 2677 C CA . GLN A 1 367 ? 86.948 66.847 57.454 1.00 195.31 366 GLN A CA 1
ATOM 2678 C C . GLN A 1 367 ? 87.805 67.142 58.692 1.00 193.74 366 GLN A C 1
ATOM 2679 O O . GLN A 1 367 ? 88.683 66.362 59.070 1.00 192.66 366 GLN A O 1
ATOM 2685 N N . LEU A 1 368 ? 87.519 68.278 59.322 1.00 191.65 367 LEU A N 1
ATOM 2686 C CA . LEU A 1 368 ? 88.219 68.705 60.523 1.00 189.96 367 LEU A CA 1
ATOM 2687 C C . LEU A 1 368 ? 87.871 67.791 61.702 1.00 189.77 367 LEU A C 1
ATOM 2688 O O . LEU A 1 368 ? 88.744 67.489 62.525 1.00 190.00 367 LEU A O 1
ATOM 2693 N N . LYS A 1 369 ? 86.605 67.356 61.788 1.00 189.83 368 LYS A N 1
ATOM 2694 C CA . LYS A 1 369 ? 86.169 66.456 62.876 1.00 189.34 368 LYS A CA 1
ATOM 2695 C C . LYS A 1 369 ? 86.953 65.140 62.802 1.00 191.18 368 LYS A C 1
ATOM 2696 O O . LYS A 1 369 ? 87.364 64.571 63.829 1.00 191.11 368 LYS A O 1
ATOM 2702 N N . ILE A 1 370 ? 87.158 64.672 61.571 1.00 192.71 369 ILE A N 1
ATOM 2703 C CA . ILE A 1 370 ? 87.910 63.442 61.294 1.00 193.85 369 ILE A CA 1
ATOM 2704 C C . ILE A 1 370 ? 89.401 63.756 61.522 1.00 195.37 369 ILE A C 1
ATOM 2705 O O . ILE A 1 370 ? 90.254 62.861 61.538 1.00 194.64 369 ILE A O 1
ATOM 2710 N N . GLY A 1 371 ? 89.681 65.049 61.706 1.00 196.89 370 GLY A N 1
ATOM 2711 C CA . GLY A 1 371 ? 91.033 65.523 61.942 1.00 198.63 370 GLY A CA 1
ATOM 2712 C C . GLY A 1 371 ? 91.670 64.797 63.103 1.00 199.92 370 GLY A C 1
ATOM 2713 O O . GLY A 1 371 ? 92.745 64.210 62.948 1.00 200.00 370 GLY A O 1
ATOM 2714 N N . GLU A 1 372 ? 91.027 64.844 64.268 1.00 199.93 371 GLU A N 1
ATOM 2715 C CA . GLU A 1 372 ? 91.569 64.139 65.414 1.00 200.00 371 GLU A CA 1
ATOM 2716 C C . GLU A 1 372 ? 91.561 62.673 64.993 1.00 200.00 371 GLU A C 1
ATOM 2717 O O . GLU A 1 372 ? 90.506 62.114 64.662 1.00 200.00 371 GLU A O 1
ATOM 2723 N N . GLU A 1 373 ? 92.753 62.074 64.962 1.00 200.00 372 GLU A N 1
ATOM 2724 C CA . GLU A 1 373 ? 92.919 60.679 64.567 1.00 200.00 372 GLU A CA 1
ATOM 2725 C C . GLU A 1 373 ? 91.748 59.860 65.112 1.00 200.00 372 GLU A C 1
ATOM 2726 O O . GLU A 1 373 ? 91.110 59.100 64.369 1.00 200.00 372 GLU A O 1
ATOM 2732 N N . LYS A 1 374 ? 91.465 60.038 66.409 1.00 200.00 373 LYS A N 1
ATOM 2733 C CA . LYS A 1 374 ? 90.352 59.351 67.085 1.00 200.00 373 LYS A CA 1
ATOM 2734 C C . LYS A 1 374 ? 89.123 60.276 67.119 1.00 199.63 373 LYS A C 1
ATOM 2735 O O . LYS A 1 374 ? 89.132 61.319 67.785 1.00 199.00 373 LYS A O 1
ATOM 2741 N N . ILE A 1 375 ? 88.085 59.880 66.374 1.00 197.74 374 ILE A N 1
ATOM 2742 C CA . ILE A 1 375 ? 86.816 60.618 66.244 1.00 194.25 374 ILE A CA 1
ATOM 2743 C C . ILE A 1 375 ? 85.823 60.393 67.399 1.00 191.30 374 ILE A C 1
ATOM 2744 O O . ILE A 1 375 ? 85.195 61.348 67.857 1.00 191.18 374 ILE A O 1
ATOM 2749 N N . ARG A 1 376 ? 85.654 59.145 67.844 1.00 185.88 375 ARG A N 1
ATOM 2750 C CA . ARG A 1 376 ? 84.739 58.867 68.952 1.00 181.96 375 ARG A CA 1
ATOM 2751 C C . ARG A 1 376 ? 85.190 57.709 69.809 1.00 179.07 375 ARG A C 1
ATOM 2752 O O . ARG A 1 376 ? 85.576 56.675 69.290 1.00 178.22 375 ARG A O 1
ATOM 2760 N N . ARG A 1 377 ? 85.137 57.888 71.126 1.00 177.28 376 ARG A N 1
ATOM 2761 C CA . ARG A 1 377 ? 85.547 56.844 72.065 1.00 175.01 376 ARG A CA 1
ATOM 2762 C C . ARG A 1 377 ? 84.354 55.949 72.311 1.00 172.36 376 ARG A C 1
ATOM 2763 O O . ARG A 1 377 ? 84.468 54.956 73.017 1.00 173.42 376 ARG A O 1
ATOM 2771 N N . TRP A 1 378 ? 83.207 56.298 71.734 1.00 169.67 377 TRP A N 1
ATOM 2772 C CA . TRP A 1 378 ? 81.995 55.512 71.957 1.00 165.70 377 TRP A CA 1
ATOM 2773 C C . TRP A 1 378 ? 81.992 54.225 71.197 1.00 164.06 377 TRP A C 1
ATOM 2774 O O . TRP A 1 378 ? 81.491 53.219 71.682 1.00 163.65 377 TRP A O 1
ATOM 2785 N N . LEU A 1 379 ? 82.532 54.261 69.990 1.00 162.70 378 LEU A N 1
ATOM 2786 C CA . LEU A 1 379 ? 82.575 53.060 69.183 1.00 161.15 378 LEU A CA 1
ATOM 2787 C C . LEU A 1 379 ? 83.697 52.197 69.737 1.00 160.70 378 LEU A C 1
ATOM 2788 O O . LEU A 1 379 ? 83.751 50.988 69.502 1.00 160.45 378 LEU A O 1
ATOM 2793 N N . ALA A 1 380 ? 84.575 52.834 70.507 1.00 160.66 379 ALA A N 1
ATOM 2794 C CA . ALA A 1 380 ? 85.730 52.166 71.109 1.00 160.37 379 ALA A CA 1
ATOM 2795 C C . ALA A 1 380 ? 85.332 51.308 72.294 1.00 159.87 379 ALA A C 1
ATOM 2796 O O . ALA A 1 380 ? 85.804 50.179 72.437 1.00 160.28 379 ALA A O 1
ATOM 2798 N N . ALA A 1 381 ? 84.477 51.856 73.152 1.00 159.56 380 ALA A N 1
ATOM 2799 C CA . ALA A 1 381 ? 83.998 51.129 74.323 1.00 159.27 380 ALA A CA 1
ATOM 2800 C C . ALA A 1 381 ? 82.967 50.081 73.880 1.00 159.37 380 ALA A C 1
ATOM 2801 O O . ALA A 1 381 ? 82.960 48.950 74.376 1.00 159.77 380 ALA A O 1
ATOM 2803 N N . LEU A 1 382 ? 82.108 50.463 72.936 1.00 159.19 381 LEU A N 1
ATOM 2804 C CA . LEU A 1 382 ? 81.088 49.570 72.396 1.00 158.04 381 LEU A CA 1
ATOM 2805 C C . LEU A 1 382 ? 81.765 48.344 71.798 1.00 157.71 381 LEU A C 1
ATOM 2806 O O . LEU A 1 382 ? 81.173 47.274 71.738 1.00 158.51 381 LEU A O 1
ATOM 2811 N N . ASN A 1 383 ? 83.006 48.500 71.350 1.00 157.72 382 ASN A N 1
ATOM 2812 C CA . ASN A 1 383 ? 83.746 47.366 70.808 1.00 157.91 382 ASN A CA 1
ATOM 2813 C C . ASN A 1 383 ? 84.358 46.573 71.961 1.00 158.67 382 ASN A C 1
ATOM 2814 O O . ASN A 1 383 ? 84.359 45.351 71.947 1.00 158.53 382 ASN A O 1
ATOM 2819 N N . SER A 1 384 ? 84.865 47.265 72.969 1.00 159.89 383 SER A N 1
ATOM 2820 C CA . SER A 1 384 ? 85.458 46.579 74.097 1.00 162.03 383 SER A CA 1
ATOM 2821 C C . SER A 1 384 ? 84.456 45.817 74.950 1.00 165.54 383 SER A C 1
ATOM 2822 O O . SER A 1 384 ? 84.814 45.293 76.002 1.00 165.29 383 SER A O 1
ATOM 2825 N N . MET A 1 385 ? 83.205 45.749 74.501 1.00 170.23 384 MET A N 1
ATOM 2826 C CA . MET A 1 385 ? 82.133 45.057 75.245 1.00 175.26 384 MET A CA 1
ATOM 2827 C C . MET A 1 385 ? 81.668 43.719 74.639 1.00 177.99 384 MET A C 1
ATOM 2828 O O . MET A 1 385 ? 81.662 43.546 73.421 1.00 178.89 384 MET A O 1
ATOM 2833 N N . THR A 1 386 ? 81.260 42.781 75.492 1.00 180.88 385 THR A N 1
ATOM 2834 C CA . THR A 1 386 ? 80.753 41.487 75.025 1.00 184.49 385 THR A CA 1
ATOM 2835 C C . THR A 1 386 ? 79.533 41.777 74.149 1.00 186.79 385 THR A C 1
ATOM 2836 O O . THR A 1 386 ? 78.940 42.847 74.258 1.00 188.03 385 THR A O 1
ATOM 2840 N N . TYR A 1 387 ? 79.145 40.850 73.281 1.00 188.92 386 TYR A N 1
ATOM 2841 C CA . TYR A 1 387 ? 77.986 41.107 72.438 1.00 191.33 386 TYR A CA 1
ATOM 2842 C C . TYR A 1 387 ? 76.665 40.909 73.203 1.00 192.01 386 TYR A C 1
ATOM 2843 O O . TYR A 1 387 ? 75.575 41.088 72.647 1.00 192.16 386 TYR A O 1
ATOM 2852 N N . LYS A 1 388 ? 76.777 40.550 74.485 1.00 192.48 387 LYS A N 1
ATOM 2853 C CA . LYS A 1 388 ? 75.615 40.360 75.365 1.00 193.18 387 LYS A CA 1
ATOM 2854 C C . LYS A 1 388 ? 75.588 41.506 76.365 1.00 194.38 387 LYS A C 1
ATOM 2855 O O . LYS A 1 388 ? 74.520 42.040 76.711 1.00 194.94 387 LYS A O 1
ATOM 2861 N N . GLU A 1 389 ? 76.788 41.855 76.833 1.00 195.10 388 GLU A N 1
ATOM 2862 C CA . GLU A 1 389 ? 77.008 42.953 77.779 1.00 194.99 388 GLU A CA 1
ATOM 2863 C C . GLU A 1 389 ? 76.604 44.254 77.050 1.00 195.27 388 GLU A C 1
ATOM 2864 O O . GLU A 1 389 ? 76.518 45.316 77.666 1.00 195.88 388 GLU A O 1
ATOM 2870 N N . LEU A 1 390 ? 76.365 44.146 75.736 1.00 194.95 389 LEU A N 1
ATOM 2871 C CA . LEU A 1 390 ? 75.922 45.268 74.907 1.00 194.32 389 LEU A CA 1
ATOM 2872 C C . LEU A 1 390 ? 74.394 45.292 74.963 1.00 195.23 389 LEU A C 1
ATOM 2873 O O . LEU A 1 390 ? 73.759 46.301 74.660 1.00 195.84 389 LEU A O 1
ATOM 2878 N N . GLU A 1 391 ? 73.803 44.167 75.352 1.00 195.95 390 GLU A N 1
ATOM 2879 C CA . GLU A 1 391 ? 72.350 44.072 75.459 1.00 196.22 390 GLU A CA 1
ATOM 2880 C C . GLU A 1 391 ? 71.824 44.602 76.792 1.00 196.34 390 GLU A C 1
ATOM 2881 O O . GLU A 1 391 ? 71.231 45.682 76.823 1.00 196.36 390 GLU A O 1
ATOM 2887 N N . ASN A 1 392 ? 72.047 43.852 77.881 1.00 196.40 391 ASN A N 1
ATOM 2888 C CA . ASN A 1 392 ? 71.586 44.249 79.229 1.00 195.56 391 ASN A CA 1
ATOM 2889 C C . ASN A 1 392 ? 72.706 44.746 80.131 1.00 194.95 391 ASN A C 1
ATOM 2890 O O . ASN A 1 392 ? 73.226 44.005 80.954 1.00 194.31 391 ASN A O 1
ATOM 2895 N N . PRO A 1 393 ? 73.085 46.019 79.984 1.00 195.10 392 PRO A N 1
ATOM 2896 C CA . PRO A 1 393 ? 74.146 46.648 80.765 1.00 196.06 392 PRO A CA 1
ATOM 2897 C C . PRO A 1 393 ? 73.828 47.036 82.203 1.00 197.35 392 PRO A C 1
ATOM 2898 O O . PRO A 1 393 ? 74.724 47.461 82.935 1.00 197.81 392 PRO A O 1
ATOM 2902 N N . ASN A 1 394 ? 72.577 46.908 82.630 1.00 198.25 393 ASN A N 1
ATOM 2903 C CA . ASN A 1 394 ? 72.266 47.274 84.009 1.00 199.11 393 ASN A CA 1
ATOM 2904 C C . ASN A 1 394 ? 72.911 46.253 84.961 1.00 199.39 393 ASN A C 1
ATOM 2905 O O . ASN A 1 394 ? 72.760 46.338 86.189 1.00 199.16 393 ASN A O 1
ATOM 2910 N N . ILE A 1 395 ? 73.637 45.299 84.363 1.00 199.86 394 ILE A N 1
ATOM 2911 C CA . ILE A 1 395 ? 74.373 44.236 85.076 1.00 199.47 394 ILE A CA 1
ATOM 2912 C C . ILE A 1 395 ? 75.818 44.713 85.254 1.00 199.98 394 ILE A C 1
ATOM 2913 O O . ILE A 1 395 ? 76.599 44.113 85.998 1.00 199.92 394 ILE A O 1
ATOM 2918 N N . ILE A 1 396 ? 76.164 45.775 84.528 1.00 199.99 395 ILE A N 1
ATOM 2919 C CA . ILE A 1 396 ? 77.495 46.358 84.585 1.00 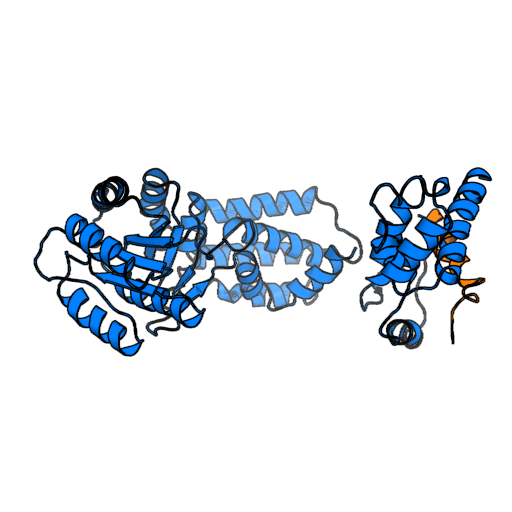199.99 395 ILE A CA 1
ATOM 2920 C C . ILE A 1 396 ? 77.757 46.863 85.993 1.00 200.00 395 ILE A C 1
ATOM 2921 O O . ILE A 1 396 ? 76.898 47.491 86.626 1.00 200.00 395 ILE A O 1
ATOM 2926 N N . ASP A 1 397 ? 78.956 46.565 86.477 1.00 200.00 396 ASP A N 1
ATOM 2927 C CA . ASP A 1 397 ? 79.378 46.967 87.807 1.00 199.97 396 ASP A CA 1
ATOM 2928 C C . ASP A 1 397 ? 80.603 47.843 87.659 1.00 199.69 396 ASP A C 1
ATOM 2929 O O . ASP A 1 397 ? 81.054 48.087 86.541 1.00 200.00 396 ASP A O 1
ATOM 2934 N N . LYS A 1 398 ? 81.136 48.318 88.780 1.00 198.59 397 LYS A N 1
ATOM 2935 C CA . LYS A 1 398 ? 82.311 49.185 88.754 1.00 197.25 397 LYS A CA 1
ATOM 2936 C C . LYS A 1 398 ? 83.572 48.441 88.301 1.00 196.22 397 LYS A C 1
ATOM 2937 O O . LYS A 1 398 ? 84.469 49.034 87.690 1.00 196.19 397 LYS A O 1
ATOM 2943 N N . SER A 1 399 ? 83.642 47.147 88.595 1.00 195.09 398 SER A N 1
ATOM 2944 C CA . SER A 1 399 ? 84.795 46.357 88.175 1.00 193.92 398 SER A CA 1
ATOM 2945 C C . SER A 1 399 ? 84.671 46.150 86.655 1.00 193.36 398 SER A C 1
ATOM 2946 O O . SER A 1 399 ? 85.646 46.278 85.907 1.00 193.49 398 SER A O 1
ATOM 2949 N N . ARG A 1 400 ? 83.458 45.843 86.205 1.00 192.09 399 ARG A N 1
ATOM 2950 C CA . ARG A 1 400 ? 83.182 45.633 84.788 1.00 190.18 399 ARG A CA 1
ATOM 2951 C C . ARG A 1 400 ? 83.358 46.939 84.024 1.00 189.44 399 ARG A C 1
ATOM 2952 O O . ARG A 1 400 ? 83.758 46.939 82.863 1.00 188.63 399 ARG A O 1
ATOM 2960 N N . MET A 1 401 ? 83.051 48.046 84.696 1.00 189.58 400 MET A N 1
ATOM 2961 C CA . MET A 1 401 ? 83.167 49.388 84.124 1.00 189.33 400 MET A CA 1
ATOM 2962 C C . MET A 1 401 ? 84.614 49.895 83.966 1.00 189.22 400 MET A C 1
ATOM 2963 O O . MET A 1 401 ? 84.888 50.703 83.074 1.00 189.81 400 MET A O 1
ATOM 2968 N N . ARG A 1 402 ? 85.543 49.453 84.816 1.00 188.06 401 ARG A N 1
ATOM 2969 C CA . ARG A 1 402 ? 86.935 49.887 84.641 1.00 186.07 401 ARG A CA 1
ATOM 2970 C C . ARG A 1 402 ? 87.601 48.913 83.639 1.00 185.73 401 ARG A C 1
ATOM 2971 O O . ARG A 1 402 ? 88.571 49.267 82.961 1.00 185.17 401 ARG A O 1
ATOM 2979 N N . ARG A 1 403 ? 87.057 47.692 83.550 1.00 185.10 402 ARG A N 1
ATOM 2980 C CA . ARG A 1 403 ? 87.531 46.656 82.618 1.00 184.17 402 ARG A CA 1
ATOM 2981 C C . ARG A 1 403 ? 87.283 47.151 81.182 1.00 183.91 402 ARG A C 1
ATOM 2982 O O . ARG A 1 403 ? 88.203 47.245 80.364 1.00 183.67 402 ARG A O 1
ATOM 2990 N N . ILE A 1 404 ? 86.023 47.471 80.903 1.00 183.57 403 ILE A N 1
ATOM 2991 C CA . ILE A 1 404 ? 85.581 47.972 79.608 1.00 183.33 403 ILE A CA 1
ATOM 2992 C C . ILE A 1 404 ? 86.206 49.333 79.308 1.00 182.92 403 ILE A C 1
ATOM 2993 O O . ILE A 1 404 ? 86.392 49.711 78.150 1.00 182.13 403 ILE A O 1
ATOM 2998 N N . ALA A 1 405 ? 86.530 50.068 80.364 1.00 184.03 404 ALA A N 1
ATOM 2999 C CA . ALA A 1 405 ? 87.142 51.385 80.221 1.00 185.28 404 ALA A CA 1
ATOM 3000 C C . ALA A 1 405 ? 88.608 51.260 79.827 1.00 185.98 404 ALA A C 1
ATOM 3001 O O . ALA A 1 405 ? 89.035 51.815 78.816 1.00 186.59 404 ALA A O 1
ATOM 3003 N N . GLU A 1 406 ? 89.379 50.539 80.633 1.00 186.16 405 GLU A N 1
ATOM 3004 C CA . GLU A 1 406 ? 90.786 50.375 80.347 1.00 186.26 405 GLU A CA 1
ATOM 3005 C C . GLU A 1 406 ? 90.959 49.641 79.032 1.00 186.45 405 GLU A C 1
ATOM 3006 O O . GLU A 1 406 ? 91.875 49.928 78.272 1.00 187.44 405 GLU A O 1
ATOM 3012 N N . GLY A 1 407 ? 90.074 48.698 78.747 1.00 186.24 406 GLY A N 1
ATOM 3013 C CA . GLY A 1 407 ? 90.197 47.980 77.497 1.00 186.63 406 GLY A CA 1
ATOM 3014 C C . GLY A 1 407 ? 90.032 48.893 76.294 1.00 186.83 406 GLY A C 1
ATOM 3015 O O . GLY A 1 407 ? 90.673 48.690 75.261 1.00 186.80 406 GLY A O 1
ATOM 3016 N N . SER A 1 408 ? 89.181 49.909 76.426 1.00 187.37 407 SER A N 1
ATOM 3017 C CA . SER A 1 408 ? 88.926 50.835 75.319 1.00 188.08 407 SER A CA 1
ATOM 3018 C C . SER A 1 408 ? 89.872 52.040 75.224 1.00 188.07 407 SER A C 1
ATOM 3019 O O . SER A 1 408 ? 89.972 52.692 74.175 1.00 188.13 407 SER A O 1
ATOM 3022 N N . GLY A 1 409 ? 90.571 52.325 76.318 1.00 188.04 408 GLY A N 1
ATOM 3023 C CA . GLY A 1 409 ? 91.492 53.448 76.347 1.00 187.60 408 GLY A CA 1
ATOM 3024 C C . GLY A 1 409 ? 90.854 54.616 77.067 1.00 187.45 408 GLY A C 1
ATOM 3025 O O . GLY A 1 409 ? 91.528 55.569 77.453 1.00 187.16 408 GLY A O 1
ATOM 3026 N N . LEU A 1 410 ? 89.541 54.526 77.257 1.00 187.83 409 LEU A N 1
ATOM 3027 C CA . LEU A 1 410 ? 88.777 55.574 77.924 1.00 187.67 409 LEU A CA 1
ATOM 3028 C C . LEU A 1 410 ? 88.962 55.525 79.436 1.00 187.96 409 LEU A C 1
ATOM 3029 O O . LEU A 1 410 ? 89.764 54.750 79.960 1.00 187.99 409 LEU A O 1
ATOM 3034 N N . GLU A 1 411 ? 88.205 56.365 80.130 1.00 188.43 410 GLU A N 1
ATOM 3035 C CA . GLU A 1 411 ? 88.258 56.440 81.585 1.00 188.55 410 GLU A CA 1
ATOM 3036 C C . GLU A 1 411 ? 86.898 56.011 82.142 1.00 188.98 410 GLU A C 1
ATOM 3037 O O . GLU A 1 411 ? 85.883 56.115 81.447 1.00 189.59 410 GLU A O 1
ATOM 3043 N N . VAL A 1 412 ? 86.866 55.525 83.379 1.00 188.99 411 VAL A N 1
ATOM 3044 C CA . VAL A 1 412 ? 85.600 55.080 83.952 1.00 189.86 411 VAL A CA 1
ATOM 3045 C C . VAL A 1 412 ? 84.535 56.166 83.801 1.00 190.27 411 VAL A C 1
ATOM 3046 O O . VAL A 1 412 ? 83.338 55.887 83.825 1.00 190.02 411 VAL A O 1
ATOM 3050 N N . GLU A 1 413 ? 84.987 57.402 83.617 1.00 190.85 412 GLU A N 1
ATOM 3051 C CA . GLU A 1 413 ? 84.091 58.545 83.463 1.00 191.64 412 GLU A CA 1
ATOM 3052 C C . GLU A 1 413 ? 83.496 58.652 82.050 1.00 191.09 412 GLU A C 1
ATOM 3053 O O . GLU A 1 413 ? 82.300 58.923 81.893 1.00 191.56 412 GLU A O 1
ATOM 3059 N N . GLU A 1 414 ? 84.329 58.450 81.029 1.00 190.12 413 GLU A N 1
ATOM 3060 C CA . GLU A 1 414 ? 83.862 58.504 79.645 1.00 188.43 413 GLU A CA 1
ATOM 3061 C C . GLU A 1 414 ? 82.844 57.362 79.437 1.00 188.56 413 GLU A C 1
ATOM 3062 O O . GLU A 1 414 ? 81.885 57.494 78.655 1.00 188.47 413 GLU A O 1
ATOM 3068 N N . VAL A 1 415 ? 83.039 56.258 80.169 1.00 188.06 414 VAL A N 1
ATOM 3069 C CA . VAL A 1 415 ? 82.147 55.088 80.081 1.00 187.69 414 VAL A CA 1
ATOM 3070 C C . VAL A 1 415 ? 80.836 55.237 80.886 1.00 187.90 414 VAL A C 1
ATOM 3071 O O . VAL A 1 415 ? 79.774 54.808 80.424 1.00 188.31 414 VAL A O 1
ATOM 3075 N N . ARG A 1 416 ? 80.899 55.825 82.083 1.00 187.44 415 ARG A N 1
ATOM 3076 C CA . ARG A 1 416 ? 79.680 56.029 82.877 1.00 186.41 415 ARG A CA 1
ATOM 3077 C C . ARG A 1 416 ? 78.752 56.907 82.053 1.00 185.53 415 ARG A C 1
ATOM 3078 O O . ARG A 1 416 ? 77.565 56.616 81.933 1.00 185.74 415 ARG A O 1
ATOM 3086 N N . GLU A 1 417 ? 79.300 57.984 81.490 1.00 184.40 416 GLU A N 1
ATOM 3087 C CA . GLU A 1 417 ? 78.505 58.882 80.664 1.00 183.31 416 GLU A CA 1
ATOM 3088 C C . GLU A 1 417 ? 77.792 58.027 79.621 1.00 181.91 416 GLU A C 1
ATOM 3089 O O . GLU A 1 417 ? 76.573 58.098 79.483 1.00 181.33 416 GLU A O 1
ATOM 3095 N N . LEU A 1 418 ? 78.562 57.211 78.896 1.00 180.72 417 LEU A N 1
ATOM 3096 C CA . LEU A 1 418 ? 78.007 56.330 77.857 1.00 178.95 417 LEU A CA 1
ATOM 3097 C C . LEU A 1 418 ? 76.787 55.549 78.334 1.00 177.55 417 LEU A C 1
ATOM 3098 O O . LEU A 1 418 ? 75.700 55.652 77.757 1.00 177.28 417 LEU A O 1
ATOM 3103 N N . LEU A 1 419 ? 76.984 54.767 79.391 1.00 176.55 418 LEU A N 1
ATOM 3104 C CA . LEU A 1 419 ? 75.932 53.939 79.961 1.00 175.49 418 LEU A CA 1
ATOM 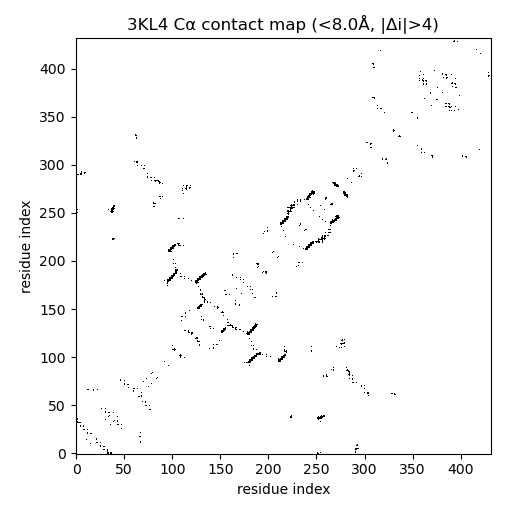3105 C C . LEU A 1 419 ? 74.686 54.752 80.343 1.00 175.60 418 LEU A C 1
ATOM 3106 O O . LEU A 1 419 ? 73.551 54.363 80.022 1.00 176.19 418 LEU A O 1
ATOM 3111 N N . GLU A 1 420 ? 74.887 55.893 80.997 1.00 175.18 419 GLU A N 1
ATOM 3112 C CA . GLU A 1 420 ? 73.764 56.739 81.409 1.00 174.61 419 GLU A CA 1
ATOM 3113 C C . GLU A 1 420 ? 72.933 57.175 80.191 1.00 173.46 419 GLU A C 1
ATOM 3114 O O . GLU A 1 420 ? 71.716 57.298 80.279 1.00 172.67 419 GLU A O 1
ATOM 3120 N N . TRP A 1 421 ? 73.612 57.402 79.064 1.00 173.12 420 TRP A N 1
ATOM 3121 C CA . TRP A 1 421 ? 72.993 57.821 77.800 1.00 171.92 420 TRP A CA 1
ATOM 3122 C C . TRP A 1 421 ? 72.083 56.754 77.216 1.00 174.40 420 TRP A C 1
ATOM 3123 O O . TRP A 1 421 ? 71.008 57.065 76.697 1.00 175.47 420 TRP A O 1
ATOM 3134 N N . TYR A 1 422 ? 72.527 55.500 77.259 1.00 175.87 421 TYR A N 1
ATOM 3135 C CA . TYR A 1 422 ? 71.712 54.432 76.709 1.00 178.05 421 TYR A CA 1
ATOM 3136 C C . TYR A 1 422 ? 70.380 54.423 77.421 1.00 177.89 421 TYR A C 1
ATOM 3137 O O . TYR A 1 422 ? 69.323 54.441 76.784 1.00 178.27 421 TYR A O 1
ATOM 3146 N N . ASN A 1 423 ? 70.422 54.425 78.750 1.00 177.65 422 ASN A N 1
ATOM 3147 C CA . ASN A 1 423 ? 69.175 54.401 79.530 1.00 177.34 422 ASN A CA 1
ATOM 3148 C C . ASN A 1 423 ? 68.267 55.651 79.380 1.00 176.02 422 ASN A C 1
ATOM 3149 O O . ASN A 1 423 ? 67.055 55.508 79.220 1.00 175.67 422 ASN A O 1
ATOM 3154 N N . ASN A 1 424 ? 68.848 56.859 79.431 1.00 174.77 423 ASN A N 1
ATOM 3155 C CA . ASN A 1 424 ? 68.097 58.124 79.283 1.00 171.98 423 ASN A CA 1
ATOM 3156 C C . ASN A 1 424 ? 67.275 58.070 78.012 1.00 171.71 423 ASN A C 1
ATOM 3157 O O . ASN A 1 424 ? 66.249 58.740 77.903 1.00 170.75 423 ASN A O 1
ATOM 3162 N N . MET A 1 425 ? 67.774 57.283 77.054 1.00 172.29 424 MET A N 1
ATOM 3163 C CA . MET A 1 425 ? 67.125 57.057 75.754 1.00 172.63 424 MET A CA 1
ATOM 3164 C C . MET A 1 425 ? 66.128 55.916 75.976 1.00 172.45 424 MET A C 1
ATOM 3165 O O . MET A 1 425 ? 65.061 55.860 75.357 1.00 171.60 424 MET A O 1
ATOM 3170 N N . ASN A 1 426 ? 66.508 54.999 76.864 1.00 172.33 425 ASN A N 1
ATOM 3171 C CA . ASN A 1 426 ? 65.678 53.858 77.215 1.00 172.33 425 ASN A CA 1
ATOM 3172 C C . ASN A 1 426 ? 64.392 54.466 77.783 1.00 172.66 425 ASN A C 1
ATOM 3173 O O . ASN A 1 426 ? 63.284 54.111 77.373 1.00 172.36 425 ASN A O 1
ATOM 3178 N N . ARG A 1 427 ? 64.571 55.416 78.703 1.00 173.17 426 ARG A N 1
ATOM 3179 C CA . ARG A 1 427 ? 63.491 56.155 79.377 1.00 173.16 426 ARG A CA 1
ATOM 3180 C C . ARG A 1 427 ? 62.720 57.125 78.473 1.00 174.15 426 ARG A C 1
ATOM 3181 O O . ARG A 1 427 ? 61.499 57.240 78.589 1.00 174.20 426 ARG A O 1
ATOM 3189 N N . LEU A 1 428 ? 63.444 57.837 77.602 1.00 174.78 427 LEU A N 1
ATOM 3190 C CA . LEU A 1 428 ? 62.859 58.803 76.658 1.00 173.96 427 LEU A CA 1
ATOM 3191 C C . LEU A 1 428 ? 61.854 58.167 75.696 1.00 172.15 427 LEU A C 1
ATOM 3192 O O . LEU A 1 428 ? 60.726 58.648 75.581 1.00 171.32 427 LEU A O 1
ATOM 3197 N N . LEU A 1 429 ? 62.265 57.097 75.007 1.00 171.11 428 LEU A N 1
ATOM 3198 C CA . LEU A 1 429 ? 61.383 56.398 74.061 1.00 170.20 428 LEU A CA 1
ATOM 3199 C C . LEU A 1 429 ? 60.222 55.778 74.838 1.00 171.42 428 LEU A C 1
ATOM 3200 O O . LEU A 1 429 ? 59.157 55.514 74.271 1.00 171.35 428 LEU A O 1
ATOM 3205 N N . LYS A 1 430 ? 60.428 55.517 76.131 1.00 172.49 429 LYS A N 1
ATOM 3206 C CA . LYS A 1 430 ? 59.331 54.983 76.945 1.00 173.22 429 LYS A CA 1
ATOM 3207 C C . LYS A 1 430 ? 58.332 56.127 77.075 1.00 172.07 429 LYS A C 1
ATOM 3208 O O . LYS A 1 430 ? 57.124 55.916 77.084 1.00 172.80 429 LYS A O 1
ATOM 3214 N N . MET A 1 431 ? 58.861 57.345 77.153 1.00 170.36 430 MET A N 1
ATOM 3215 C CA . MET A 1 431 ? 58.042 58.531 77.288 1.00 167.85 430 MET A CA 1
ATOM 3216 C C . MET A 1 431 ? 57.415 58.989 75.964 1.00 166.48 430 MET A C 1
ATOM 3217 O O . MET A 1 431 ? 57.045 60.150 75.798 1.00 166.74 430 MET A O 1
ATOM 3222 N N . VAL A 1 432 ? 57.297 58.057 75.023 1.00 164.66 431 VAL A N 1
ATOM 3223 C CA . VAL A 1 432 ? 56.663 58.329 73.743 1.00 162.73 431 VAL A CA 1
ATOM 3224 C C . VAL A 1 432 ? 56.011 57.036 73.275 1.00 163.49 431 VAL A C 1
ATOM 3225 O O . VAL A 1 432 ? 56.272 55.997 73.916 1.00 163.34 431 VAL A O 1
ATOM 3229 N N . LYS A 1 433 ? 55.240 57.075 72.290 1.00 164.75 432 LYS A N 1
ATOM 3230 N N . GLY B 2 17 ? 63.004 56.807 61.426 1.00 152.17 449 GLY B N 1
ATOM 3231 C CA . GLY B 2 17 ? 64.091 57.540 60.710 1.00 152.84 449 GLY B CA 1
ATOM 3232 C C . GLY B 2 17 ? 64.411 58.815 61.447 1.00 152.78 449 GLY B C 1
ATOM 3233 O O . GLY B 2 17 ? 65.559 59.228 61.547 1.00 153.06 449 GLY B O 1
ATOM 3234 N N . ILE B 2 18 ? 63.368 59.439 61.969 1.00 152.58 450 ILE B N 1
ATOM 3235 C CA . ILE B 2 18 ? 63.502 60.672 62.724 1.00 152.52 450 ILE B CA 1
ATOM 3236 C C . ILE B 2 18 ? 64.041 60.285 64.117 1.00 150.91 450 ILE B C 1
ATOM 3237 O O . ILE B 2 18 ? 64.730 61.069 64.783 1.00 149.69 450 ILE B O 1
ATOM 3242 N N . ILE B 2 19 ? 63.716 59.056 64.525 1.00 149.92 451 ILE B N 1
ATOM 3243 C CA . ILE B 2 19 ? 64.125 58.467 65.808 1.00 148.45 451 ILE B CA 1
ATOM 3244 C C . ILE B 2 19 ? 65.627 58.690 66.105 1.00 147.37 451 ILE B C 1
ATOM 3245 O O . ILE B 2 19 ? 65.994 59.066 67.210 1.00 145.98 451 ILE B O 1
ATOM 3250 N N . LEU B 2 20 ? 66.474 58.463 65.104 1.00 146.47 452 LEU B N 1
ATOM 3251 C CA . LEU B 2 20 ? 67.915 58.622 65.228 1.00 145.45 452 LEU B CA 1
ATOM 3252 C C . LEU B 2 20 ? 68.335 60.089 65.090 1.00 145.43 452 LEU B C 1
ATOM 3253 O O . LEU B 2 20 ? 69.371 60.530 65.615 1.00 143.97 452 LEU B O 1
ATOM 3258 N N . VAL B 2 21 ? 67.542 60.850 64.353 1.00 146.22 453 VAL B N 1
ATOM 3259 C CA . VAL B 2 21 ? 67.851 62.252 64.169 1.00 147.03 453 VAL B CA 1
ATOM 3260 C C . VAL B 2 21 ? 67.597 62.953 65.476 1.00 146.42 453 VAL B C 1
ATOM 3261 O O . VAL B 2 21 ? 67.736 64.147 65.564 1.00 144.82 453 VAL B O 1
ATOM 3265 N N . LEU B 2 22 ? 67.171 62.197 66.475 1.00 148.60 454 LEU B N 1
ATOM 3266 C CA . LEU B 2 22 ? 66.926 62.718 67.813 1.00 150.35 454 LEU B CA 1
ATOM 3267 C C . LEU B 2 22 ? 67.972 62.107 68.721 1.00 152.77 454 LEU B C 1
ATOM 3268 O O . LEU B 2 22 ? 68.697 62.796 69.422 1.00 153.56 454 LEU B O 1
ATOM 3273 N N . LEU B 2 23 ? 68.023 60.784 68.707 1.00 154.94 455 LEU B N 1
ATOM 3274 C CA . LEU B 2 23 ? 68.945 60.055 69.545 1.00 157.24 455 LEU B CA 1
ATOM 3275 C C . LEU B 2 23 ? 70.373 60.377 69.137 1.00 158.05 455 LEU B C 1
ATOM 3276 O O . LEU B 2 23 ? 71.148 60.913 69.917 1.00 158.12 455 LEU B O 1
ATOM 3281 N N . ILE B 2 24 ? 70.728 60.073 67.905 1.00 159.61 456 ILE B N 1
ATOM 3282 C CA . ILE B 2 24 ? 72.081 60.352 67.466 1.00 162.06 456 ILE B CA 1
ATOM 3283 C C . ILE B 2 24 ? 72.250 61.869 67.520 1.00 162.79 456 ILE B C 1
ATOM 3284 O O . ILE B 2 24 ? 73.376 62.396 67.591 1.00 162.55 456 ILE B O 1
ATOM 3289 N N . TRP B 2 25 ? 71.111 62.562 67.521 1.00 163.36 457 TRP B N 1
ATOM 3290 C CA . TRP B 2 25 ? 71.104 64.030 67.565 1.00 164.81 457 TRP B CA 1
ATOM 3291 C C . TRP B 2 25 ? 71.452 64.652 68.940 1.00 165.17 457 TRP B C 1
ATOM 3292 O O . TRP B 2 25 ? 72.537 65.196 69.103 1.00 166.13 457 TRP B O 1
ATOM 3303 N N . GLY B 2 26 ? 70.558 64.575 69.920 1.00 165.72 458 GLY B N 1
ATOM 3304 C CA . GLY B 2 26 ? 70.835 65.183 71.212 1.00 168.07 458 GLY B CA 1
ATOM 3305 C C . GLY B 2 26 ? 72.060 64.775 72.018 1.00 171.08 458 GLY B C 1
ATOM 3306 O O . GLY B 2 26 ? 72.100 65.035 73.215 1.00 171.58 458 GLY B O 1
ATOM 3307 N N . THR B 2 27 ? 73.060 64.170 71.380 1.00 174.26 459 THR B N 1
ATOM 3308 C CA . THR B 2 27 ? 74.286 63.708 72.053 1.00 177.56 459 THR B CA 1
ATOM 3309 C C . THR B 2 27 ? 75.261 64.808 72.459 1.00 180.30 459 THR B C 1
ATOM 3310 O O . THR B 2 27 ? 75.726 64.861 73.606 1.00 180.67 459 THR B O 1
ATOM 3314 N N . VAL B 2 28 ? 75.589 65.661 71.491 1.00 183.05 460 VAL B N 1
ATOM 3315 C CA . VAL B 2 28 ? 76.541 66.752 71.683 1.00 186.01 460 VAL B CA 1
ATOM 3316 C C . VAL B 2 28 ? 76.166 67.767 72.751 1.00 187.42 460 VAL B C 1
ATOM 3317 O O . VAL B 2 28 ? 77.016 68.569 73.157 1.00 188.48 460 VAL B O 1
ATOM 3321 N N . LEU B 2 29 ? 74.912 67.746 73.202 1.00 187.74 461 LEU B N 1
ATOM 3322 C CA . LEU B 2 29 ? 74.476 68.692 74.228 1.00 188.15 461 LEU B CA 1
ATOM 3323 C C . LEU B 2 29 ? 75.465 68.752 75.411 1.00 190.43 461 LEU B C 1
ATOM 3324 O O . LEU B 2 29 ? 75.796 69.843 75.890 1.00 190.81 461 LEU B O 1
ATOM 3329 N N . LEU B 2 30 ? 75.948 67.595 75.868 1.00 192.12 462 LEU B N 1
ATOM 3330 C CA . LEU B 2 30 ? 76.898 67.565 76.981 1.00 193.89 462 LEU B CA 1
ATOM 3331 C C . LEU B 2 30 ? 78.166 66.776 76.689 1.00 194.65 462 LEU B C 1
ATOM 3332 O O . LEU B 2 30 ? 78.721 66.112 77.576 1.00 195.15 462 LEU B O 1
ATOM 3337 N N . LEU B 2 31 ? 78.653 66.873 75.452 1.00 195.81 463 LEU B N 1
ATOM 3338 C CA . LEU B 2 31 ? 79.880 66.164 75.067 1.00 196.89 463 LEU B CA 1
ATOM 3339 C C . LEU B 2 31 ? 81.007 66.737 75.939 1.00 198.16 463 LEU B C 1
ATOM 3340 O O . LEU B 2 31 ? 82.185 66.613 75.613 1.00 199.36 463 LEU B O 1
ATOM 3345 N N . LYS B 2 32 ? 80.631 67.350 77.060 1.00 198.45 464 LYS B N 1
ATOM 3346 C CA . LYS B 2 32 ? 81.581 67.964 77.983 1.00 198.69 464 LYS B CA 1
ATOM 3347 C C . LYS B 2 32 ? 82.452 67.051 78.855 1.00 199.42 464 LYS B C 1
ATOM 3348 O O . LYS B 2 32 ? 83.586 67.419 79.171 1.00 199.81 464 LYS B O 1
ATOM 3354 N N . SER B 2 33 ? 81.950 65.875 79.246 1.00 199.93 465 SER B N 1
ATOM 3355 C CA . SER B 2 33 ? 82.749 64.975 80.120 1.00 199.60 465 SER B CA 1
ATOM 3356 C C . SER B 2 33 ? 84.144 64.557 79.609 1.00 199.69 465 SER B C 1
ATOM 3357 O O . SER B 2 33 ? 84.934 63.955 80.342 1.00 198.29 465 SER B O 1
ATOM 3360 N N . ILE B 2 34 ? 84.439 64.913 78.362 1.00 199.95 466 ILE B N 1
ATOM 3361 C CA . ILE B 2 34 ? 85.701 64.580 77.698 1.00 200.00 466 ILE B CA 1
ATOM 3362 C C . ILE B 2 34 ? 86.974 65.206 78.306 1.00 200.00 466 ILE B C 1
ATOM 3363 O O . ILE B 2 34 ? 86.930 66.287 78.917 1.00 200.00 466 ILE B O 1
ATOM 3368 N N . PRO B 2 35 ? 88.126 64.507 78.157 1.00 200.00 467 PRO B N 1
ATOM 3369 C CA . PRO B 2 35 ? 89.441 64.939 78.660 1.00 200.00 467 PRO B CA 1
ATOM 3370 C C . PRO B 2 35 ? 90.043 66.155 77.926 1.00 200.00 467 PRO B C 1
ATOM 3371 O O . PRO B 2 35 ? 89.439 66.696 76.993 1.00 200.00 467 PRO B O 1
ATOM 3375 N N . HIS B 2 36 ? 91.231 66.576 78.365 1.00 200.00 468 HIS B N 1
ATOM 3376 C CA . HIS B 2 36 ? 91.937 67.716 77.773 1.00 200.00 468 HIS B CA 1
ATOM 3377 C C . HIS B 2 36 ? 93.442 67.578 77.944 1.00 199.98 468 HIS B C 1
ATOM 3378 O O . HIS B 2 36 ? 93.871 66.881 78.887 1.00 199.96 468 HIS B O 1
ATOM 3385 N N . HIS B 2 37 ? 94.171 68.183 77.136 1.00 199.99 469 HIS B N 1
#

Solvent-accessible surface area: 24383 Å² total

Secondary structure (P-SEA, 3-state):
cccccaaaaaaaacccccaaaaaaaaaaaaaaaaaaacccaaaaaaaaaaaaaaaccccccccccaaaaaaaaaaaaaaaaaccccccccccccccbbbbbbcccccaaaaaaaaaaaaaaaaccbbbbbccccccaaaaaaaaaaaaacbbbbbbbcccccaaaaaaaaaaaaccccccbbbbbccccccccccaaaaaaaaaaaaaccccbbbbbbcccccccccaaaaaaaaacccbbbbbcccccccaaaaaaaaaaaacccccbbbccccccccccccaaaaaaaccccaaaaaaaaaaaccccccaaaaaaaaaaaccccccccccccccccccccaaaaaaaaccccccaaaaaaaacccccccccccccaaaaaaaaaaacccaaaaaaaaaaaaaaaaaaaac/cccccccccccccccccccc

Foldseek 3Di:
DLLCFQVLQVCLPPCNDDDVVSLVVNLVVNLVNLVLLQADNVVSVVLVVVLVVCLPPPDDDFVADNVLVSVVSVLQRLLCLLPNDWFDCPDADDFQAEEEQAEAPVLPSLLVLLLVQLVVVVVPFQEEAECLQAVDVVSVVVRVVSQVVRPHYYQDDHPPSDSLVSLVVRVVVCCVVPGRYYYYSHHHDDHPNCPCPSLVVVLVSCVSVVGNEYEYGAELACFLVLLVVLLSNCVSPVGYAYEYAPCVVHSRNSRNSSNSVVNPHHYQWYAHDSDSNRIDGDTSSVVSCVRNHVCSVVVVVLVVPLQVFLVCVQVVVSSVVSDDPDPSPCVPPPDDDDDDVPCVVVVVCVVPVDNDLLNLLSVLDDPVCSPDVVVPDLVNLCSSQVNSVHHSVSRVVNVVVRVVVVVVVVVD/DVVCCVVVPPPVVCPPVDDD

Nearest PDB structures (foldseek):
  3kl4-assembly1_A  TM=1.002E+00  e=2.276E-70  Saccharolobus solfataricus P2
  1qzx-assembly2_B  TM=7.876E-01  e=1.482E-52  Saccharolobus solfataricus
  1j8m-assembly1_F  TM=9.518E-01  e=4.707E-35  Acidianus ambivalens
  5l3s-assembly4_G  TM=8.763E-01  e=1.011E-35  Saccharolobus solfataricus P2
  5l3s-assembly2_C  TM=8.631E-01  e=2.967E-35  Saccharolobus solfataricus P2

CATH classification: 1.20.120.140 (+2 more: 3.40.50.300, 1.10.260.30)